Protein AF-A0A0G0BAV3-F1 (afdb_monomer_lite)

Sequence (589 aa):
MPLEIKKERITVDLRLFNELKTHLSYYGPEQLSQNDREYTRKFLHDFINTRNSRAQTVSSEEYDRYIREEVETMFPYPTFGLDCIDGRVLPVLLGGYAAKFGGFLRLPAGDPVKDFISLRGGDLALKSGSNYANRIDEAFLRRNTDHIAQILDSHVGCAAREKAEKKAGHKPNDKGLLVDVLRKKAMGEAIKNYVSINDGSNNKREILPVQVTFDTDNGFMYMGLEADDAIEAAIAAKGFTPDVLKKLSQSWKILSTKEMLSDEVKETLKGYAFKPDWENNYIGTLSQFWENIKRLKNSYIFDIIKTRLKITYSHLDKEINGNGREIEERAMILLANMYSGFLLNYRTREIKVKKGEKILIARPYPYSKHQEECIVASEGGYGPYKVKSFGVHILDEKSLPENIALAYNIIQNNRNGYTDDAGREHAPTINNYFGIYGPENDLFKRKTKKDKVPVPLIMQHTVRTGEFFFYEDKYWERLKDLNFSFILRMKEKEKVDWVYMEDADFIKKTIKYLNIKPDDTIGLAIAKDVNILRRKVAALYKYYIFDEKGEKVYPLANKLINGDITLLPVLADQNREIHKIIPFLANGS

Radius of gyration: 24.81 Å; chains: 1; bounding box: 75×62×71 Å

Structure (mmCIF, N/CA/C/O backbone):
data_AF-A0A0G0BAV3-F1
#
_entry.id   AF-A0A0G0BAV3-F1
#
loop_
_atom_site.group_PDB
_atom_site.id
_atom_site.type_symbol
_atom_site.label_atom_id
_atom_site.label_alt_id
_atom_site.label_comp_id
_atom_site.label_asym_id
_atom_site.label_entity_id
_atom_site.label_seq_id
_atom_site.pdbx_PDB_ins_code
_atom_site.Cartn_x
_atom_site.Cartn_y
_atom_site.Cartn_z
_atom_site.occupancy
_atom_site.B_iso_or_equiv
_atom_site.auth_seq_id
_atom_site.auth_comp_id
_atom_site.auth_asym_id
_atom_site.auth_atom_id
_atom_site.pdbx_PDB_model_num
ATOM 1 N N . MET A 1 1 ? -8.410 27.097 5.546 1.00 48.09 1 MET A N 1
ATOM 2 C CA . MET A 1 1 ? -8.990 27.444 4.230 1.00 48.09 1 MET A CA 1
ATOM 3 C C . MET A 1 1 ? -9.112 26.149 3.445 1.00 48.09 1 MET A C 1
ATOM 5 O O . MET A 1 1 ? -8.192 25.349 3.575 1.00 48.09 1 MET A O 1
ATOM 9 N N . PRO A 1 2 ? -10.203 25.917 2.698 1.00 58.25 2 PRO A N 1
ATOM 10 C CA . PRO A 1 2 ? -10.327 24.727 1.856 1.00 58.25 2 PRO A CA 1
ATOM 11 C C . PRO A 1 2 ? -9.178 24.676 0.840 1.00 58.25 2 PRO A C 1
ATOM 13 O O . PRO A 1 2 ? -8.774 25.728 0.344 1.00 58.25 2 PRO A O 1
ATOM 16 N N . LEU A 1 3 ? -8.660 23.481 0.538 1.00 65.75 3 LEU A N 1
ATOM 17 C CA . LEU A 1 3 ? -7.659 23.298 -0.521 1.00 65.75 3 LEU A CA 1
ATOM 18 C C . LEU A 1 3 ? -8.321 23.587 -1.882 1.00 65.75 3 LEU A C 1
ATOM 20 O O . LEU A 1 3 ? -9.233 22.858 -2.281 1.00 65.75 3 LEU A O 1
ATOM 24 N N . GLU A 1 4 ? -7.878 24.621 -2.598 1.00 60.78 4 GLU A N 1
ATOM 25 C CA . GLU A 1 4 ? -8.388 24.989 -3.926 1.00 60.78 4 GLU A CA 1
ATOM 26 C C . GLU A 1 4 ? -7.294 24.794 -4.976 1.00 60.78 4 GLU A C 1
ATOM 28 O O . GLU A 1 4 ? -6.749 25.737 -5.549 1.00 60.78 4 GLU A O 1
ATOM 33 N N . ILE A 1 5 ? -7.007 23.530 -5.291 1.00 58.12 5 ILE A N 1
ATOM 34 C CA . ILE A 1 5 ? -6.067 23.218 -6.368 1.00 58.12 5 ILE A CA 1
ATOM 35 C C . ILE A 1 5 ? -6.725 23.578 -7.702 1.00 58.12 5 ILE A C 1
ATOM 37 O O . ILE A 1 5 ? -7.746 22.994 -8.092 1.00 58.12 5 ILE A O 1
ATOM 41 N N . LYS A 1 6 ? -6.128 24.537 -8.423 1.00 54.09 6 LYS A N 1
ATOM 42 C CA . LYS A 1 6 ? -6.528 24.894 -9.790 1.00 54.09 6 LYS A CA 1
ATOM 43 C C . LYS A 1 6 ? -6.565 23.623 -10.639 1.00 54.09 6 LYS A C 1
ATOM 45 O O . LYS A 1 6 ? -5.543 22.983 -10.865 1.00 54.09 6 LYS A O 1
ATOM 50 N N . LYS A 1 7 ? -7.758 23.255 -11.116 1.00 51.00 7 LYS A N 1
ATOM 51 C CA . LYS A 1 7 ? -7.936 22.154 -12.069 1.00 51.00 7 LYS A CA 1
ATOM 52 C C . LYS A 1 7 ? -7.362 22.572 -13.418 1.00 51.00 7 LYS A C 1
ATOM 54 O O . LYS A 1 7 ? -8.099 23.037 -14.286 1.00 51.00 7 LYS A O 1
ATOM 59 N N . GLU A 1 8 ? -6.063 22.406 -13.613 1.00 51.47 8 GLU A N 1
ATOM 60 C CA . GLU A 1 8 ? -5.536 22.361 -14.969 1.00 51.47 8 GLU A CA 1
ATOM 61 C C . GLU A 1 8 ? -6.145 21.149 -15.682 1.00 51.47 8 GLU A C 1
ATOM 63 O O . GLU A 1 8 ? -6.313 20.068 -15.106 1.00 51.47 8 GLU A O 1
ATOM 68 N N . ARG A 1 9 ? -6.572 21.343 -16.935 1.00 47.06 9 ARG A N 1
ATOM 69 C CA . ARG A 1 9 ? -7.023 20.230 -17.769 1.00 47.06 9 ARG A CA 1
ATOM 70 C C . ARG A 1 9 ? -5.838 19.288 -17.934 1.00 47.06 9 ARG A C 1
ATOM 72 O O . ARG A 1 9 ? -4.902 19.603 -18.662 1.00 47.06 9 ARG A O 1
ATOM 79 N N . ILE A 1 10 ? -5.918 18.128 -17.290 1.00 53.31 10 ILE A N 1
ATOM 80 C CA . ILE A 1 10 ? -4.994 17.021 -17.520 1.00 53.31 10 ILE A CA 1
ATOM 81 C C . ILE A 1 10 ? -5.140 16.641 -18.989 1.00 53.31 10 ILE A C 1
ATOM 83 O O . ILE A 1 10 ? -6.145 16.060 -19.408 1.00 53.31 10 ILE A O 1
ATOM 87 N N . THR A 1 11 ? -4.169 17.061 -19.790 1.00 54.50 11 THR A N 1
ATOM 88 C CA . THR A 1 11 ? -4.127 16.723 -21.205 1.00 54.50 11 THR A CA 1
ATOM 89 C C . THR A 1 11 ? -3.600 15.300 -21.274 1.00 54.50 11 THR A C 1
ATOM 91 O O . THR A 1 11 ? -2.525 15.017 -20.751 1.00 54.50 11 THR A O 1
ATOM 94 N N . VAL A 1 12 ? -4.381 14.384 -21.852 1.00 57.72 12 VAL A N 1
ATOM 95 C CA . VAL A 1 12 ? -3.912 13.016 -22.099 1.00 57.72 12 VAL A CA 1
ATOM 96 C C . VAL A 1 12 ? -2.653 13.119 -22.947 1.00 57.72 12 VAL A C 1
ATOM 98 O O . VAL A 1 12 ? -2.704 13.680 -24.044 1.00 57.72 12 VAL A O 1
ATOM 101 N N . ASP A 1 13 ? -1.537 12.590 -22.449 1.00 73.62 13 ASP A N 1
ATOM 102 C CA . ASP A 1 13 ? -0.314 12.529 -23.234 1.00 73.62 13 ASP A CA 1
ATOM 103 C C . ASP A 1 13 ? -0.530 11.550 -24.401 1.00 73.62 13 ASP A C 1
ATOM 105 O O . ASP A 1 13 ? -0.441 10.324 -24.263 1.00 73.62 13 ASP A O 1
ATOM 109 N N . LEU A 1 14 ? -0.858 12.106 -25.572 1.00 82.31 14 LEU A N 1
ATOM 110 C CA . LEU A 1 14 ? -1.060 11.363 -26.817 1.00 82.31 14 LEU A CA 1
ATOM 111 C C . LEU A 1 14 ? 0.154 10.486 -27.154 1.00 82.31 14 LEU A C 1
ATOM 113 O O . LEU A 1 14 ? 0.003 9.456 -27.817 1.00 82.31 14 LEU A O 1
ATOM 117 N N . ARG A 1 15 ? 1.349 10.854 -26.677 1.00 84.19 15 ARG A N 1
ATOM 118 C CA . ARG A 1 15 ? 2.569 10.069 -26.846 1.00 84.19 15 ARG A CA 1
ATOM 119 C C . ARG A 1 15 ? 2.486 8.750 -26.094 1.00 84.19 15 ARG A C 1
ATOM 121 O O . ARG A 1 15 ? 2.656 7.708 -26.721 1.00 84.19 15 ARG A O 1
ATOM 128 N N . LEU A 1 16 ? 2.159 8.770 -24.800 1.00 86.19 16 LEU A N 1
ATOM 129 C CA . LEU A 1 16 ? 1.995 7.552 -23.997 1.00 86.19 16 LEU A CA 1
ATOM 130 C C . LEU A 1 16 ? 0.920 6.637 -24.582 1.00 86.19 16 LEU A C 1
ATOM 132 O O . LEU A 1 16 ? 1.070 5.416 -24.584 1.00 86.19 16 LEU A O 1
ATOM 136 N N . PHE A 1 17 ? -0.145 7.214 -25.140 1.00 85.31 17 PHE A N 1
ATOM 137 C CA . PHE A 1 17 ? -1.173 6.433 -25.821 1.00 85.31 17 PHE A CA 1
ATOM 138 C C . PHE A 1 17 ? -0.651 5.744 -27.095 1.00 85.31 17 PHE A C 1
ATOM 140 O O . PHE A 1 17 ? -0.941 4.567 -27.330 1.00 85.31 17 PHE A O 1
ATOM 147 N N . ASN A 1 18 ? 0.156 6.438 -27.901 1.00 87.75 18 ASN A N 1
ATOM 148 C CA . ASN A 1 18 ? 0.805 5.851 -29.075 1.00 87.75 18 ASN A CA 1
ATOM 149 C C . ASN A 1 18 ? 1.854 4.794 -28.694 1.00 87.75 18 ASN A C 1
ATOM 151 O O . ASN A 1 18 ? 1.940 3.752 -29.348 1.00 87.75 18 ASN A O 1
ATOM 155 N N . GLU A 1 19 ? 2.611 5.016 -27.618 1.00 89.62 19 GLU A N 1
ATOM 156 C CA . GLU A 1 19 ? 3.543 4.031 -27.061 1.00 89.62 19 GLU A CA 1
ATOM 157 C C . GLU A 1 19 ? 2.804 2.784 -26.579 1.00 89.62 19 GLU A C 1
ATOM 159 O O . GLU A 1 19 ? 3.210 1.675 -26.911 1.00 89.62 19 GLU A O 1
ATOM 164 N N . LEU A 1 20 ? 1.672 2.944 -25.889 1.00 88.62 20 LEU A N 1
ATOM 165 C CA . LEU A 1 20 ? 0.818 1.837 -25.468 1.00 88.62 20 LEU A CA 1
ATOM 166 C C . LEU A 1 20 ? 0.298 1.038 -26.670 1.00 88.62 20 LEU A C 1
ATOM 168 O O . LEU A 1 20 ? 0.374 -0.190 -26.673 1.00 88.62 20 LEU A O 1
ATOM 172 N N . LYS A 1 21 ? -0.206 1.717 -27.709 1.00 88.19 21 LYS A N 1
ATOM 173 C CA . LYS A 1 21 ? -0.660 1.058 -28.944 1.00 88.19 21 LYS A CA 1
ATOM 174 C C . LYS A 1 21 ? 0.475 0.263 -29.596 1.00 88.19 21 LYS A C 1
ATOM 176 O O . LYS A 1 21 ? 0.270 -0.879 -29.999 1.00 88.19 21 LYS A O 1
ATOM 181 N N . THR A 1 22 ? 1.662 0.859 -29.663 1.00 89.25 22 THR A N 1
ATOM 182 C CA . THR A 1 22 ? 2.865 0.221 -30.209 1.00 89.25 22 THR A CA 1
ATOM 183 C C . THR A 1 22 ? 3.266 -0.988 -29.365 1.00 89.25 22 THR A C 1
ATOM 185 O O . THR A 1 22 ? 3.477 -2.068 -29.906 1.00 89.25 22 THR A O 1
ATOM 188 N N . HIS A 1 23 ? 3.279 -0.851 -28.039 1.00 89.94 23 HIS A N 1
ATOM 189 C CA . HIS A 1 23 ? 3.612 -1.923 -27.102 1.00 89.94 23 HIS A CA 1
ATOM 190 C C . HIS A 1 23 ? 2.689 -3.133 -27.257 1.00 89.94 23 HIS A C 1
ATOM 192 O O . HIS A 1 23 ? 3.152 -4.264 -27.365 1.00 89.94 23 HIS A O 1
ATOM 198 N N . LEU A 1 24 ? 1.377 -2.899 -27.350 1.00 88.62 24 LEU A N 1
ATOM 199 C CA . LEU A 1 24 ? 0.391 -3.966 -27.556 1.00 88.62 24 LEU A CA 1
ATOM 200 C C . LEU A 1 24 ? 0.471 -4.617 -28.946 1.00 88.62 24 LEU A C 1
ATOM 202 O O . LEU A 1 24 ? -0.018 -5.732 -29.128 1.00 88.62 24 LEU A O 1
ATOM 206 N N . SER A 1 25 ? 1.077 -3.950 -29.932 1.00 88.88 25 SER A N 1
ATOM 207 C CA . SER A 1 25 ? 1.296 -4.532 -31.261 1.00 88.88 25 SER A CA 1
ATOM 208 C C . SER A 1 25 ? 2.397 -5.594 -31.274 1.00 88.88 25 SER A C 1
ATOM 210 O O . SER A 1 25 ? 2.369 -6.467 -32.136 1.00 88.88 25 SER A O 1
ATOM 212 N N . TYR A 1 26 ? 3.308 -5.562 -30.294 1.00 87.75 26 TYR A N 1
ATOM 213 C CA . TYR A 1 26 ? 4.396 -6.535 -30.173 1.00 87.75 26 TYR A CA 1
ATOM 214 C C . TYR A 1 26 ? 3.946 -7.906 -29.668 1.00 87.75 26 TYR A C 1
ATOM 216 O O . TYR A 1 26 ? 4.669 -8.878 -29.861 1.00 87.75 26 TYR A O 1
ATOM 224 N N . TYR A 1 27 ? 2.770 -7.999 -29.045 1.00 83.88 27 TYR A N 1
ATOM 225 C CA . TYR A 1 27 ? 2.174 -9.292 -28.728 1.00 83.88 27 TYR A CA 1
ATOM 226 C C . TYR A 1 27 ? 1.687 -9.949 -30.024 1.00 83.88 27 TYR A C 1
ATOM 228 O O . TYR A 1 27 ? 0.983 -9.316 -30.821 1.00 83.88 27 TYR A O 1
ATOM 236 N N . GLY A 1 28 ? 2.041 -11.212 -30.248 1.00 80.19 28 GLY A N 1
ATOM 237 C CA . GLY A 1 28 ? 1.561 -11.990 -31.390 1.00 80.19 28 GLY A CA 1
ATOM 238 C C . GLY A 1 28 ? 0.066 -12.331 -31.284 1.00 80.19 28 GLY A C 1
ATOM 239 O O . GLY A 1 28 ? -0.515 -12.241 -30.195 1.00 80.19 28 GLY A O 1
ATOM 240 N N . PRO A 1 29 ? -0.618 -12.656 -32.396 1.00 75.88 29 PRO A N 1
ATOM 241 C CA . PRO A 1 29 ? -2.021 -13.089 -32.373 1.00 75.88 29 PRO A CA 1
ATOM 242 C C . PRO A 1 29 ? -2.244 -14.356 -31.532 1.00 75.88 29 PRO A C 1
ATOM 244 O O . PRO A 1 29 ? -3.329 -14.542 -30.991 1.00 75.88 29 PRO A O 1
ATOM 247 N N . GLU A 1 30 ? -1.218 -15.193 -31.385 1.00 75.75 30 GLU A N 1
ATOM 248 C CA . GLU A 1 30 ? -1.189 -16.362 -30.506 1.00 75.75 30 GLU A CA 1
ATOM 249 C C . GLU A 1 30 ? -1.087 -16.014 -29.013 1.00 75.75 30 GLU A C 1
ATOM 251 O O . GLU A 1 30 ? -1.420 -16.850 -28.179 1.00 75.75 30 GLU A O 1
ATOM 256 N N . GLN A 1 31 ? -0.647 -14.794 -28.677 1.00 80.81 31 GLN A N 1
ATOM 257 C CA . GLN A 1 31 ? -0.521 -14.318 -27.296 1.00 80.81 31 GLN A CA 1
ATOM 258 C C . GLN A 1 31 ? -1.724 -13.475 -26.872 1.00 80.81 31 GLN A C 1
ATOM 260 O O . GLN A 1 31 ? -2.247 -13.659 -25.782 1.00 80.81 31 GLN A O 1
ATOM 265 N N . LEU A 1 32 ? -2.157 -12.528 -27.713 1.00 83.00 32 LEU A N 1
ATOM 266 C CA . LEU A 1 32 ? -3.318 -11.675 -27.444 1.00 83.00 32 LEU A CA 1
ATOM 267 C C . LEU A 1 32 ? -4.209 -11.576 -28.681 1.00 83.00 32 LEU A C 1
ATOM 269 O O . LEU A 1 32 ? -3.786 -11.058 -29.729 1.00 83.00 32 LEU A O 1
ATOM 273 N N . SER A 1 33 ? -5.474 -11.977 -28.519 1.00 82.88 33 SER A N 1
ATOM 274 C CA . SER A 1 33 ? -6.508 -11.770 -29.532 1.00 82.88 33 SER A CA 1
ATOM 275 C C . SER A 1 33 ? -6.771 -10.274 -29.756 1.00 82.88 33 SER A C 1
ATOM 277 O O . SER A 1 33 ? -6.379 -9.421 -28.954 1.00 82.88 33 SER A O 1
ATOM 279 N N . GLN A 1 34 ? -7.464 -9.919 -30.841 1.00 81.56 34 GLN A N 1
ATOM 280 C CA . GLN A 1 34 ? -7.848 -8.523 -31.082 1.00 81.56 34 GLN A CA 1
ATOM 281 C C . GLN A 1 34 ? -8.684 -7.951 -29.922 1.00 81.56 34 GLN A C 1
ATOM 283 O O . GLN A 1 34 ? -8.427 -6.831 -29.478 1.00 81.56 34 GLN A O 1
ATOM 288 N N . ASN A 1 35 ? -9.613 -8.741 -29.378 1.00 79.81 35 ASN A N 1
ATOM 289 C CA . ASN A 1 35 ? -10.449 -8.338 -28.246 1.00 79.81 35 ASN A CA 1
ATOM 290 C C . ASN A 1 35 ? -9.613 -8.098 -26.984 1.00 79.81 35 ASN A C 1
ATOM 292 O O . ASN A 1 35 ? -9.798 -7.080 -26.314 1.00 79.81 35 ASN A O 1
ATOM 296 N N . ASP A 1 36 ? -8.643 -8.975 -26.703 1.00 82.38 36 ASP A N 1
ATOM 297 C CA . ASP A 1 36 ? -7.744 -8.815 -25.555 1.00 82.38 36 ASP A CA 1
ATOM 298 C C . ASP A 1 36 ? -6.906 -7.538 -25.675 1.00 82.38 36 ASP A C 1
ATOM 300 O O . ASP A 1 36 ? -6.709 -6.819 -24.688 1.00 82.38 36 ASP A O 1
ATOM 304 N N . ARG A 1 37 ? -6.446 -7.207 -26.890 1.00 83.19 37 ARG A N 1
ATOM 305 C CA . ARG A 1 37 ? -5.706 -5.965 -27.158 1.00 83.19 37 ARG A CA 1
ATOM 306 C C . ARG A 1 37 ? -6.580 -4.735 -26.980 1.00 83.19 37 ARG A C 1
ATOM 308 O O . ARG A 1 37 ? -6.134 -3.761 -26.377 1.00 83.19 37 ARG A O 1
ATOM 315 N N . GLU A 1 38 ? -7.807 -4.752 -27.491 1.00 80.69 38 GLU A N 1
ATOM 316 C CA . GLU A 1 38 ? -8.740 -3.632 -27.360 1.00 80.69 38 GLU A CA 1
ATOM 317 C C . GLU A 1 38 ? -9.141 -3.392 -25.903 1.00 80.69 38 GLU A C 1
ATOM 319 O O . GLU A 1 38 ? -9.086 -2.248 -25.435 1.00 80.69 38 GLU A O 1
ATOM 324 N N . TYR A 1 39 ? -9.448 -4.463 -25.167 1.00 82.19 39 TYR A N 1
ATOM 325 C CA . TYR A 1 39 ? -9.686 -4.417 -23.728 1.00 82.19 39 TYR A CA 1
ATOM 326 C C . TYR A 1 39 ? -8.488 -3.834 -22.986 1.00 82.19 39 TYR A C 1
ATOM 328 O O . TYR A 1 39 ? -8.618 -2.827 -22.287 1.00 82.19 39 TYR A O 1
ATOM 336 N N . THR A 1 40 ? -7.306 -4.415 -23.194 1.00 82.38 40 THR A N 1
ATOM 337 C CA . THR A 1 40 ? -6.082 -3.999 -22.506 1.00 82.38 40 THR A CA 1
ATOM 338 C C . THR A 1 40 ? -5.732 -2.547 -22.822 1.00 82.38 40 THR A C 1
ATOM 340 O O . THR A 1 40 ? -5.359 -1.795 -21.924 1.00 82.38 40 THR A O 1
ATOM 343 N N . ARG A 1 41 ? -5.908 -2.107 -24.073 1.00 85.12 41 ARG A N 1
ATOM 344 C CA . ARG A 1 41 ? -5.679 -0.715 -24.477 1.00 85.12 41 ARG A CA 1
ATOM 345 C C . ARG A 1 41 ? -6.581 0.244 -23.709 1.00 85.12 41 ARG A C 1
ATOM 347 O O . ARG A 1 41 ? -6.101 1.256 -23.206 1.00 85.12 41 ARG A O 1
ATOM 354 N N . LYS A 1 42 ? -7.881 -0.047 -23.633 1.00 81.19 42 LYS A N 1
ATOM 355 C CA . LYS A 1 42 ? -8.844 0.841 -22.972 1.00 81.19 42 LYS A CA 1
ATOM 356 C C . LYS A 1 42 ? -8.649 0.855 -21.456 1.00 81.19 42 LYS A C 1
ATOM 358 O O . LYS A 1 42 ? -8.650 1.920 -20.849 1.00 81.19 42 LYS A O 1
ATOM 363 N N . PHE A 1 43 ? -8.382 -0.313 -20.879 1.00 84.88 43 PHE A N 1
ATOM 364 C CA . PHE A 1 43 ? -8.020 -0.465 -19.475 1.00 84.88 43 PHE A CA 1
ATOM 365 C C . PHE A 1 43 ? -6.776 0.357 -19.109 1.00 84.88 43 PHE A C 1
ATOM 367 O O . PHE A 1 43 ? -6.802 1.159 -18.177 1.00 84.88 43 PHE A O 1
ATOM 374 N N . LEU A 1 44 ? -5.681 0.180 -19.857 1.00 85.25 44 LEU A N 1
ATOM 375 C CA . LEU A 1 44 ? -4.410 0.841 -19.562 1.00 85.25 44 LEU A CA 1
ATOM 376 C C . LEU A 1 44 ? -4.469 2.350 -19.810 1.00 85.25 44 LEU A C 1
ATOM 378 O O . LEU A 1 44 ? -3.817 3.098 -19.088 1.00 85.25 44 LEU A O 1
ATOM 382 N N . HIS A 1 45 ? -5.287 2.809 -20.758 1.00 84.94 45 HIS A N 1
ATOM 383 C CA . HIS A 1 45 ? -5.560 4.233 -20.942 1.00 84.94 45 HIS A CA 1
ATOM 384 C C . HIS A 1 45 ? -6.173 4.864 -19.681 1.00 84.94 45 HIS A C 1
ATOM 386 O O . HIS A 1 45 ? -5.648 5.849 -19.160 1.00 84.94 45 HIS A O 1
ATOM 392 N N . ASP A 1 46 ? -7.241 4.275 -19.142 1.00 84.69 46 ASP A N 1
ATOM 393 C CA . ASP A 1 46 ? -7.903 4.806 -17.945 1.00 84.69 46 ASP A CA 1
ATOM 394 C C . ASP A 1 46 ? -7.019 4.686 -16.699 1.00 84.69 46 ASP A C 1
ATOM 396 O O . ASP A 1 46 ? -7.009 5.585 -15.849 1.00 84.69 46 ASP A O 1
ATOM 400 N N . PHE A 1 47 ? -6.226 3.614 -16.619 1.00 88.19 47 PHE A N 1
ATOM 401 C CA . PHE A 1 47 ? -5.216 3.437 -15.583 1.00 88.19 47 PHE A CA 1
ATOM 402 C C . PHE A 1 47 ? -4.173 4.562 -15.606 1.00 88.19 47 PHE A C 1
ATOM 404 O O . PHE A 1 47 ? -3.996 5.231 -14.587 1.00 88.19 47 PHE A O 1
ATOM 411 N N . ILE A 1 48 ? -3.513 4.794 -16.750 1.00 89.25 48 ILE A N 1
ATOM 412 C CA . ILE A 1 48 ? -2.462 5.816 -16.898 1.00 89.25 48 ILE A CA 1
ATOM 413 C C . ILE A 1 48 ? -3.034 7.200 -16.585 1.00 89.25 48 ILE A C 1
ATOM 415 O O . ILE A 1 48 ? -2.468 7.921 -15.767 1.00 89.25 48 ILE A O 1
ATOM 419 N N . ASN A 1 49 ? -4.198 7.543 -17.143 1.00 87.06 49 ASN A N 1
ATOM 420 C CA . ASN A 1 49 ? -4.814 8.852 -16.923 1.00 87.06 49 ASN A CA 1
ATOM 421 C C . ASN A 1 49 ? -5.149 9.099 -15.450 1.00 87.06 49 ASN A C 1
ATOM 423 O O . ASN A 1 49 ? -4.833 10.157 -14.909 1.00 87.06 49 ASN A O 1
ATOM 427 N N . THR A 1 50 ? -5.767 8.123 -14.776 1.00 86.94 50 THR A N 1
ATOM 428 C CA . THR A 1 50 ? -6.146 8.281 -13.362 1.00 86.94 50 THR A CA 1
ATOM 429 C C . THR A 1 50 ? -4.905 8.361 -12.463 1.00 86.94 50 THR A C 1
ATOM 431 O O . THR A 1 50 ? -4.884 9.115 -11.490 1.00 86.94 50 THR A O 1
ATOM 434 N N . ARG A 1 51 ? -3.851 7.606 -12.795 1.00 88.50 51 ARG A N 1
ATOM 435 C CA . ARG A 1 51 ? -2.570 7.610 -12.077 1.00 88.50 51 ARG A CA 1
ATOM 436 C C . ARG A 1 51 ? -1.830 8.934 -12.231 1.00 88.50 51 ARG A C 1
ATOM 438 O O . ARG A 1 51 ? -1.504 9.535 -11.212 1.00 88.50 51 ARG A O 1
ATOM 445 N N . ASN A 1 52 ? -1.625 9.403 -13.460 1.00 90.00 52 ASN A N 1
ATOM 446 C CA . ASN A 1 52 ? -0.904 10.649 -13.731 1.00 90.00 52 ASN A CA 1
ATOM 447 C C . ASN A 1 52 ? -1.671 11.861 -13.191 1.00 90.00 52 ASN A C 1
ATOM 449 O O . ASN A 1 52 ? -1.082 12.707 -12.529 1.00 90.00 52 ASN A O 1
ATOM 453 N N . SER A 1 53 ? -3.002 11.879 -13.330 1.00 87.06 53 SER A N 1
ATOM 454 C CA . SER A 1 53 ? -3.860 12.880 -12.681 1.00 87.06 53 SER A CA 1
ATOM 455 C C . SER A 1 53 ? -3.618 12.965 -11.170 1.00 87.06 53 SER A C 1
ATOM 457 O O . SER A 1 53 ? -3.497 14.056 -10.605 1.00 87.06 53 SER A O 1
ATOM 459 N N . ARG A 1 54 ? -3.532 11.808 -10.498 1.00 89.25 54 ARG A N 1
ATOM 460 C CA . ARG A 1 54 ? -3.243 11.761 -9.064 1.00 89.25 54 ARG A CA 1
ATOM 461 C C . ARG A 1 54 ? -1.811 12.188 -8.760 1.00 89.25 54 ARG A C 1
ATOM 463 O O . ARG A 1 54 ? -1.624 12.893 -7.780 1.00 89.25 54 ARG A O 1
ATOM 470 N N . ALA A 1 55 ? -0.835 11.776 -9.565 1.00 89.62 55 ALA A N 1
ATOM 471 C CA . ALA A 1 55 ? 0.567 12.156 -9.404 1.00 89.62 55 ALA A CA 1
ATOM 472 C C . ALA A 1 55 ? 0.746 13.683 -9.452 1.00 89.62 55 ALA A C 1
ATOM 474 O O . ALA A 1 55 ? 1.314 14.254 -8.527 1.00 89.62 55 ALA A O 1
ATOM 475 N N . GLN A 1 56 ? 0.146 14.340 -10.447 1.00 86.19 56 GLN A N 1
ATOM 476 C CA . GLN A 1 56 ? 0.159 15.801 -10.603 1.00 86.19 56 GLN A CA 1
ATOM 477 C C . GLN A 1 56 ? -0.528 16.523 -9.436 1.00 86.19 56 GLN A C 1
ATOM 479 O O . GLN A 1 56 ? -0.085 17.567 -8.968 1.00 86.19 56 GLN A O 1
ATOM 484 N N . THR A 1 57 ? -1.612 15.943 -8.915 1.00 85.19 57 THR A N 1
ATOM 485 C CA . THR A 1 57 ? -2.279 16.468 -7.718 1.00 85.19 57 THR A CA 1
ATOM 486 C C . THR A 1 57 ? -1.335 16.464 -6.513 1.00 85.19 57 THR A C 1
ATOM 488 O O . THR A 1 57 ? -1.188 17.477 -5.828 1.00 85.19 57 THR A O 1
ATOM 491 N N . VAL A 1 58 ? -0.695 15.322 -6.250 1.00 87.25 58 VAL A N 1
ATOM 492 C CA . VAL A 1 58 ? 0.143 15.145 -5.056 1.00 87.25 58 VAL A CA 1
ATOM 493 C C . VAL A 1 58 ? 1.516 15.792 -5.198 1.00 87.25 58 VAL A C 1
ATOM 495 O O . VAL A 1 58 ? 2.221 15.911 -4.204 1.00 87.25 58 VAL A O 1
ATOM 498 N N . SER A 1 59 ? 1.920 16.188 -6.406 1.00 85.69 59 SER A N 1
ATOM 499 C CA . SER A 1 59 ? 3.162 16.923 -6.644 1.00 85.69 59 SER A CA 1
ATOM 500 C C . SER A 1 59 ? 3.034 18.424 -6.389 1.00 85.69 59 SER A C 1
ATOM 502 O O . SER A 1 59 ? 4.052 19.109 -6.387 1.00 85.69 59 SER A O 1
ATOM 504 N N . SER A 1 60 ? 1.820 18.950 -6.194 1.00 87.12 60 SER A N 1
ATOM 505 C CA . SER A 1 60 ? 1.623 20.383 -5.957 1.00 87.12 60 SER A CA 1
ATOM 506 C C . SER A 1 60 ? 2.134 20.823 -4.579 1.00 87.12 60 SER A C 1
ATOM 508 O O . SER A 1 60 ? 1.922 20.147 -3.570 1.00 87.12 60 SER A O 1
ATOM 510 N N . GLU A 1 61 ? 2.764 22.000 -4.518 1.00 88.06 61 GLU A N 1
ATOM 511 C CA . GLU A 1 61 ? 3.240 22.593 -3.258 1.00 88.06 61 GLU A CA 1
ATOM 512 C C . GLU A 1 61 ? 2.098 22.837 -2.264 1.00 88.06 61 GLU A C 1
ATOM 514 O O . GLU A 1 61 ? 2.280 22.702 -1.055 1.00 88.06 61 GLU A O 1
ATOM 519 N N . GLU A 1 62 ? 0.908 23.171 -2.771 1.00 88.62 62 GLU A N 1
ATOM 520 C CA . GLU A 1 62 ? -0.291 23.373 -1.959 1.00 88.62 62 GLU A CA 1
ATOM 521 C C . GLU A 1 62 ? -0.690 22.086 -1.226 1.00 88.62 62 GLU A C 1
ATOM 523 O O . GLU A 1 62 ? -0.953 22.120 -0.022 1.00 88.62 62 GLU A O 1
ATOM 528 N N . TYR A 1 63 ? -0.676 20.948 -1.929 1.00 90.69 63 TYR A N 1
ATOM 529 C CA . TYR A 1 63 ? -0.938 19.643 -1.332 1.00 90.69 63 TYR A CA 1
ATOM 530 C C . TYR A 1 63 ? 0.120 19.289 -0.280 1.00 90.69 63 TYR A C 1
ATOM 532 O O . TYR A 1 63 ? -0.228 18.918 0.840 1.00 90.69 63 TYR A O 1
ATOM 540 N N . ASP A 1 64 ? 1.404 19.455 -0.604 1.00 89.12 64 ASP A N 1
ATOM 541 C CA . ASP A 1 64 ? 2.505 19.144 0.316 1.00 89.12 64 ASP A CA 1
ATOM 542 C C . ASP A 1 64 ? 2.455 19.985 1.590 1.00 89.12 64 ASP A C 1
ATOM 544 O O . ASP A 1 64 ? 2.668 19.471 2.692 1.00 89.12 64 ASP A O 1
ATOM 548 N N . ARG A 1 65 ? 2.135 21.273 1.449 1.00 89.88 65 ARG A N 1
ATOM 549 C CA . ARG A 1 65 ? 1.925 22.172 2.580 1.00 89.88 65 ARG A CA 1
ATOM 550 C C . ARG A 1 65 ? 0.753 21.707 3.440 1.00 89.88 65 ARG A C 1
ATOM 552 O O . ARG A 1 65 ? 0.919 21.571 4.645 1.00 89.88 65 ARG A O 1
ATOM 559 N N . TYR A 1 66 ? -0.392 21.395 2.832 1.00 91.56 66 TYR A N 1
ATOM 560 C CA . TYR A 1 66 ? -1.574 20.933 3.560 1.00 91.56 66 TYR A CA 1
ATOM 561 C C . TYR A 1 66 ? -1.321 19.652 4.358 1.00 91.56 66 TYR A C 1
ATOM 563 O O . TYR A 1 66 ? -1.687 19.575 5.529 1.00 91.56 66 TYR A O 1
ATOM 571 N N . ILE A 1 67 ? -0.647 18.662 3.764 1.00 92.88 67 ILE A N 1
ATOM 572 C CA . ILE A 1 67 ? -0.295 17.434 4.483 1.00 92.88 67 ILE A CA 1
ATOM 573 C C . ILE A 1 67 ? 0.584 17.743 5.697 1.00 92.88 67 ILE A C 1
ATOM 575 O O . ILE A 1 67 ? 0.255 17.306 6.798 1.00 92.88 67 ILE A O 1
ATOM 579 N N . ARG A 1 68 ? 1.664 18.514 5.521 1.00 90.12 68 ARG A N 1
ATOM 580 C CA . ARG A 1 68 ? 2.612 18.807 6.608 1.00 90.12 68 ARG A CA 1
ATOM 581 C C . ARG A 1 68 ? 2.018 19.678 7.710 1.00 90.12 68 ARG A C 1
ATOM 583 O O . ARG A 1 68 ? 2.271 19.421 8.878 1.00 90.12 68 ARG A O 1
ATOM 590 N N . GLU A 1 69 ? 1.267 20.713 7.349 1.00 90.50 69 GLU A N 1
ATOM 591 C CA . GLU A 1 69 ? 0.830 21.746 8.296 1.00 90.50 69 GLU A CA 1
ATOM 592 C C . GLU A 1 69 ? -0.516 21.422 8.956 1.00 90.50 69 GLU A C 1
ATOM 594 O O . GLU A 1 69 ? -0.723 21.776 10.117 1.00 90.50 69 GLU A O 1
ATOM 599 N N . GLU A 1 70 ? -1.419 20.714 8.268 1.00 90.06 70 GLU A N 1
ATOM 600 C CA . GLU A 1 70 ? -2.777 20.453 8.774 1.00 90.06 70 GLU A CA 1
ATOM 601 C C . GLU A 1 70 ? -3.035 18.989 9.128 1.00 90.06 70 GLU A C 1
ATOM 603 O O . GLU A 1 70 ? -3.796 18.722 10.055 1.00 90.06 70 GLU A O 1
ATOM 608 N N . VAL A 1 71 ? -2.450 18.032 8.400 1.00 92.56 71 VAL A N 1
ATOM 609 C CA . VAL A 1 71 ? -2.741 16.605 8.619 1.00 92.56 71 VAL A CA 1
ATOM 610 C C . VAL A 1 71 ? -1.733 15.971 9.574 1.00 92.56 71 VAL A C 1
ATOM 612 O O . VAL A 1 71 ? -2.125 15.356 10.561 1.00 92.56 71 VAL A O 1
ATOM 615 N N . GLU A 1 72 ? -0.435 16.123 9.315 1.00 91.25 72 GLU A N 1
ATOM 616 C CA . GLU A 1 72 ? 0.620 15.516 10.138 1.00 91.25 72 GLU A CA 1
ATOM 617 C C . GLU A 1 72 ? 0.662 16.095 11.556 1.00 91.25 72 GLU A C 1
ATOM 619 O O . GLU A 1 72 ? 0.888 15.353 12.507 1.00 91.25 72 GLU A O 1
ATOM 624 N N . THR A 1 73 ? 0.332 17.377 11.728 1.00 91.75 73 THR A N 1
ATOM 625 C CA . THR A 1 73 ? 0.261 18.041 13.044 1.00 91.75 73 THR A CA 1
ATOM 626 C C . THR A 1 73 ? -0.866 17.519 13.941 1.00 91.75 73 THR A C 1
ATOM 628 O O . THR A 1 73 ? -0.882 17.794 15.142 1.00 91.75 73 THR A O 1
ATOM 631 N N . MET A 1 74 ? -1.812 16.748 13.393 1.00 93.56 74 MET A N 1
ATOM 632 C CA . MET A 1 74 ? -2.881 16.126 14.176 1.00 93.56 74 MET A CA 1
ATOM 633 C C . MET A 1 74 ? -2.385 14.957 15.029 1.00 93.56 74 MET A C 1
ATOM 635 O O . MET A 1 74 ? -3.031 14.646 16.038 1.00 93.56 74 MET A O 1
ATOM 639 N N . PHE A 1 75 ? -1.266 14.342 14.636 1.00 94.88 75 PHE A N 1
ATOM 640 C CA . PHE A 1 75 ? -0.660 13.183 15.281 1.00 94.88 75 PHE A CA 1
ATOM 641 C C . PHE A 1 75 ? 0.545 13.602 16.135 1.00 94.88 75 PHE A C 1
ATOM 643 O O . PHE A 1 75 ? 1.379 14.388 15.683 1.00 94.88 75 PHE A O 1
ATOM 650 N N . PRO A 1 76 ? 0.673 13.087 17.369 1.00 93.25 76 PRO A N 1
ATOM 651 C CA . PRO A 1 76 ? 1.865 13.309 18.183 1.00 93.25 76 PRO A CA 1
ATOM 652 C C . PRO A 1 76 ? 3.158 12.743 17.583 1.00 93.25 76 PRO A C 1
ATOM 654 O O . PRO A 1 76 ? 4.238 13.205 17.966 1.00 93.25 76 PRO A O 1
ATOM 657 N N . TYR A 1 77 ? 3.066 11.748 16.697 1.00 93.50 77 TYR A N 1
ATOM 658 C CA . TYR A 1 77 ? 4.201 11.141 16.007 1.00 93.50 77 TYR A CA 1
ATOM 659 C C . TYR A 1 77 ? 3.971 11.161 14.489 1.00 93.50 77 TYR A C 1
ATOM 661 O O . TYR A 1 77 ? 2.854 10.933 14.032 1.00 93.50 77 TYR A O 1
ATOM 669 N N . PRO A 1 78 ? 5.016 11.342 13.666 1.00 93.88 78 PRO A N 1
ATOM 670 C CA . PRO A 1 78 ? 4.956 10.957 12.264 1.00 93.88 78 PRO A CA 1
ATOM 671 C C . PRO A 1 78 ? 4.606 9.467 12.138 1.00 93.88 78 PRO A C 1
ATOM 673 O O . PRO A 1 78 ? 5.370 8.597 12.564 1.00 93.88 78 PRO A O 1
ATOM 676 N N . THR A 1 79 ? 3.436 9.182 11.569 1.00 94.50 79 THR A N 1
ATOM 677 C CA . THR A 1 79 ? 2.870 7.831 11.495 1.00 94.50 79 THR A CA 1
ATOM 678 C C . THR A 1 79 ? 3.253 7.131 10.190 1.00 94.50 79 THR A C 1
ATOM 680 O O . THR A 1 79 ? 3.005 7.633 9.097 1.00 94.50 79 THR A O 1
ATOM 683 N N . PHE A 1 80 ? 3.812 5.930 10.286 1.00 95.19 80 PHE A N 1
ATOM 684 C CA . PHE A 1 80 ? 4.135 5.034 9.173 1.00 95.19 80 PHE A CA 1
ATOM 685 C C . PHE A 1 80 ? 3.328 3.738 9.300 1.00 95.19 80 PHE A C 1
ATOM 687 O O . PHE A 1 80 ? 2.787 3.453 10.365 1.00 95.19 80 PHE A O 1
ATOM 694 N N . GLY A 1 81 ? 3.233 2.937 8.236 1.00 93.88 81 GLY A N 1
ATOM 695 C CA . GLY A 1 81 ? 2.404 1.725 8.242 1.00 93.88 81 GLY A CA 1
ATOM 696 C C . GLY A 1 81 ? 3.001 0.537 7.495 1.00 93.88 81 GLY A C 1
ATOM 697 O O . GLY A 1 81 ? 3.708 0.698 6.497 1.00 93.88 81 GLY A O 1
ATOM 698 N N . LEU A 1 82 ? 2.717 -0.658 8.006 1.00 94.50 82 LEU A N 1
ATOM 699 C CA . LEU A 1 82 ? 2.946 -1.944 7.362 1.00 94.50 82 LEU A CA 1
ATOM 700 C C . LEU A 1 82 ? 1.592 -2.616 7.138 1.00 94.50 82 LEU A C 1
ATOM 702 O O . LEU A 1 82 ? 1.025 -3.198 8.064 1.00 94.50 82 LEU A O 1
ATOM 706 N N . ASP A 1 83 ? 1.121 -2.570 5.895 1.00 93.19 83 ASP A N 1
ATOM 707 C CA . ASP A 1 83 ? -0.203 -3.065 5.522 1.00 93.19 83 ASP A CA 1
ATOM 708 C C . ASP A 1 83 ? -0.104 -4.261 4.572 1.00 93.19 83 ASP A C 1
ATOM 710 O O . ASP A 1 83 ? 0.906 -4.495 3.894 1.00 93.19 83 ASP A O 1
ATOM 714 N N . CYS A 1 84 ? -1.202 -5.002 4.450 1.00 93.81 84 CYS A N 1
ATOM 715 C CA . CYS A 1 84 ? -1.307 -6.047 3.445 1.00 93.81 84 CYS A CA 1
ATOM 716 C C . CYS A 1 84 ? -1.391 -5.475 2.012 1.00 93.81 84 CYS A C 1
ATOM 718 O O . CYS A 1 84 ? -1.940 -4.396 1.770 1.00 93.81 84 CYS A O 1
ATOM 720 N N . ILE A 1 85 ? -0.906 -6.233 1.019 1.00 90.69 85 ILE A N 1
ATOM 721 C CA . ILE A 1 85 ? -1.180 -5.953 -0.406 1.00 90.69 85 ILE A CA 1
ATOM 722 C C . ILE A 1 85 ? -2.663 -6.099 -0.772 1.00 90.69 85 ILE A C 1
ATOM 724 O O . ILE A 1 85 ? -3.053 -5.655 -1.851 1.00 90.69 85 ILE A O 1
ATOM 728 N N . ASP A 1 86 ? -3.474 -6.715 0.096 1.00 90.38 86 ASP A N 1
ATOM 729 C CA . ASP A 1 86 ? -4.924 -6.858 -0.055 1.00 90.38 86 ASP A CA 1
ATOM 730 C C . ASP A 1 86 ? -5.556 -5.510 -0.436 1.00 90.38 86 ASP A C 1
ATOM 732 O O . ASP A 1 86 ? -5.418 -4.537 0.300 1.00 90.38 86 ASP A O 1
ATOM 736 N N . GLY A 1 87 ? -6.199 -5.397 -1.603 1.00 87.62 87 GLY A N 1
ATOM 737 C CA . GLY A 1 87 ? -6.721 -4.115 -2.088 1.00 87.62 87 GLY A CA 1
ATOM 738 C C . GLY A 1 87 ? -7.951 -3.610 -1.332 1.00 87.62 87 GLY A C 1
ATOM 739 O O . GLY A 1 87 ? -8.365 -2.475 -1.567 1.00 87.62 87 GLY A O 1
ATOM 740 N N . ARG A 1 88 ? -8.481 -4.391 -0.382 1.00 91.06 88 ARG A N 1
ATOM 741 C CA . ARG A 1 88 ? -9.454 -3.939 0.624 1.00 91.06 88 ARG A CA 1
ATOM 742 C C . ARG A 1 88 ? -8.778 -3.183 1.776 1.00 91.06 88 ARG A C 1
ATOM 744 O O . ARG A 1 88 ? -9.437 -2.422 2.476 1.00 91.06 88 ARG A O 1
ATOM 751 N N . VAL A 1 89 ? -7.464 -3.358 1.942 1.00 92.69 89 VAL A N 1
ATOM 752 C CA . VAL A 1 89 ? -6.614 -2.719 2.957 1.00 92.69 89 VAL A CA 1
ATOM 753 C C . VAL A 1 89 ? -5.815 -1.597 2.288 1.00 92.69 89 VAL A C 1
ATOM 755 O O . VAL A 1 89 ? -4.753 -1.815 1.701 1.00 92.69 89 VAL A O 1
ATOM 758 N N . LEU A 1 90 ? -6.358 -0.379 2.323 1.00 92.38 90 LEU A N 1
ATOM 759 C CA . LEU A 1 90 ? -5.709 0.822 1.787 1.00 92.38 90 LEU A CA 1
ATOM 760 C C . LEU A 1 90 ? -5.578 1.874 2.893 1.00 92.38 90 LEU A C 1
ATOM 762 O O . LEU A 1 90 ? -6.593 2.155 3.528 1.00 92.38 90 LEU A O 1
ATOM 766 N N . PRO A 1 91 ? -4.420 2.541 3.065 1.00 93.44 91 PRO A N 1
ATOM 767 C CA . PRO A 1 91 ? -4.218 3.528 4.135 1.00 93.44 91 PRO A CA 1
ATOM 768 C C . PRO A 1 91 ? -5.331 4.586 4.224 1.00 93.44 91 PRO A C 1
ATOM 770 O O . PRO A 1 91 ? -5.843 4.904 5.298 1.00 93.44 91 PRO A O 1
ATOM 773 N N . V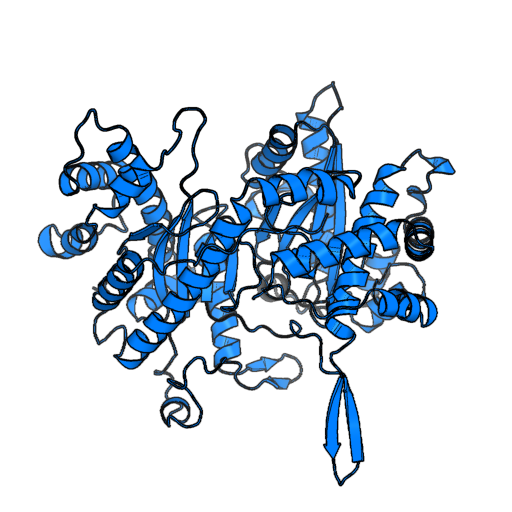AL A 1 92 ? -5.793 5.081 3.075 1.00 93.69 92 VAL A N 1
ATOM 774 C CA . VAL A 1 92 ? -6.877 6.069 3.026 1.00 93.69 92 VAL A CA 1
ATOM 775 C C . VAL A 1 92 ? -8.238 5.506 3.460 1.00 93.69 92 VAL A C 1
ATOM 777 O O . VAL A 1 92 ? -9.063 6.245 3.988 1.00 93.69 92 VAL A O 1
ATOM 780 N N . LEU A 1 93 ? -8.481 4.203 3.286 1.00 92.94 93 LEU A N 1
ATOM 781 C CA . LEU A 1 93 ? -9.674 3.532 3.813 1.00 92.94 93 LEU A CA 1
ATOM 782 C C . LEU A 1 93 ? -9.531 3.243 5.311 1.00 92.94 93 LEU A C 1
ATOM 784 O O . LEU A 1 93 ? -10.521 3.362 6.032 1.00 92.94 93 LEU A O 1
ATOM 788 N N . LEU A 1 94 ? -8.316 2.924 5.776 1.00 93.75 94 LEU A N 1
ATOM 789 C CA . LEU A 1 94 ? -8.026 2.688 7.192 1.00 93.75 94 LEU A CA 1
ATOM 790 C C . LEU A 1 94 ? -8.305 3.932 8.034 1.00 93.75 94 LEU A C 1
ATOM 792 O O . LEU A 1 94 ? -8.928 3.803 9.078 1.00 93.75 94 LEU A O 1
ATOM 796 N N . GLY A 1 95 ? -7.889 5.120 7.593 1.00 94.12 95 GLY A N 1
ATOM 797 C CA . GLY A 1 95 ? -8.032 6.333 8.407 1.00 94.12 95 GLY A CA 1
ATOM 798 C C . GLY A 1 95 ? -7.850 7.643 7.648 1.00 94.12 95 GLY A C 1
ATOM 799 O O . GLY A 1 95 ? -7.421 8.628 8.234 1.00 94.12 95 GLY A O 1
ATOM 800 N N . GLY A 1 96 ? -8.105 7.675 6.337 1.00 93.44 96 GLY A N 1
ATOM 801 C CA . GLY A 1 96 ? -7.871 8.880 5.534 1.00 93.44 96 GLY A CA 1
ATOM 802 C C . GLY A 1 96 ? -6.389 9.235 5.363 1.00 93.44 96 GLY A C 1
ATOM 803 O O . GLY A 1 96 ? -6.077 10.369 4.994 1.00 93.44 96 GLY A O 1
ATOM 804 N N . TYR A 1 97 ? -5.476 8.284 5.610 1.00 93.06 97 TYR A N 1
ATOM 805 C CA . TYR A 1 97 ? -4.036 8.459 5.423 1.00 93.06 97 TYR A CA 1
ATOM 806 C C . TYR A 1 97 ? -3.716 8.691 3.946 1.00 93.06 97 TYR A C 1
ATOM 808 O O . TYR A 1 97 ? -3.824 7.795 3.102 1.00 93.06 97 TYR A O 1
ATOM 816 N N . ALA A 1 98 ? -3.390 9.939 3.631 1.00 87.81 98 ALA A N 1
ATOM 817 C CA . ALA A 1 98 ? -3.255 10.421 2.270 1.00 87.81 98 ALA A CA 1
ATOM 818 C C . ALA A 1 98 ? -1.886 10.103 1.656 1.00 87.81 98 ALA A C 1
ATOM 820 O O . ALA A 1 98 ? -0.951 9.672 2.326 1.00 87.81 98 ALA A O 1
ATOM 821 N N . ALA A 1 99 ? -1.730 10.388 0.364 1.00 86.50 99 ALA A N 1
ATOM 822 C CA . ALA A 1 99 ? -0.419 10.424 -0.266 1.00 86.50 99 ALA A CA 1
ATOM 823 C C . ALA A 1 99 ? 0.502 11.391 0.490 1.00 86.50 99 ALA A C 1
ATOM 825 O O . ALA A 1 99 ? 0.054 12.465 0.887 1.00 86.50 99 ALA A O 1
ATOM 826 N N . LYS A 1 100 ? 1.774 11.015 0.663 1.00 85.38 100 LYS A N 1
ATOM 827 C CA . LYS A 1 100 ? 2.804 11.772 1.401 1.00 85.38 100 LYS A CA 1
ATOM 828 C C . LYS A 1 100 ? 2.548 11.965 2.908 1.00 85.38 100 LYS A C 1
ATOM 830 O O . LYS A 1 100 ? 3.471 12.397 3.591 1.00 85.38 100 LYS A O 1
ATOM 835 N N . PHE A 1 101 ? 1.382 11.583 3.438 1.00 86.19 101 PHE A N 1
ATOM 836 C CA . PHE A 1 101 ? 1.190 11.433 4.880 1.00 86.19 101 PHE A CA 1
ATOM 837 C C . PHE A 1 101 ? 1.947 10.182 5.334 1.00 86.19 101 PHE A C 1
ATOM 839 O O . PHE A 1 101 ? 1.569 9.059 4.988 1.00 86.19 101 PHE A O 1
ATOM 846 N N . GLY A 1 102 ? 3.051 10.380 6.054 1.00 82.38 102 GLY A N 1
ATOM 847 C CA . GLY A 1 102 ? 3.888 9.264 6.486 1.00 82.38 102 GLY A CA 1
ATOM 848 C C . GLY A 1 102 ? 4.427 8.403 5.337 1.00 82.38 102 GLY A C 1
ATOM 849 O O . GLY A 1 102 ? 4.709 8.886 4.237 1.00 82.38 102 GLY A O 1
ATOM 850 N N . GLY A 1 103 ? 4.588 7.105 5.598 1.00 86.00 103 GLY A N 1
ATOM 851 C CA . GLY A 1 103 ? 5.005 6.114 4.607 1.00 86.00 103 GLY A CA 1
ATOM 852 C C . GLY A 1 103 ? 4.399 4.744 4.895 1.00 86.00 103 GLY A C 1
ATOM 853 O O . GLY A 1 103 ? 4.633 4.170 5.955 1.00 86.00 103 GLY A O 1
ATOM 854 N N . PHE A 1 104 ? 3.630 4.224 3.936 1.00 89.56 104 PHE A N 1
ATOM 855 C CA . PHE A 1 104 ? 2.941 2.939 4.050 1.00 89.56 104 PHE A CA 1
ATOM 856 C C . PHE A 1 104 ? 3.546 1.923 3.089 1.00 89.56 104 PHE A C 1
ATOM 858 O O . PHE A 1 104 ? 3.510 2.076 1.863 1.00 89.56 104 PHE A O 1
ATOM 865 N N . LEU A 1 105 ? 4.111 0.873 3.665 1.00 89.88 105 LEU A N 1
ATOM 866 C CA . LEU A 1 105 ? 4.703 -0.241 2.954 1.00 89.88 105 LEU A CA 1
ATOM 867 C C . LEU A 1 105 ? 3.687 -1.386 2.900 1.00 89.88 105 LEU A C 1
ATOM 869 O O . LEU A 1 105 ? 3.185 -1.835 3.924 1.00 89.88 105 LEU A O 1
ATOM 873 N N . ARG A 1 106 ? 3.380 -1.849 1.683 1.00 90.06 106 ARG A N 1
ATOM 874 C CA . ARG A 1 106 ? 2.356 -2.872 1.435 1.00 90.06 106 ARG A CA 1
ATOM 875 C C . ARG A 1 106 ? 2.982 -4.181 0.975 1.00 90.06 106 ARG A C 1
ATOM 877 O O . ARG A 1 106 ? 3.561 -4.245 -0.110 1.00 90.06 106 ARG A O 1
ATOM 884 N N . LEU A 1 107 ? 2.865 -5.221 1.791 1.00 90.44 107 LEU A N 1
ATOM 885 C CA . LEU A 1 107 ? 3.473 -6.541 1.577 1.00 90.44 107 LEU A CA 1
ATOM 886 C C . LEU A 1 107 ? 2.440 -7.647 1.815 1.00 90.44 107 LEU A C 1
ATOM 888 O O . LEU A 1 107 ? 1.412 -7.381 2.429 1.00 90.44 107 LEU A O 1
ATOM 892 N N . PRO A 1 108 ? 2.624 -8.883 1.322 1.00 90.31 108 PRO A N 1
ATOM 893 C CA . PRO A 1 108 ? 1.756 -9.985 1.736 1.00 90.31 108 PRO A CA 1
ATOM 894 C C . PRO A 1 108 ? 1.700 -10.072 3.269 1.00 90.31 108 PRO A C 1
ATOM 896 O O . PRO A 1 108 ? 2.746 -10.110 3.914 1.00 90.31 108 PRO A O 1
ATOM 899 N N . ALA A 1 109 ? 0.490 -10.031 3.842 1.00 93.25 109 ALA A N 1
ATOM 900 C CA . ALA A 1 109 ? 0.256 -9.947 5.292 1.00 93.25 109 ALA A CA 1
ATOM 901 C C . ALA A 1 109 ? 1.000 -8.789 6.006 1.00 93.25 109 ALA A C 1
ATOM 903 O O . ALA A 1 109 ? 1.271 -8.859 7.201 1.00 93.25 109 ALA A O 1
ATOM 904 N N . GLY A 1 110 ? 1.419 -7.745 5.279 1.00 93.81 110 GLY A N 1
ATOM 905 C CA . GLY A 1 110 ? 2.238 -6.655 5.820 1.00 93.81 110 GLY A CA 1
ATOM 906 C C . GLY A 1 110 ? 3.563 -7.117 6.438 1.00 93.81 110 GLY A C 1
ATOM 907 O O . GLY A 1 110 ? 4.057 -6.474 7.360 1.00 93.81 110 GLY A O 1
ATOM 908 N N . ASP A 1 111 ? 4.097 -8.275 6.036 1.00 93.50 111 ASP A N 1
ATOM 909 C CA . ASP A 1 111 ? 5.215 -8.950 6.712 1.00 93.50 111 ASP A CA 1
ATOM 910 C C . ASP A 1 111 ? 6.473 -8.970 5.820 1.00 93.50 111 ASP A C 1
ATOM 912 O O . ASP A 1 111 ? 6.530 -9.725 4.842 1.00 93.50 111 ASP A O 1
ATOM 916 N N . PRO A 1 112 ? 7.507 -8.160 6.114 1.00 92.56 112 PRO A N 1
ATOM 917 C CA . PRO A 1 112 ? 8.797 -8.219 5.429 1.00 92.56 112 PRO A CA 1
ATOM 918 C C . PRO A 1 112 ? 9.638 -9.382 5.983 1.00 92.56 112 PRO A C 1
ATOM 920 O O . PRO A 1 112 ? 10.700 -9.179 6.563 1.00 92.56 112 PRO A O 1
ATOM 923 N N . VAL A 1 113 ? 9.172 -10.621 5.797 1.00 90.75 113 VAL A N 1
ATOM 924 C CA . VAL A 1 113 ? 9.737 -11.837 6.423 1.00 90.75 113 VAL A CA 1
ATOM 925 C C . VAL A 1 113 ? 11.268 -11.920 6.332 1.00 90.75 113 VAL A C 1
ATOM 927 O O . VAL A 1 113 ? 11.912 -12.276 7.311 1.00 90.75 113 VAL A O 1
ATOM 930 N N . LYS A 1 114 ? 11.859 -11.558 5.183 1.00 90.44 114 LYS A N 1
ATOM 931 C CA . LYS A 1 114 ? 13.314 -11.637 4.932 1.00 90.44 114 LYS A CA 1
ATOM 932 C C . LYS A 1 114 ? 14.155 -10.628 5.720 1.00 90.44 114 LYS A C 1
ATOM 934 O O . LYS A 1 114 ? 15.369 -10.803 5.815 1.00 90.44 114 LYS A O 1
ATOM 939 N N . ASP A 1 115 ? 13.525 -9.582 6.240 1.00 94.38 115 ASP A N 1
ATOM 940 C CA . ASP A 1 115 ? 14.197 -8.529 6.995 1.00 94.38 115 ASP A CA 1
ATOM 941 C C . ASP A 1 115 ? 14.272 -8.878 8.489 1.00 94.38 115 ASP A C 1
ATOM 943 O O . ASP A 1 115 ? 15.032 -8.260 9.226 1.00 94.38 115 ASP A O 1
ATOM 947 N N . PHE A 1 116 ? 13.563 -9.920 8.933 1.00 95.56 116 PHE A N 1
ATOM 948 C CA . PHE A 1 116 ? 13.601 -10.418 10.304 1.00 95.56 116 PHE A CA 1
ATOM 949 C C . PHE A 1 116 ? 14.309 -11.774 10.383 1.00 95.56 116 PHE A C 1
ATOM 951 O O . PHE A 1 116 ? 14.150 -12.629 9.513 1.00 95.56 116 PHE A O 1
ATOM 958 N N . ILE A 1 117 ? 15.063 -11.990 11.459 1.00 94.75 117 ILE A N 1
ATOM 959 C CA . ILE A 1 117 ? 15.686 -13.274 11.793 1.00 94.75 117 ILE A CA 1
ATOM 960 C C . ILE A 1 117 ? 15.106 -13.809 13.100 1.00 94.75 117 ILE A C 1
ATOM 962 O O . ILE A 1 117 ? 14.792 -13.037 14.005 1.00 94.75 117 ILE A O 1
ATOM 966 N N . SER A 1 118 ? 14.976 -15.130 13.200 1.00 93.69 118 SER A N 1
ATOM 967 C CA . SER A 1 118 ? 14.637 -15.799 14.456 1.00 93.69 118 SER A CA 1
ATOM 968 C C . SER A 1 118 ? 15.897 -16.000 15.293 1.00 93.69 118 SER A C 1
ATOM 970 O O . SER A 1 118 ? 16.887 -16.556 14.815 1.00 93.69 118 SER A O 1
ATOM 972 N N . LEU A 1 119 ? 15.854 -15.552 16.542 1.00 92.06 119 LEU A N 1
ATOM 973 C CA . LEU A 1 119 ? 16.895 -15.756 17.535 1.00 92.06 119 LEU A CA 1
ATOM 974 C C . LEU A 1 119 ? 16.722 -17.105 18.245 1.00 92.06 119 LEU A C 1
ATOM 976 O O . LEU A 1 119 ? 15.676 -17.760 18.184 1.00 92.06 119 LEU A O 1
ATOM 980 N N . ARG A 1 120 ? 17.768 -17.517 18.966 1.00 85.50 120 ARG A N 1
ATOM 981 C CA . ARG A 1 120 ? 17.697 -18.663 19.876 1.00 85.50 120 ARG A CA 1
ATOM 982 C C . ARG A 1 120 ? 16.676 -18.347 20.974 1.00 85.50 120 ARG A C 1
ATOM 984 O O . ARG A 1 120 ? 16.885 -17.411 21.731 1.00 85.50 120 ARG A O 1
ATOM 991 N N . GLY A 1 121 ? 15.604 -19.132 21.049 1.00 81.88 121 GLY A N 1
ATOM 992 C CA . GLY A 1 121 ? 14.475 -18.888 21.958 1.00 81.88 121 GLY A CA 1
ATOM 993 C C . GLY A 1 121 ? 13.161 -18.548 21.249 1.00 81.88 121 GLY A C 1
ATOM 994 O O . GLY A 1 121 ? 12.117 -18.604 21.881 1.00 81.88 121 GLY A O 1
ATOM 995 N N . GLY A 1 122 ? 13.190 -18.287 19.936 1.00 85.38 122 GLY A N 1
ATOM 996 C CA . GLY A 1 122 ? 11.988 -18.016 19.136 1.00 85.38 122 GLY A CA 1
ATOM 997 C C . GLY A 1 122 ? 11.690 -16.530 18.924 1.00 85.38 122 GLY A C 1
ATOM 998 O O . GLY A 1 122 ? 10.876 -16.202 18.062 1.00 85.38 122 GLY A O 1
ATOM 999 N N . ASP A 1 123 ? 12.394 -15.645 19.633 1.00 91.62 123 ASP A N 1
ATOM 1000 C CA . ASP A 1 123 ? 12.282 -14.196 19.465 1.00 91.62 123 ASP A CA 1
ATOM 1001 C C . ASP A 1 123 ? 12.715 -13.734 18.072 1.00 91.62 123 ASP A C 1
ATOM 1003 O O . ASP A 1 123 ? 13.455 -14.415 17.356 1.00 91.62 123 ASP A O 1
ATOM 1007 N N . LEU A 1 124 ? 12.267 -12.541 17.687 1.00 95.75 124 LEU A N 1
ATOM 1008 C CA . LEU A 1 124 ? 12.636 -11.915 16.424 1.00 95.75 124 LEU A CA 1
ATOM 1009 C C . LEU A 1 124 ? 13.655 -10.802 16.634 1.00 95.75 124 LEU A C 1
ATOM 1011 O O . LEU A 1 124 ? 13.576 -10.039 17.591 1.00 95.75 124 LEU A O 1
ATOM 1015 N N . ALA A 1 125 ? 14.560 -10.659 15.672 1.00 97.00 125 ALA A N 1
ATOM 1016 C CA . ALA A 1 125 ? 15.383 -9.469 15.515 1.00 97.00 125 ALA A CA 1
ATOM 1017 C C . ALA A 1 125 ? 15.232 -8.912 14.100 1.00 97.00 125 ALA A C 1
ATOM 1019 O O . ALA A 1 125 ? 15.207 -9.665 13.123 1.00 97.00 125 ALA A O 1
ATOM 1020 N N . LEU A 1 126 ? 15.154 -7.588 13.987 1.00 97.19 126 LEU A N 1
ATOM 1021 C CA . LEU A 1 126 ? 15.249 -6.900 12.705 1.00 97.19 126 LEU A CA 1
ATOM 1022 C C . LEU A 1 126 ? 16.718 -6.886 12.263 1.00 97.19 126 LEU A C 1
ATOM 1024 O O . LEU A 1 126 ? 17.604 -6.441 12.992 1.00 97.19 126 LEU A O 1
ATOM 1028 N N . LYS A 1 127 ? 16.990 -7.397 11.062 1.00 95.56 127 LYS A N 1
ATOM 1029 C CA . LYS A 1 127 ? 18.340 -7.466 10.506 1.00 95.56 127 LYS A CA 1
ATOM 1030 C C . LYS A 1 127 ? 18.827 -6.060 10.149 1.00 95.56 127 LYS A C 1
ATOM 1032 O O . LYS A 1 127 ? 18.238 -5.402 9.290 1.00 95.56 127 LYS A O 1
ATOM 1037 N N . SER A 1 128 ? 19.937 -5.633 10.748 1.00 94.00 128 SER A N 1
ATOM 1038 C CA . SER A 1 128 ? 20.589 -4.365 10.399 1.00 94.00 128 SER A CA 1
ATOM 1039 C C . SER A 1 128 ? 20.990 -4.317 8.919 1.00 94.00 128 SER A C 1
ATOM 1041 O O . SER A 1 128 ? 21.406 -5.328 8.343 1.00 94.00 128 SER A O 1
ATOM 1043 N N . GLY A 1 129 ? 20.788 -3.160 8.285 1.00 92.44 129 GLY A N 1
ATOM 1044 C CA . GLY A 1 129 ? 21.005 -2.949 6.849 1.00 92.44 129 GLY A CA 1
ATOM 1045 C C . GLY A 1 129 ? 20.003 -3.654 5.924 1.00 92.44 129 GLY A C 1
ATOM 1046 O O . GLY A 1 129 ? 20.169 -3.616 4.703 1.00 92.44 129 GLY A O 1
ATOM 1047 N N . SER A 1 130 ? 18.975 -4.319 6.466 1.00 93.81 130 SER A N 1
ATOM 1048 C CA . SER A 1 130 ? 17.868 -4.854 5.665 1.00 93.81 130 SER A CA 1
ATOM 1049 C C . SER A 1 130 ? 17.036 -3.737 5.027 1.00 93.81 130 SER A C 1
ATOM 1051 O O . SER A 1 130 ? 17.127 -2.571 5.414 1.00 93.81 130 SER A O 1
ATOM 1053 N N . ASN A 1 131 ? 16.196 -4.084 4.047 1.00 90.69 131 ASN A N 1
ATOM 1054 C CA . ASN A 1 131 ? 15.380 -3.088 3.352 1.00 90.69 131 ASN A CA 1
ATOM 1055 C C . ASN A 1 131 ? 14.445 -2.355 4.315 1.00 90.69 131 ASN A C 1
ATOM 1057 O O . ASN A 1 131 ? 14.348 -1.132 4.259 1.00 90.69 131 ASN A O 1
ATOM 1061 N N . TYR A 1 132 ? 13.773 -3.087 5.204 1.00 93.31 132 TYR A N 1
ATOM 1062 C CA . TYR A 1 132 ? 12.884 -2.489 6.190 1.00 93.31 132 TYR A CA 1
ATOM 1063 C C . TYR A 1 132 ? 13.632 -1.693 7.270 1.00 93.31 132 TYR A C 1
ATOM 1065 O O . TYR A 1 132 ? 13.194 -0.595 7.607 1.00 93.31 132 TYR A O 1
ATOM 1073 N N . ALA A 1 133 ? 14.796 -2.164 7.732 1.00 94.50 133 ALA A N 1
ATOM 1074 C CA . ALA A 1 133 ? 15.656 -1.408 8.648 1.00 94.50 133 ALA A CA 1
ATOM 1075 C C . ALA A 1 133 ? 16.059 -0.042 8.064 1.00 94.50 133 ALA A C 1
ATOM 1077 O O . ALA A 1 133 ? 15.811 0.993 8.679 1.00 94.50 133 ALA A O 1
ATOM 1078 N N . ASN A 1 134 ? 16.533 -0.022 6.813 1.00 92.50 134 ASN A N 1
ATOM 1079 C CA . ASN A 1 134 ? 16.882 1.219 6.120 1.00 92.50 134 ASN A CA 1
ATOM 1080 C C . ASN A 1 134 ? 15.675 2.163 5.970 1.00 92.50 134 ASN A C 1
ATOM 1082 O O . ASN A 1 134 ? 15.840 3.378 5.973 1.00 92.50 134 ASN A O 1
ATOM 1086 N N . ARG A 1 135 ? 14.447 1.636 5.841 1.00 91.12 135 ARG A N 1
ATOM 1087 C CA . ARG A 1 135 ? 13.227 2.462 5.784 1.00 91.12 135 ARG A CA 1
ATOM 1088 C C . ARG A 1 135 ? 12.896 3.113 7.124 1.00 91.12 135 ARG A C 1
ATOM 1090 O O . ARG A 1 135 ? 12.430 4.249 7.113 1.00 91.12 135 ARG A O 1
ATOM 1097 N N . ILE A 1 136 ? 13.136 2.424 8.237 1.00 93.94 136 ILE A N 1
ATOM 1098 C CA . ILE A 1 136 ? 13.001 3.001 9.581 1.00 93.94 136 ILE A CA 1
ATOM 1099 C C . ILE A 1 136 ? 14.030 4.122 9.762 1.00 93.94 136 ILE A C 1
ATOM 1101 O O . ILE A 1 136 ? 13.666 5.229 10.152 1.00 93.94 136 ILE A O 1
ATOM 1105 N N . ASP A 1 137 ? 15.287 3.888 9.382 1.00 92.50 137 ASP A N 1
ATOM 1106 C CA . ASP A 1 137 ? 16.335 4.912 9.480 1.00 92.50 137 ASP A CA 1
ATOM 1107 C C . ASP A 1 137 ? 16.037 6.125 8.577 1.00 92.50 137 ASP A C 1
ATOM 1109 O O . ASP A 1 137 ? 16.134 7.275 9.011 1.00 92.50 137 ASP A O 1
ATOM 1113 N N . GLU A 1 138 ? 15.585 5.888 7.339 1.00 89.69 138 GLU A N 1
ATOM 1114 C CA . GLU A 1 138 ? 15.111 6.938 6.427 1.00 89.69 138 GLU A CA 1
ATOM 1115 C C . GLU A 1 138 ? 13.940 7.740 7.019 1.00 89.69 138 GLU A C 1
ATOM 1117 O O . GLU A 1 138 ? 13.841 8.939 6.755 1.00 89.69 138 GLU A O 1
ATOM 1122 N N . ALA A 1 139 ? 13.040 7.109 7.779 1.00 91.25 139 ALA A N 1
ATOM 1123 C CA . ALA A 1 139 ? 11.881 7.774 8.368 1.00 91.25 139 ALA A CA 1
ATOM 1124 C C . ALA A 1 139 ? 12.297 8.826 9.408 1.00 91.25 139 ALA A C 1
ATOM 1126 O O . ALA A 1 139 ? 11.831 9.965 9.323 1.00 91.25 139 ALA A O 1
ATOM 1127 N N . PHE A 1 140 ? 13.219 8.481 10.314 1.00 91.56 140 PHE A N 1
ATOM 1128 C CA . PHE A 1 140 ? 13.790 9.432 11.276 1.00 91.56 140 PHE A CA 1
ATOM 1129 C C . PHE A 1 140 ? 14.535 10.572 10.570 1.00 91.56 140 PHE A C 1
ATOM 1131 O O . PHE A 1 140 ? 14.290 11.745 10.853 1.00 91.56 140 PHE A O 1
ATOM 1138 N N . LEU A 1 141 ? 15.389 10.238 9.593 1.00 88.56 141 LEU A N 1
ATOM 1139 C CA . LEU A 1 141 ? 16.197 11.221 8.863 1.00 88.56 141 LEU A CA 1
ATOM 1140 C C . LEU A 1 141 ? 15.338 12.204 8.061 1.00 88.56 141 LEU A C 1
ATOM 1142 O O . LEU A 1 141 ? 15.509 13.415 8.175 1.00 88.56 141 LEU A O 1
ATOM 1146 N N . ARG A 1 142 ? 14.386 11.708 7.262 1.00 83.00 142 ARG A N 1
ATOM 1147 C CA . ARG A 1 142 ? 13.562 12.564 6.389 1.00 83.00 142 ARG A CA 1
ATOM 1148 C C . ARG A 1 142 ? 12.616 13.472 7.156 1.00 83.00 142 ARG A C 1
ATOM 1150 O O . ARG A 1 142 ? 12.268 14.536 6.655 1.00 83.00 142 ARG A O 1
ATOM 1157 N N . ARG A 1 143 ? 12.151 13.032 8.325 1.00 83.62 143 ARG A N 1
ATOM 1158 C CA . ARG A 1 143 ? 11.252 13.822 9.173 1.00 83.62 143 ARG A CA 1
ATOM 1159 C C . ARG A 1 143 ? 11.996 14.701 10.165 1.00 83.62 143 ARG A C 1
ATOM 1161 O O . ARG A 1 143 ? 11.339 15.502 10.819 1.00 83.62 143 ARG A O 1
ATOM 1168 N N . ASN A 1 144 ? 13.324 14.576 10.238 1.00 87.50 144 ASN A N 1
ATOM 1169 C CA . ASN A 1 144 ? 14.161 15.278 11.202 1.00 87.50 144 ASN A CA 1
ATOM 1170 C C . ASN A 1 144 ? 13.548 15.207 12.612 1.00 87.50 144 ASN A C 1
ATOM 1172 O O . ASN A 1 144 ? 13.264 16.224 13.242 1.00 87.50 144 ASN A O 1
ATOM 1176 N N . THR A 1 145 ? 13.235 13.984 13.042 1.00 88.62 145 THR A N 1
ATOM 1177 C CA . THR A 1 145 ? 12.523 13.712 14.291 1.00 88.62 145 THR A CA 1
ATOM 1178 C C . THR A 1 145 ? 13.221 12.614 15.071 1.00 88.62 145 THR A C 1
ATOM 1180 O O . THR A 1 145 ? 13.867 11.748 14.482 1.00 88.62 145 THR A O 1
ATOM 1183 N N . ASP A 1 146 ? 13.024 12.632 16.384 1.00 91.12 146 ASP A N 1
ATOM 1184 C CA . ASP A 1 146 ? 13.480 11.592 17.300 1.00 91.12 146 ASP A CA 1
ATOM 1185 C C . ASP A 1 146 ? 12.378 10.569 17.603 1.00 91.12 146 ASP A C 1
ATOM 1187 O O . ASP A 1 146 ? 12.652 9.537 18.197 1.00 91.12 146 ASP A O 1
ATOM 1191 N N . HIS A 1 147 ? 11.131 10.797 17.177 1.00 92.75 147 HIS A N 1
ATOM 1192 C CA . HIS A 1 147 ? 10.032 9.887 17.494 1.00 92.75 147 HIS A CA 1
ATOM 1193 C C . HIS A 1 147 ? 9.174 9.594 16.269 1.00 92.75 147 HIS A C 1
ATOM 1195 O O . HIS A 1 147 ? 8.764 10.522 15.579 1.00 92.75 147 HIS A O 1
ATOM 1201 N N . ILE A 1 148 ? 8.836 8.326 16.031 1.00 95.44 148 ILE A N 1
ATOM 1202 C CA . ILE A 1 148 ? 7.894 7.914 14.976 1.00 95.44 148 ILE A CA 1
ATOM 1203 C C . ILE A 1 148 ? 6.918 6.853 15.490 1.00 95.44 148 ILE A C 1
ATOM 1205 O O . ILE A 1 148 ? 7.233 6.105 16.413 1.00 95.44 148 ILE A O 1
ATOM 1209 N N . ALA A 1 149 ? 5.746 6.751 14.868 1.00 97.00 149 ALA A N 1
ATOM 1210 C CA . ALA A 1 149 ? 4.804 5.661 15.107 1.00 97.00 149 ALA A CA 1
ATOM 1211 C C . ALA A 1 149 ? 4.783 4.707 13.909 1.00 97.00 149 ALA A C 1
ATOM 1213 O O . ALA A 1 149 ? 4.850 5.135 12.757 1.00 97.00 149 ALA A O 1
ATOM 1214 N N . GLN A 1 150 ? 4.673 3.407 14.172 1.00 97.69 150 GLN A N 1
ATOM 1215 C CA . GLN A 1 150 ? 4.618 2.362 13.157 1.00 97.69 150 GLN A CA 1
ATOM 1216 C C . GLN A 1 150 ? 3.358 1.524 13.354 1.00 97.69 150 GLN A C 1
ATOM 1218 O O . GLN A 1 150 ? 3.292 0.670 14.236 1.00 97.69 150 GLN A O 1
ATOM 1223 N N . ILE A 1 151 ? 2.366 1.740 12.496 1.00 98.00 151 ILE A N 1
ATOM 1224 C CA . ILE A 1 151 ? 1.166 0.912 12.424 1.00 98.00 151 ILE A CA 1
ATOM 1225 C C . ILE A 1 151 ? 1.557 -0.468 11.889 1.00 98.00 151 ILE A C 1
ATOM 1227 O O . ILE A 1 151 ? 2.221 -0.578 10.852 1.00 98.00 151 ILE A O 1
ATOM 1231 N N . LEU A 1 152 ? 1.144 -1.510 12.606 1.00 98.19 152 LEU A N 1
ATOM 1232 C CA . LEU A 1 152 ? 1.293 -2.914 12.235 1.00 98.19 152 LEU A CA 1
ATOM 1233 C C . LEU A 1 152 ? -0.105 -3.525 12.102 1.00 98.19 152 LEU A C 1
ATOM 1235 O O . LEU A 1 152 ? -0.736 -3.849 13.108 1.00 98.19 152 LEU A O 1
ATOM 1239 N N . ASP A 1 153 ? -0.601 -3.661 10.874 1.00 97.94 153 ASP A N 1
ATOM 1240 C CA . ASP A 1 153 ? -1.943 -4.193 10.629 1.00 97.94 153 ASP A CA 1
ATOM 1241 C C . ASP A 1 153 ? -1.937 -5.723 10.497 1.00 97.94 153 ASP A C 1
ATOM 1243 O O . ASP A 1 153 ? -1.124 -6.301 9.772 1.00 97.94 153 ASP A O 1
ATOM 1247 N N . SER A 1 154 ? -2.862 -6.370 11.209 1.00 97.75 154 SER A N 1
ATOM 1248 C CA . SER A 1 154 ? -3.194 -7.797 11.098 1.00 97.75 154 SER A CA 1
ATOM 1249 C C . SER A 1 154 ? -4.634 -7.957 10.611 1.00 97.75 154 SER A C 1
ATOM 1251 O O . SER A 1 154 ? -5.494 -8.380 11.373 1.00 97.75 154 SER A O 1
ATOM 1253 N N . HIS A 1 155 ? -4.958 -7.529 9.388 1.00 97.56 155 HIS A N 1
ATOM 1254 C CA . HIS A 1 155 ? -6.361 -7.456 8.967 1.00 97.56 155 HIS A CA 1
ATOM 1255 C C . HIS A 1 155 ? -7.100 -8.807 8.972 1.00 97.56 155 HIS A C 1
ATOM 1257 O O . HIS A 1 155 ? -6.552 -9.873 8.671 1.00 97.56 155 HIS A O 1
ATOM 1263 N N . VAL A 1 156 ? -8.409 -8.741 9.221 1.00 96.44 156 VAL A N 1
ATOM 1264 C CA . VAL A 1 156 ? -9.301 -9.904 9.185 1.00 96.44 156 VAL A CA 1
ATOM 1265 C C . VAL A 1 156 ? -9.372 -10.468 7.763 1.00 96.44 156 VAL A C 1
ATOM 1267 O O . VAL A 1 156 ? -9.573 -9.736 6.786 1.00 96.44 156 VAL A O 1
ATOM 1270 N N . GLY A 1 157 ? -9.233 -11.793 7.648 1.00 92.38 157 GLY A N 1
ATOM 1271 C CA . GLY A 1 157 ? -9.382 -12.517 6.385 1.00 92.38 157 GLY A CA 1
ATOM 1272 C C . GLY A 1 157 ? -8.209 -12.356 5.416 1.00 92.38 157 GLY A C 1
ATOM 1273 O O . GLY A 1 157 ? -8.428 -12.285 4.204 1.00 92.38 157 GLY A O 1
ATOM 1274 N N . CYS A 1 158 ? -6.979 -12.285 5.932 1.00 94.50 158 CYS A N 1
ATOM 1275 C CA . CYS A 1 158 ? -5.764 -12.188 5.130 1.00 94.50 158 CYS A CA 1
ATOM 1276 C C . CYS A 1 158 ? -5.469 -13.463 4.324 1.00 94.50 158 CYS A C 1
ATOM 1278 O O . CYS A 1 158 ? -4.955 -14.451 4.848 1.00 94.50 158 CYS A O 1
ATOM 1280 N N . ALA A 1 159 ? -5.693 -13.408 3.007 1.00 90.81 159 ALA A N 1
ATOM 1281 C CA . ALA A 1 159 ? -5.428 -14.532 2.104 1.00 90.81 159 ALA A CA 1
ATOM 1282 C C . ALA A 1 159 ? -3.949 -14.968 2.092 1.00 90.81 159 ALA A C 1
ATOM 1284 O O . ALA A 1 159 ? -3.644 -16.151 1.932 1.00 90.81 159 ALA A O 1
ATOM 1285 N N . ALA A 1 160 ? -3.015 -14.023 2.261 1.00 91.62 160 ALA A N 1
ATOM 1286 C CA . ALA A 1 160 ? -1.586 -14.327 2.310 1.00 91.62 160 ALA A CA 1
ATOM 1287 C C . ALA A 1 160 ? -1.230 -15.167 3.544 1.00 91.62 160 ALA A C 1
ATOM 1289 O O . ALA A 1 160 ? -0.523 -16.170 3.421 1.00 91.62 160 ALA A O 1
ATOM 1290 N N . ARG A 1 161 ? -1.755 -14.784 4.715 1.00 94.06 161 ARG A N 1
ATOM 1291 C CA . ARG A 1 161 ? -1.523 -15.495 5.974 1.00 94.06 161 ARG A CA 1
ATOM 1292 C C . ARG A 1 161 ? -2.208 -16.856 5.978 1.00 94.06 161 ARG A C 1
ATOM 1294 O O . ARG A 1 161 ? -1.565 -17.851 6.291 1.00 94.06 161 ARG A O 1
ATOM 1301 N N . GLU A 1 162 ? -3.458 -16.921 5.530 1.00 92.81 162 GLU A N 1
ATOM 1302 C CA . GLU A 1 162 ? -4.197 -18.178 5.403 1.00 92.81 162 GLU A CA 1
ATOM 1303 C C . GLU A 1 162 ? -3.454 -19.187 4.515 1.00 92.81 162 GLU A C 1
ATOM 1305 O O . GLU A 1 162 ? -3.306 -20.358 4.867 1.00 92.81 162 GLU A O 1
ATOM 1310 N N . LYS A 1 163 ? -2.926 -18.728 3.373 1.00 89.94 163 LYS A N 1
ATOM 1311 C CA . LYS A 1 163 ? -2.129 -19.565 2.470 1.00 89.94 163 LYS A CA 1
ATOM 1312 C C . LYS A 1 163 ? -0.830 -20.044 3.124 1.00 89.94 163 LYS A C 1
ATOM 1314 O O . LYS A 1 163 ? -0.441 -21.189 2.898 1.00 89.94 163 LYS A O 1
ATOM 1319 N N . ALA A 1 164 ? -0.156 -19.190 3.895 1.00 90.75 164 ALA A N 1
ATOM 1320 C CA . ALA A 1 164 ? 1.060 -19.563 4.615 1.00 90.75 164 ALA A CA 1
ATOM 1321 C C . ALA A 1 164 ? 0.778 -20.661 5.656 1.00 90.75 164 ALA A C 1
ATOM 1323 O O . ALA A 1 164 ? 1.477 -21.672 5.669 1.00 90.75 164 ALA A O 1
ATOM 1324 N N . GLU A 1 165 ? -0.299 -20.519 6.430 1.00 93.12 165 GLU A N 1
ATOM 1325 C CA . GLU A 1 165 ? -0.737 -21.515 7.415 1.00 93.12 165 GLU A CA 1
ATOM 1326 C C . GLU A 1 165 ? -1.140 -22.842 6.758 1.00 93.12 165 GLU A C 1
ATOM 1328 O O . GLU A 1 165 ? -0.676 -23.907 7.166 1.00 93.12 165 GLU A O 1
ATOM 1333 N N . LYS A 1 166 ? -1.927 -22.793 5.673 1.00 90.50 166 LYS A N 1
ATOM 1334 C CA . LYS A 1 166 ? -2.296 -23.989 4.897 1.00 90.50 166 LYS A CA 1
ATOM 1335 C C . LYS A 1 166 ? -1.059 -24.708 4.343 1.00 90.50 166 LYS A C 1
ATOM 1337 O O . LYS A 1 166 ? -1.002 -25.935 4.378 1.00 90.50 166 LYS A O 1
ATOM 1342 N N . LYS A 1 167 ? -0.042 -23.968 3.879 1.00 88.00 167 LYS A N 1
ATOM 1343 C CA . LYS A 1 167 ? 1.240 -24.534 3.414 1.00 88.00 167 LYS A CA 1
ATOM 1344 C C . LYS A 1 167 ? 2.042 -25.183 4.551 1.00 88.00 167 LYS A C 1
ATOM 1346 O O . LYS A 1 167 ? 2.747 -26.153 4.297 1.00 88.00 167 LYS A O 1
ATOM 1351 N N . ALA A 1 168 ? 1.917 -24.679 5.778 1.00 89.50 168 ALA A N 1
ATOM 1352 C CA . ALA A 1 168 ? 2.502 -25.284 6.974 1.00 89.50 168 ALA A CA 1
ATOM 1353 C C . ALA A 1 168 ? 1.714 -26.509 7.491 1.00 89.50 168 ALA A C 1
ATOM 1355 O O . ALA A 1 168 ? 2.118 -27.128 8.469 1.00 89.50 168 ALA A O 1
ATOM 1356 N N . GLY A 1 169 ? 0.605 -26.883 6.838 1.00 92.31 169 GLY A N 1
ATOM 1357 C CA . GLY A 1 169 ? -0.248 -28.004 7.242 1.00 92.31 169 GLY A CA 1
ATOM 1358 C C . GLY A 1 169 ? -1.324 -27.635 8.268 1.00 92.31 169 GLY A C 1
ATOM 1359 O O . GLY A 1 169 ? -2.050 -28.513 8.736 1.00 92.31 169 GLY A O 1
ATOM 1360 N N . HIS A 1 170 ? -1.469 -26.353 8.606 1.00 92.50 170 HIS A N 1
ATOM 1361 C CA . HIS A 1 170 ? -2.479 -25.875 9.545 1.00 92.50 170 HIS A CA 1
ATOM 1362 C C . HIS A 1 170 ? -3.814 -25.572 8.844 1.00 92.50 170 HIS A C 1
ATOM 1364 O O . HIS A 1 170 ? -3.875 -25.261 7.653 1.00 92.50 170 HIS A O 1
ATOM 1370 N N . LYS A 1 171 ? -4.913 -25.634 9.604 1.00 90.06 171 LYS A N 1
ATOM 1371 C CA . LYS A 1 171 ? -6.263 -25.241 9.163 1.00 90.06 171 LYS A CA 1
ATOM 1372 C C . LYS A 1 171 ? -6.854 -24.242 10.165 1.00 90.06 171 LYS A C 1
ATOM 1374 O O . LYS A 1 171 ? -7.631 -24.649 11.026 1.00 90.06 171 LYS A O 1
ATOM 1379 N N . PRO A 1 172 ? -6.430 -22.967 10.124 1.00 89.88 172 PRO A N 1
ATOM 1380 C CA . PRO A 1 172 ? -6.843 -21.989 11.124 1.00 89.88 172 PRO A CA 1
ATOM 1381 C C . PRO A 1 172 ? -8.328 -21.625 10.973 1.00 89.88 172 PRO A C 1
ATOM 1383 O O . PRO A 1 172 ? -8.788 -21.325 9.871 1.00 89.88 172 PRO A O 1
ATOM 1386 N N . ASN A 1 173 ? -9.071 -21.592 12.085 1.00 92.19 173 ASN A N 1
ATOM 1387 C CA . ASN A 1 173 ? -10.499 -21.234 12.094 1.00 92.19 173 ASN A CA 1
ATOM 1388 C C . ASN A 1 173 ? -10.749 -19.732 11.867 1.00 92.19 173 ASN A C 1
ATOM 1390 O O . ASN A 1 173 ? -11.860 -19.323 11.539 1.00 92.19 173 ASN A O 1
ATOM 1394 N N . ASP A 1 174 ? -9.722 -18.908 12.048 1.00 93.94 174 ASP A N 1
ATOM 1395 C CA . ASP A 1 174 ? -9.742 -17.451 11.905 1.00 93.94 174 ASP A CA 1
ATOM 1396 C C . ASP A 1 174 ? -8.958 -16.974 10.670 1.00 93.94 174 ASP A C 1
ATOM 1398 O O . ASP A 1 174 ? -8.563 -15.811 10.584 1.00 93.94 174 ASP A O 1
ATOM 1402 N N . LYS A 1 175 ? -8.690 -17.887 9.723 1.00 93.06 175 LYS A N 1
ATOM 1403 C CA . LYS A 1 175 ? -7.880 -17.636 8.519 1.00 93.06 175 LYS A CA 1
ATOM 1404 C C . LYS A 1 175 ? -6.451 -17.151 8.821 1.00 93.06 175 LYS A C 1
ATOM 1406 O O . LYS A 1 175 ? -5.818 -16.516 7.982 1.00 93.06 175 LYS A O 1
ATOM 1411 N N . GLY A 1 176 ? -5.926 -17.485 10.000 1.00 95.75 176 GLY A N 1
ATOM 1412 C CA . GLY A 1 176 ? -4.551 -17.208 10.408 1.00 95.75 176 GLY A CA 1
ATOM 1413 C C . GLY A 1 176 ? -4.370 -15.880 11.144 1.00 95.75 176 GLY A C 1
ATOM 1414 O O . GLY A 1 176 ? -3.229 -15.474 11.355 1.00 95.75 176 GLY A O 1
ATOM 1415 N N . LEU A 1 177 ? -5.459 -15.212 11.546 1.00 97.88 177 LEU A N 1
ATOM 1416 C CA . LEU A 1 177 ? -5.409 -13.932 12.258 1.00 97.88 177 LEU A CA 1
ATOM 1417 C C . LEU A 1 177 ? -4.601 -14.021 13.563 1.00 97.88 177 LEU A C 1
ATOM 1419 O O . LEU A 1 177 ? -3.747 -13.174 13.796 1.00 97.88 177 LEU A O 1
ATOM 1423 N N . LEU A 1 178 ? -4.795 -15.063 14.380 1.00 98.00 178 LEU A N 1
ATOM 1424 C CA . LEU A 1 178 ? -4.025 -15.265 15.615 1.00 98.00 178 LEU A CA 1
ATOM 1425 C C . LEU A 1 178 ? -2.516 -15.332 15.357 1.00 98.00 178 LEU A C 1
ATOM 1427 O O . LEU A 1 178 ? -1.736 -14.687 16.056 1.00 98.00 178 LEU A O 1
ATOM 1431 N N . VAL A 1 179 ? -2.100 -16.072 14.330 1.00 97.00 179 VAL A N 1
ATOM 1432 C CA . VAL A 1 179 ? -0.681 -16.190 13.971 1.00 97.00 179 VAL A CA 1
ATOM 1433 C C . VAL A 1 179 ? -0.126 -14.850 13.495 1.00 97.00 179 VAL A C 1
ATOM 1435 O O . VAL A 1 179 ? 0.996 -14.495 13.851 1.00 97.00 179 VAL A O 1
ATOM 1438 N N . ASP A 1 180 ? -0.905 -14.084 12.730 1.00 97.81 180 ASP A N 1
ATOM 1439 C CA . ASP A 1 180 ? -0.499 -12.747 12.291 1.00 97.81 180 ASP A CA 1
ATOM 1440 C C . ASP A 1 180 ? -0.356 -11.780 13.471 1.00 97.81 180 ASP A C 1
ATOM 1442 O O . ASP A 1 180 ? 0.663 -11.103 13.583 1.00 97.81 180 ASP A O 1
ATOM 1446 N N . VAL A 1 181 ? -1.313 -11.793 14.406 1.00 98.31 181 VAL A N 1
ATOM 1447 C CA . VAL A 1 181 ? -1.292 -10.963 15.618 1.00 98.31 181 VAL A CA 1
ATOM 1448 C C . VAL A 1 181 ? -0.045 -11.242 16.456 1.00 98.31 181 VAL A C 1
ATOM 1450 O O . VAL A 1 181 ? 0.657 -10.304 16.838 1.00 98.31 181 VAL A O 1
ATOM 1453 N N . LEU A 1 182 ? 0.271 -12.518 16.703 1.00 97.31 182 LEU A N 1
ATOM 1454 C CA . LEU A 1 182 ? 1.476 -12.925 17.436 1.00 97.31 182 LEU A CA 1
ATOM 1455 C C . LEU A 1 182 ? 2.754 -12.504 16.703 1.00 97.31 182 LEU A C 1
ATOM 1457 O O . LEU A 1 182 ? 3.700 -12.000 17.311 1.00 97.31 182 LEU A O 1
ATOM 1461 N N . ARG A 1 183 ? 2.770 -12.668 15.378 1.00 96.44 183 ARG A N 1
ATOM 1462 C CA . ARG A 1 183 ? 3.890 -12.268 14.526 1.00 96.44 183 ARG A CA 1
ATOM 1463 C C . ARG A 1 183 ? 4.119 -10.755 14.570 1.00 96.44 183 ARG A C 1
ATOM 1465 O O . ARG A 1 183 ? 5.270 -10.344 14.696 1.00 96.44 183 ARG A O 1
ATOM 1472 N N . LYS A 1 184 ? 3.068 -9.928 14.506 1.00 97.62 184 LYS A N 1
ATOM 1473 C CA . LYS A 1 184 ? 3.181 -8.460 14.608 1.00 97.62 184 LYS A CA 1
ATOM 1474 C C . LYS A 1 184 ? 3.611 -7.999 15.994 1.00 97.62 184 LYS A C 1
ATOM 1476 O O . LYS A 1 184 ? 4.449 -7.103 16.063 1.00 97.62 184 LYS A O 1
ATOM 1481 N N . LYS A 1 185 ? 3.142 -8.651 17.063 1.00 97.38 185 LYS A N 1
ATOM 1482 C CA . LYS A 1 185 ? 3.617 -8.393 18.431 1.00 97.38 185 LYS A CA 1
ATOM 1483 C C . LYS A 1 185 ? 5.132 -8.591 18.520 1.00 97.38 185 LYS A C 1
ATOM 1485 O O . LYS A 1 185 ? 5.853 -7.682 18.918 1.00 97.38 185 LYS A O 1
ATOM 1490 N N . ALA A 1 186 ? 5.629 -9.733 18.040 1.00 97.44 186 ALA A N 1
ATOM 1491 C CA . ALA A 1 186 ? 7.063 -10.025 18.024 1.00 97.44 186 ALA A CA 1
ATOM 1492 C C . ALA A 1 186 ? 7.862 -9.077 17.104 1.00 97.44 186 ALA A C 1
ATOM 1494 O O . ALA A 1 186 ? 8.978 -8.685 17.438 1.00 97.44 186 ALA A O 1
ATOM 1495 N N . MET A 1 187 ? 7.302 -8.675 15.955 1.00 97.88 187 MET A N 1
ATOM 1496 C CA . MET A 1 187 ? 7.920 -7.663 15.088 1.00 97.88 187 MET A CA 1
ATOM 1497 C C . MET A 1 187 ? 8.021 -6.302 15.785 1.00 97.88 187 MET A C 1
ATOM 1499 O O . MET A 1 187 ? 9.057 -5.656 15.672 1.00 97.88 187 MET A O 1
ATOM 1503 N N . GLY A 1 188 ? 6.976 -5.872 16.497 1.00 97.56 188 GLY A N 1
ATOM 1504 C CA . GLY A 1 188 ? 6.964 -4.612 17.239 1.00 97.56 188 GLY A CA 1
ATOM 1505 C C . GLY A 1 188 ? 8.107 -4.531 18.250 1.00 97.56 188 GLY A C 1
ATOM 1506 O O . GLY A 1 188 ? 8.856 -3.556 18.248 1.00 97.56 188 GLY A O 1
ATOM 1507 N N . GLU A 1 189 ? 8.308 -5.589 19.035 1.00 97.19 189 GLU A N 1
ATOM 1508 C CA . GLU A 1 189 ? 9.419 -5.667 19.992 1.00 97.19 189 GLU A CA 1
ATOM 1509 C C . GLU A 1 189 ? 10.788 -5.702 19.296 1.00 97.19 189 GLU A C 1
ATOM 1511 O O . GLU A 1 189 ? 11.703 -4.968 19.667 1.00 97.19 189 GLU A O 1
ATOM 1516 N N . ALA A 1 190 ? 10.922 -6.468 18.212 1.00 97.62 190 ALA A N 1
ATOM 1517 C CA . ALA A 1 190 ? 12.151 -6.511 17.422 1.00 97.62 190 ALA A CA 1
ATOM 1518 C C . ALA A 1 190 ? 12.530 -5.143 16.816 1.00 97.62 190 ALA A C 1
ATOM 1520 O O . ALA A 1 190 ? 13.712 -4.807 16.736 1.00 97.62 190 ALA A O 1
ATOM 1521 N N . ILE A 1 191 ? 11.536 -4.353 16.399 1.00 97.31 191 ILE A N 1
ATOM 1522 C CA . ILE A 1 191 ? 11.719 -3.001 15.857 1.00 97.31 191 ILE A CA 1
ATOM 1523 C C . ILE A 1 191 ? 12.159 -2.025 16.957 1.00 97.31 191 ILE A C 1
ATOM 1525 O O . ILE A 1 191 ? 13.111 -1.272 16.745 1.00 97.31 191 ILE A O 1
ATOM 1529 N N . LYS A 1 192 ? 11.522 -2.059 18.136 1.00 96.06 192 LYS A N 1
ATOM 1530 C CA . LYS A 1 192 ? 11.943 -1.252 19.297 1.00 96.06 192 LYS A CA 1
ATOM 1531 C C . LYS A 1 192 ? 13.390 -1.551 19.682 1.00 96.06 192 LYS A C 1
ATOM 1533 O O . LYS A 1 192 ? 14.195 -0.632 19.816 1.00 96.06 192 LYS A O 1
ATOM 1538 N N . ASN A 1 193 ? 13.731 -2.837 19.783 1.00 95.12 193 ASN A N 1
ATOM 1539 C CA . ASN A 1 193 ? 15.081 -3.284 20.118 1.00 95.12 193 ASN A CA 1
ATOM 1540 C C . ASN A 1 193 ? 16.108 -2.810 19.083 1.00 95.12 193 ASN A C 1
ATOM 1542 O O . ASN A 1 193 ? 17.175 -2.334 19.458 1.00 95.12 193 ASN A O 1
ATOM 1546 N N . TYR A 1 194 ? 15.780 -2.889 17.789 1.00 95.81 194 TYR A N 1
ATOM 1547 C CA . TYR A 1 194 ? 16.638 -2.370 16.721 1.00 95.81 194 TYR A CA 1
ATOM 1548 C C . TYR A 1 194 ? 16.939 -0.878 16.889 1.00 95.81 194 TYR A C 1
ATOM 1550 O O . TYR A 1 194 ? 18.106 -0.490 16.850 1.00 95.81 194 TYR A O 1
ATOM 1558 N N . VAL A 1 195 ? 15.907 -0.052 17.105 1.00 94.50 195 VAL A N 1
ATOM 1559 C CA . VAL A 1 195 ? 16.076 1.400 17.265 1.00 94.50 195 VAL A CA 1
ATOM 1560 C C . VAL A 1 195 ? 16.903 1.720 18.509 1.00 94.50 195 VAL A C 1
ATOM 1562 O O . VAL A 1 195 ? 17.848 2.495 18.409 1.00 94.50 195 VAL A O 1
ATOM 1565 N N . SER A 1 196 ? 16.620 1.072 19.643 1.00 91.50 196 SER A N 1
ATOM 1566 C CA . SER A 1 196 ? 17.375 1.293 20.883 1.00 91.50 196 SER A CA 1
ATOM 1567 C C . SER A 1 196 ? 18.856 0.914 20.749 1.00 91.50 196 SER A C 1
ATOM 1569 O O . SER A 1 196 ? 19.723 1.668 21.181 1.00 91.50 196 SER A O 1
ATOM 1571 N N . ILE A 1 197 ? 19.172 -0.214 20.101 1.00 89.44 197 ILE A N 1
ATOM 1572 C CA . ILE A 1 197 ? 20.564 -0.646 19.895 1.00 89.44 197 ILE A CA 1
ATOM 1573 C C . ILE A 1 197 ? 21.306 0.310 18.951 1.00 89.44 197 ILE A C 1
ATOM 1575 O O . ILE A 1 197 ? 22.449 0.681 19.224 1.00 89.44 197 ILE A O 1
ATOM 1579 N N . ASN A 1 198 ? 20.677 0.708 17.842 1.00 85.50 198 ASN A N 1
ATOM 1580 C CA . ASN A 1 198 ? 21.330 1.531 16.822 1.00 85.50 198 ASN A CA 1
ATOM 1581 C C . ASN A 1 198 ? 21.475 3.005 17.208 1.00 85.50 198 ASN A C 1
ATOM 1583 O O . ASN A 1 198 ? 22.358 3.677 16.677 1.00 85.50 198 ASN A O 1
ATOM 1587 N N . ASP A 1 199 ? 20.643 3.515 18.115 1.00 81.12 199 ASP A N 1
ATOM 1588 C CA . ASP A 1 199 ? 20.779 4.881 18.626 1.00 81.12 199 ASP A CA 1
ATOM 1589 C C . ASP A 1 199 ? 21.913 5.024 19.667 1.00 81.12 199 ASP A C 1
ATOM 1591 O O . ASP A 1 199 ? 22.323 6.131 20.034 1.00 81.12 199 ASP A O 1
ATOM 1595 N N . GLY A 1 200 ? 22.482 3.896 20.107 1.00 69.06 200 GLY A N 1
ATOM 1596 C CA . GLY A 1 200 ? 23.618 3.845 21.019 1.00 69.06 200 GLY A CA 1
ATOM 1597 C C . GLY A 1 200 ? 23.304 4.447 22.391 1.00 69.06 200 GLY A C 1
ATOM 1598 O O . GLY A 1 200 ? 22.190 4.363 22.898 1.00 69.06 200 GLY A O 1
ATOM 1599 N N . SER A 1 201 ? 24.297 5.078 23.022 1.00 57.97 201 SER A N 1
ATOM 1600 C CA . SER A 1 201 ? 24.162 5.648 24.373 1.00 57.97 201 SER A CA 1
ATOM 1601 C C . SER A 1 201 ? 23.328 6.934 24.446 1.00 57.97 201 SER A C 1
ATOM 1603 O O . SER A 1 201 ? 23.106 7.438 25.544 1.00 57.97 201 SER A O 1
ATOM 1605 N N . ASN A 1 202 ? 22.912 7.500 23.307 1.00 63.97 202 ASN A N 1
ATOM 1606 C CA . ASN A 1 202 ? 22.156 8.753 23.281 1.00 63.97 202 ASN A CA 1
ATOM 1607 C C . ASN A 1 202 ? 20.667 8.540 23.585 1.00 63.97 202 ASN A C 1
ATOM 1609 O O . ASN A 1 202 ? 20.058 9.443 24.154 1.00 63.97 202 ASN A O 1
ATOM 1613 N N . ASN A 1 203 ? 20.120 7.363 23.244 1.00 66.94 203 ASN A N 1
ATOM 1614 C CA . ASN A 1 203 ? 18.754 6.907 23.542 1.00 66.94 203 ASN A CA 1
ATOM 1615 C C . ASN A 1 203 ? 17.663 7.976 23.291 1.00 66.94 203 ASN A C 1
ATOM 1617 O O . ASN A 1 203 ? 16.705 8.106 24.052 1.00 66.94 203 ASN A O 1
ATOM 1621 N N . LYS A 1 204 ? 17.848 8.782 22.242 1.00 82.88 204 LYS A N 1
ATOM 1622 C CA . LYS A 1 204 ? 16.932 9.832 21.796 1.00 82.88 204 LYS A CA 1
ATOM 1623 C C . LYS A 1 204 ? 15.853 9.279 20.880 1.00 82.88 204 LYS A C 1
ATOM 1625 O O . LYS A 1 204 ? 14.723 9.749 20.952 1.00 82.88 204 LYS A O 1
ATOM 1630 N N . ARG A 1 205 ? 16.188 8.306 20.026 1.00 91.31 205 ARG A N 1
ATOM 1631 C CA . ARG A 1 205 ? 15.247 7.771 19.040 1.00 91.31 205 ARG A CA 1
ATOM 1632 C C . ARG A 1 205 ? 14.260 6.802 19.668 1.00 91.31 205 ARG A C 1
ATOM 1634 O O . ARG A 1 205 ? 14.638 5.817 20.296 1.00 91.31 205 ARG A O 1
ATOM 1641 N N . GLU A 1 206 ? 12.986 7.036 19.399 1.00 92.19 206 GLU A N 1
ATOM 1642 C CA . GLU A 1 206 ? 11.874 6.214 19.849 1.00 92.19 206 GLU A CA 1
ATOM 1643 C C . GLU A 1 206 ? 10.992 5.822 18.662 1.00 92.19 206 GLU A C 1
ATOM 1645 O O . GLU A 1 206 ? 10.610 6.644 17.825 1.00 92.19 206 GLU A O 1
ATOM 1650 N N . ILE A 1 207 ? 10.626 4.547 18.604 1.00 95.12 207 ILE A N 1
ATOM 1651 C CA . ILE A 1 207 ? 9.589 4.055 17.704 1.00 95.12 207 ILE A CA 1
ATOM 1652 C C . ILE A 1 207 ? 8.459 3.468 18.536 1.00 95.12 207 ILE A C 1
ATOM 1654 O O . ILE A 1 207 ? 8.699 2.644 19.417 1.00 95.12 207 ILE A O 1
ATOM 1658 N N . LEU A 1 208 ? 7.230 3.876 18.227 1.00 95.88 208 LEU A N 1
ATOM 1659 C CA . LEU A 1 208 ? 6.008 3.371 18.837 1.00 95.88 208 LEU A CA 1
ATOM 1660 C C . LEU A 1 208 ? 5.308 2.394 17.876 1.00 95.88 208 LEU A C 1
ATOM 1662 O O . LEU A 1 208 ? 4.626 2.834 16.946 1.00 95.88 208 LEU A O 1
ATOM 1666 N N . PRO A 1 209 ? 5.433 1.067 18.063 1.00 97.12 209 PRO A N 1
ATOM 1667 C CA . PRO A 1 209 ? 4.618 0.103 17.341 1.00 97.12 209 PRO A CA 1
ATOM 1668 C C . PRO A 1 209 ? 3.167 0.182 17.818 1.00 97.12 209 PRO A C 1
ATOM 1670 O O . PRO A 1 209 ? 2.871 -0.034 18.995 1.00 97.12 209 PRO A O 1
ATOM 1673 N N . VAL A 1 210 ? 2.253 0.449 16.890 1.00 97.50 210 VAL A N 1
ATOM 1674 C CA . VAL A 1 210 ? 0.810 0.441 17.140 1.00 97.50 210 VAL A CA 1
ATOM 1675 C C . VAL A 1 210 ? 0.200 -0.709 16.359 1.00 97.50 210 VAL A C 1
ATOM 1677 O O . VAL A 1 210 ? 0.052 -0.642 15.139 1.00 97.50 210 VAL A O 1
ATOM 1680 N N . GLN A 1 211 ? -0.151 -1.782 17.059 1.00 97.75 211 GLN A N 1
ATOM 1681 C CA . GLN A 1 211 ? -0.811 -2.911 16.428 1.00 97.75 211 GLN A CA 1
ATOM 1682 C C . GLN A 1 211 ? -2.305 -2.640 16.267 1.00 97.75 211 GLN A C 1
ATOM 1684 O O . GLN A 1 211 ? -2.996 -2.227 17.200 1.00 97.75 211 GLN A O 1
ATOM 1689 N N . VAL A 1 212 ? -2.797 -2.879 15.056 1.00 98.25 212 VAL A N 1
ATOM 1690 C CA . VAL A 1 212 ? -4.211 -2.756 14.706 1.00 98.25 212 VAL A CA 1
ATOM 1691 C C . VAL A 1 212 ? -4.668 -3.985 13.935 1.00 98.25 212 VAL A C 1
ATOM 1693 O O . VAL A 1 212 ? -3.875 -4.794 13.454 1.00 98.25 212 VAL A O 1
ATOM 1696 N N . THR A 1 213 ? -5.977 -4.151 13.824 1.00 98.50 213 THR A N 1
ATOM 1697 C CA . THR A 1 213 ? -6.582 -5.195 12.999 1.00 98.50 213 THR A CA 1
ATOM 1698 C C . THR A 1 213 ? -7.748 -4.596 12.242 1.00 98.50 213 THR A C 1
ATOM 1700 O O . THR A 1 213 ? -8.822 -4.380 12.804 1.00 98.50 213 THR A O 1
ATOM 1703 N N . PHE A 1 214 ? -7.526 -4.283 10.970 1.00 98.25 214 PHE A N 1
ATOM 1704 C CA . PHE A 1 214 ? -8.574 -3.773 10.098 1.00 98.25 214 PHE A CA 1
ATOM 1705 C C . PHE A 1 214 ? -9.556 -4.889 9.706 1.00 98.25 214 PHE A C 1
ATOM 1707 O O . PHE A 1 214 ? -9.165 -5.966 9.258 1.00 98.25 214 PHE A O 1
ATOM 1714 N N . ASP A 1 215 ? -10.852 -4.645 9.860 1.00 97.12 215 ASP A N 1
ATOM 1715 C CA . ASP A 1 215 ? -11.906 -5.560 9.441 1.00 97.12 215 ASP A CA 1
ATOM 1716 C C . ASP A 1 215 ? -12.358 -5.208 8.023 1.00 97.12 215 ASP A C 1
ATOM 1718 O O . ASP A 1 215 ? -13.151 -4.289 7.789 1.00 97.12 215 ASP A O 1
ATOM 1722 N N . THR A 1 216 ? -11.849 -5.973 7.058 1.00 93.62 216 THR A N 1
ATOM 1723 C CA . THR A 1 216 ? -12.156 -5.756 5.642 1.00 93.62 216 THR A CA 1
ATOM 1724 C C . THR A 1 216 ? -13.638 -5.934 5.311 1.00 93.62 216 THR A C 1
ATOM 1726 O O . THR A 1 216 ? -14.084 -5.358 4.325 1.00 93.62 216 THR A O 1
ATOM 1729 N N . ASP A 1 217 ? -14.433 -6.638 6.126 1.00 91.62 217 ASP A N 1
ATOM 1730 C CA . ASP A 1 217 ? -15.852 -6.875 5.837 1.00 91.62 217 ASP A CA 1
ATOM 1731 C C . ASP A 1 217 ? -16.727 -5.646 6.122 1.00 91.62 217 ASP A C 1
ATOM 1733 O O . ASP A 1 217 ? -17.814 -5.510 5.551 1.00 91.62 217 ASP A O 1
ATOM 1737 N N . ASN A 1 218 ? -16.279 -4.738 6.995 1.00 93.00 218 ASN A N 1
ATOM 1738 C CA . ASN A 1 218 ? -17.079 -3.583 7.412 1.00 93.00 218 ASN A CA 1
ATOM 1739 C C . ASN A 1 218 ? -16.329 -2.243 7.478 1.00 93.00 218 ASN A C 1
ATOM 1741 O O . ASN A 1 218 ? -16.985 -1.211 7.620 1.00 93.00 218 ASN A O 1
ATOM 1745 N N . GLY A 1 219 ? -15.006 -2.227 7.316 1.00 95.25 219 GLY A N 1
ATOM 1746 C CA . GLY A 1 219 ? -14.193 -1.010 7.273 1.00 95.25 219 GLY A CA 1
ATOM 1747 C C . GLY A 1 219 ? -13.860 -0.403 8.639 1.00 95.25 219 GLY A C 1
ATOM 1748 O O . GLY A 1 219 ? -13.318 0.700 8.691 1.00 95.25 219 GLY A O 1
ATOM 1749 N N . PHE A 1 220 ? -14.189 -1.091 9.731 1.00 97.38 220 PHE A N 1
ATOM 1750 C CA . PHE A 1 220 ? -13.802 -0.709 11.088 1.00 97.38 220 PHE A CA 1
ATOM 1751 C C . PHE A 1 220 ? -12.522 -1.433 11.506 1.00 97.38 220 PHE A C 1
ATOM 1753 O O . PHE A 1 220 ? -12.080 -2.367 10.848 1.00 97.38 220 PHE A O 1
ATOM 1760 N N . MET A 1 221 ? -11.912 -1.004 12.603 1.00 97.75 221 MET A N 1
ATOM 1761 C CA . MET A 1 221 ? -10.711 -1.625 13.156 1.00 97.75 221 MET A CA 1
ATOM 1762 C C . MET A 1 221 ? -10.889 -2.074 14.602 1.00 97.75 221 MET A C 1
ATOM 1764 O O . MET A 1 221 ? -11.665 -1.482 15.367 1.00 97.75 221 MET A O 1
ATOM 1768 N N . TYR A 1 222 ? -10.085 -3.069 14.963 1.00 98.44 222 TYR A N 1
ATOM 1769 C CA . TYR A 1 222 ? -9.799 -3.470 16.329 1.00 98.44 222 TYR A CA 1
ATOM 1770 C C . TYR A 1 222 ? -8.406 -2.999 16.762 1.00 98.44 222 TYR A C 1
ATOM 1772 O O . TYR A 1 222 ? -7.501 -2.854 15.937 1.00 98.44 222 TYR A O 1
ATOM 1780 N N . MET A 1 223 ? -8.232 -2.799 18.066 1.00 98.44 223 MET A N 1
ATOM 1781 C CA . MET A 1 223 ? -6.942 -2.538 18.714 1.00 98.44 223 MET A CA 1
ATOM 1782 C C . MET A 1 223 ? -6.895 -3.295 20.050 1.00 98.44 223 MET A C 1
ATOM 1784 O O . MET A 1 223 ? -7.918 -3.378 20.732 1.00 98.44 223 MET A O 1
ATOM 1788 N N . GLY A 1 224 ? -5.740 -3.860 20.413 1.00 97.25 224 GLY A N 1
ATOM 1789 C CA . GLY A 1 224 ? -5.563 -4.636 21.647 1.00 97.25 224 GLY A CA 1
ATOM 1790 C C . GLY A 1 224 ? -5.609 -6.153 21.473 1.00 97.25 224 GLY A C 1
ATOM 1791 O O . GLY A 1 224 ? -5.610 -6.866 22.471 1.00 97.25 224 GLY A O 1
ATOM 1792 N N . LEU A 1 225 ? -5.629 -6.678 20.239 1.00 97.94 225 LEU A N 1
ATOM 1793 C CA . LEU A 1 225 ? -5.567 -8.134 20.019 1.00 97.94 225 LEU A CA 1
ATOM 1794 C C . LEU A 1 225 ? -4.242 -8.744 20.500 1.00 97.94 225 LEU A C 1
ATOM 1796 O O . LEU A 1 225 ? -4.178 -9.937 20.771 1.00 97.94 225 LEU A O 1
ATOM 1800 N N . GLU A 1 226 ? -3.191 -7.935 20.601 1.00 96.19 226 GLU A N 1
ATOM 1801 C CA . GLU A 1 226 ? -1.867 -8.315 21.087 1.00 96.19 226 GLU A CA 1
ATOM 1802 C C . GLU A 1 226 ? -1.762 -8.422 22.616 1.00 96.19 226 GLU A C 1
ATOM 1804 O O . GLU A 1 226 ? -0.739 -8.892 23.126 1.00 96.19 226 GLU A O 1
ATOM 1809 N N . ALA A 1 227 ? -2.790 -7.985 23.350 1.00 94.62 227 ALA A N 1
ATOM 1810 C CA . ALA A 1 227 ? -2.843 -8.112 24.801 1.00 94.62 227 ALA A CA 1
ATOM 1811 C C . ALA A 1 227 ? -2.932 -9.589 25.217 1.00 94.62 227 ALA A C 1
ATOM 1813 O O . ALA A 1 227 ? -3.589 -10.391 24.550 1.00 94.62 227 ALA A O 1
ATOM 1814 N N . ASP A 1 228 ? -2.295 -9.944 26.333 1.00 94.31 228 ASP A N 1
ATOM 1815 C CA . ASP A 1 228 ? -2.173 -11.343 26.769 1.00 94.31 228 ASP A CA 1
ATOM 1816 C C . ASP A 1 228 ? -3.548 -11.992 26.988 1.00 94.31 228 ASP A C 1
ATOM 1818 O O . ASP A 1 228 ? -3.834 -13.033 26.405 1.00 94.31 228 ASP A O 1
ATOM 1822 N N . ASP A 1 229 ? -4.462 -11.299 27.671 1.00 94.19 229 ASP A N 1
ATOM 1823 C CA . ASP A 1 229 ? -5.862 -11.705 27.844 1.00 94.19 229 ASP A CA 1
ATOM 1824 C C . ASP A 1 229 ? -6.601 -12.012 26.526 1.00 94.19 229 ASP A C 1
ATOM 1826 O O . ASP A 1 229 ? -7.456 -12.904 26.468 1.00 94.19 229 ASP A O 1
ATOM 1830 N N . ALA A 1 230 ? -6.330 -11.237 25.470 1.00 97.06 230 ALA A N 1
ATOM 1831 C CA . ALA A 1 230 ? -6.957 -11.419 24.163 1.00 97.06 230 ALA A CA 1
ATOM 1832 C C . ALA A 1 230 ? -6.357 -12.630 23.435 1.00 97.06 230 ALA A C 1
ATOM 1834 O O . ALA A 1 230 ? -7.097 -13.434 22.860 1.00 97.06 230 ALA A O 1
ATOM 1835 N N . ILE A 1 231 ? -5.032 -12.786 23.510 1.00 97.94 231 ILE A N 1
ATOM 1836 C CA . ILE A 1 231 ? -4.297 -13.933 22.969 1.00 97.94 231 ILE A CA 1
ATOM 1837 C C . ILE A 1 231 ? -4.740 -15.229 23.653 1.00 97.94 231 ILE A C 1
ATOM 1839 O O . ILE A 1 231 ? -5.047 -16.198 22.963 1.00 97.94 231 ILE A O 1
ATOM 1843 N N . GLU A 1 232 ? -4.828 -15.259 24.983 1.00 97.69 232 GLU A N 1
ATOM 1844 C CA . GLU A 1 232 ? -5.266 -16.433 25.745 1.00 97.69 232 GLU A CA 1
ATOM 1845 C C . GLU A 1 232 ? -6.676 -16.874 25.341 1.00 97.69 232 GLU A C 1
ATOM 1847 O O . GLU A 1 232 ? -6.911 -18.054 25.057 1.00 97.69 232 GLU A O 1
ATOM 1852 N N . ALA A 1 233 ? -7.607 -15.920 25.232 1.00 97.50 233 ALA A N 1
ATOM 1853 C CA . ALA A 1 233 ? -8.967 -16.193 24.780 1.00 97.50 233 ALA A CA 1
ATOM 1854 C C . ALA A 1 233 ? -8.998 -16.767 23.353 1.00 97.50 233 ALA A C 1
ATOM 1856 O O . ALA A 1 233 ? -9.748 -17.708 23.077 1.00 97.50 233 ALA A O 1
ATOM 1857 N N . ALA A 1 234 ? -8.172 -16.233 22.450 1.00 97.44 234 ALA A N 1
ATOM 1858 C CA . ALA A 1 234 ? -8.061 -16.731 21.085 1.00 97.44 234 ALA A CA 1
ATOM 1859 C C . ALA A 1 234 ? -7.423 -18.123 21.023 1.00 97.44 234 ALA A C 1
ATOM 1861 O O . ALA A 1 234 ? -7.935 -18.979 20.309 1.00 97.44 234 ALA A O 1
ATOM 1862 N N . ILE A 1 235 ? -6.362 -18.399 21.787 1.00 97.38 235 ILE A N 1
ATOM 1863 C CA . ILE A 1 235 ? -5.738 -19.730 21.859 1.00 97.38 235 ILE A CA 1
ATOM 1864 C C . ILE A 1 235 ? -6.760 -20.766 22.337 1.00 97.38 235 ILE A C 1
ATOM 1866 O O . ILE A 1 235 ? -6.939 -21.796 21.682 1.00 97.38 235 ILE A O 1
ATOM 1870 N N . ALA A 1 236 ? -7.490 -20.470 23.418 1.00 96.81 236 ALA A N 1
ATOM 1871 C CA . ALA A 1 236 ? -8.525 -21.355 23.952 1.00 96.81 236 ALA A CA 1
ATOM 1872 C C . ALA A 1 236 ? -9.634 -21.648 22.923 1.00 96.81 236 ALA A C 1
ATOM 1874 O O . ALA A 1 236 ? -10.135 -22.770 22.833 1.00 96.81 236 ALA A O 1
ATOM 1875 N N . ALA A 1 237 ? -9.983 -20.654 22.103 1.00 95.62 237 ALA A N 1
ATOM 1876 C CA . ALA A 1 237 ? -10.987 -20.766 21.049 1.00 95.62 237 ALA A CA 1
ATOM 1877 C C . ALA A 1 237 ? -10.432 -21.215 19.680 1.00 95.62 237 ALA A C 1
ATOM 1879 O O . ALA A 1 237 ? -11.199 -21.330 18.720 1.00 95.62 237 ALA A O 1
ATOM 1880 N N . LYS A 1 238 ? -9.124 -21.494 19.577 1.00 95.56 238 LYS A N 1
ATOM 1881 C CA . LYS A 1 238 ? -8.415 -21.839 18.329 1.00 95.56 238 LYS A CA 1
ATOM 1882 C C . LYS A 1 238 ? -8.515 -20.760 17.236 1.00 95.56 238 LYS A C 1
ATOM 1884 O O . LYS A 1 238 ? -8.669 -21.081 16.056 1.00 95.56 238 LYS A O 1
ATOM 1889 N N . GLY A 1 239 ? -8.429 -19.495 17.633 1.00 96.94 239 GLY A N 1
ATOM 1890 C CA . GLY A 1 239 ? -8.322 -18.330 16.758 1.00 96.94 239 GLY A CA 1
ATOM 1891 C C . GLY A 1 239 ? -9.195 -17.147 17.183 1.00 96.94 239 GLY A C 1
ATOM 1892 O O . GLY A 1 239 ? -10.133 -17.281 17.974 1.00 96.94 239 GLY A O 1
ATOM 1893 N N . PHE A 1 240 ? -8.929 -15.984 16.591 1.00 97.94 240 PHE A N 1
ATOM 1894 C CA . PHE A 1 240 ? -9.769 -14.786 16.693 1.00 97.94 240 PHE A CA 1
ATOM 1895 C C . PHE A 1 240 ? -11.002 -14.899 15.783 1.00 97.94 240 PHE A C 1
ATOM 1897 O O . PHE A 1 240 ? -11.168 -14.171 14.806 1.00 97.94 240 PHE A O 1
ATOM 1904 N N . THR A 1 241 ? -11.881 -15.853 16.088 1.00 95.94 241 THR A N 1
ATOM 1905 C CA . THR A 1 241 ? -13.152 -16.015 15.366 1.00 95.94 241 THR A CA 1
ATOM 1906 C C . THR A 1 241 ? -14.082 -14.811 15.596 1.00 95.94 241 THR A C 1
ATOM 1908 O O . THR A 1 241 ? -13.918 -14.093 16.590 1.00 95.94 241 THR A O 1
ATOM 1911 N N . PRO A 1 242 ? -15.104 -14.586 14.744 1.00 94.62 242 PRO A N 1
ATOM 1912 C CA . PRO A 1 242 ? -16.061 -13.492 14.940 1.00 94.62 242 PRO A CA 1
ATOM 1913 C C . PRO A 1 242 ? -16.706 -13.467 16.335 1.00 94.62 242 PRO A C 1
ATOM 1915 O O . PRO A 1 242 ? -16.872 -12.396 16.919 1.00 94.62 242 PRO A O 1
ATOM 1918 N N . ASP A 1 243 ? -17.011 -14.637 16.905 1.00 95.94 243 ASP A N 1
ATOM 1919 C CA . ASP A 1 243 ? -17.590 -14.747 18.248 1.00 95.94 243 ASP A CA 1
ATOM 1920 C C . ASP A 1 243 ? -16.596 -14.355 19.347 1.00 95.94 243 ASP A C 1
ATOM 1922 O O . ASP A 1 243 ? -16.979 -13.714 20.327 1.00 95.94 243 ASP A O 1
ATOM 1926 N N . VAL A 1 244 ? -15.318 -14.709 19.185 1.00 97.75 244 VAL A N 1
ATOM 1927 C CA . VAL A 1 244 ? -14.247 -14.320 20.114 1.00 97.75 244 VAL A CA 1
ATOM 1928 C C . VAL A 1 244 ? -14.033 -12.811 20.065 1.00 97.75 244 VAL A C 1
ATOM 1930 O O . VAL A 1 244 ? -14.072 -12.163 21.108 1.00 97.75 244 VAL A O 1
ATOM 1933 N N . LEU A 1 245 ? -13.898 -12.234 18.865 1.00 97.56 245 LEU A N 1
ATOM 1934 C CA . LEU A 1 245 ? -13.740 -10.788 18.672 1.00 97.56 245 LEU A CA 1
ATOM 1935 C C . LEU A 1 245 ? -14.910 -10.007 19.281 1.00 97.56 245 LEU A C 1
ATOM 1937 O O . LEU A 1 245 ? -14.700 -9.010 19.976 1.00 97.56 245 LEU A O 1
ATOM 1941 N N . LYS A 1 246 ? -16.144 -10.481 19.075 1.00 96.31 246 LYS A N 1
ATOM 1942 C CA . LYS A 1 246 ? -17.343 -9.880 19.667 1.00 96.31 246 LYS A CA 1
ATOM 1943 C C . LYS A 1 246 ? -17.304 -9.927 21.194 1.00 96.31 246 LYS A C 1
ATOM 1945 O O . LYS A 1 246 ? -17.501 -8.892 21.823 1.00 96.31 246 LYS A O 1
ATOM 1950 N N . LYS A 1 247 ? -17.019 -11.091 21.791 1.00 96.88 247 LYS A N 1
ATOM 1951 C CA . LYS A 1 247 ? -16.929 -11.243 23.255 1.00 96.88 247 LYS A CA 1
ATOM 1952 C C . LYS A 1 247 ? -15.860 -10.329 23.852 1.00 96.88 247 LYS A C 1
ATOM 1954 O O . LYS A 1 247 ? -16.158 -9.602 24.793 1.00 96.88 247 LYS A O 1
ATOM 1959 N N . LEU A 1 248 ? -14.656 -10.324 23.275 1.00 97.00 248 LEU A N 1
ATOM 1960 C CA . LEU A 1 248 ? -13.544 -9.483 23.728 1.00 97.00 248 LEU A CA 1
ATOM 1961 C C . LEU A 1 248 ? -13.874 -7.987 23.637 1.00 97.00 248 LEU A C 1
ATOM 1963 O O . LEU A 1 248 ? -13.535 -7.229 24.547 1.00 97.00 248 LEU A O 1
ATOM 1967 N N . SER A 1 249 ? -14.553 -7.568 22.563 1.00 95.56 249 SER A N 1
ATOM 1968 C CA . SER A 1 249 ? -14.972 -6.172 22.375 1.00 95.56 249 SER A CA 1
ATOM 1969 C C . SER A 1 249 ? -16.036 -5.768 23.399 1.00 95.56 249 SER A C 1
ATOM 1971 O O . SER A 1 249 ? -15.938 -4.710 24.011 1.00 95.56 249 SER A O 1
ATOM 1973 N N . GLN A 1 250 ? -17.033 -6.629 23.634 1.00 93.50 250 GLN A N 1
ATOM 1974 C CA . GLN A 1 250 ? -18.104 -6.386 24.607 1.00 93.50 250 GLN A CA 1
ATOM 1975 C C . GLN A 1 250 ? -17.591 -6.329 26.050 1.00 93.50 250 GLN A C 1
ATOM 1977 O O . GLN A 1 250 ? -18.130 -5.582 26.865 1.00 93.50 250 GLN A O 1
ATOM 1982 N N . SER A 1 251 ? -16.542 -7.093 26.364 1.00 92.44 251 SER A N 1
ATOM 1983 C CA . SER A 1 251 ? -15.882 -7.065 27.669 1.00 92.44 251 SER A CA 1
ATOM 1984 C C . SER A 1 251 ? -14.753 -6.033 27.768 1.00 92.44 251 SER A C 1
ATOM 1986 O O . SER A 1 251 ? -14.015 -6.066 28.747 1.00 92.44 251 SER A O 1
ATOM 1988 N N . TRP A 1 252 ? -14.572 -5.160 26.767 1.00 91.25 252 TRP A N 1
ATOM 1989 C CA . TRP A 1 252 ? -13.523 -4.125 26.714 1.00 91.25 252 TRP A CA 1
ATOM 1990 C C . TRP A 1 252 ? -12.080 -4.631 26.871 1.00 91.25 252 TRP A C 1
ATOM 1992 O O . TRP A 1 252 ? -11.172 -3.853 27.167 1.00 91.25 252 TRP A O 1
ATOM 2002 N N . LYS A 1 253 ? -11.851 -5.925 26.621 1.00 94.50 253 LYS A N 1
ATOM 2003 C CA . LYS A 1 253 ? -10.500 -6.506 26.558 1.00 94.50 253 LYS A CA 1
ATOM 2004 C C . LYS A 1 253 ? -9.771 -6.085 25.287 1.00 94.50 253 LYS A C 1
ATOM 2006 O O . LYS A 1 253 ? -8.551 -6.109 25.240 1.00 94.50 253 LYS A O 1
ATOM 2011 N N . ILE A 1 254 ? -10.537 -5.700 24.269 1.00 97.38 254 ILE A N 1
ATOM 2012 C CA . ILE A 1 254 ? -10.057 -5.085 23.037 1.00 97.38 254 ILE A CA 1
ATOM 2013 C C . ILE A 1 254 ? -10.973 -3.910 22.702 1.00 97.38 254 ILE A C 1
ATOM 2015 O O . ILE A 1 254 ? -12.124 -3.843 23.143 1.00 97.38 254 ILE A O 1
ATOM 2019 N N . LEU A 1 255 ? -10.479 -3.000 21.877 1.00 97.81 255 LEU A N 1
ATOM 2020 C CA . LEU A 1 255 ? -11.242 -1.883 21.347 1.00 97.81 255 LEU A CA 1
ATOM 2021 C C . LEU A 1 255 ? -11.779 -2.257 19.970 1.00 97.81 255 LEU A C 1
ATOM 2023 O O . LEU A 1 255 ? -11.040 -2.785 19.146 1.00 97.81 255 LEU A O 1
ATOM 2027 N N . SER A 1 256 ? -13.044 -1.936 19.705 1.00 97.75 256 SER A N 1
ATOM 2028 C CA . SER A 1 256 ? -13.636 -1.996 18.369 1.00 97.75 256 SER A CA 1
ATOM 2029 C C . SER A 1 256 ? -14.263 -0.651 18.042 1.00 97.75 256 SER A C 1
ATOM 2031 O O . SER A 1 256 ? -15.214 -0.222 18.695 1.00 97.75 256 SER A O 1
ATOM 2033 N N . THR A 1 257 ? -13.762 0.004 17.000 1.00 97.75 257 THR A N 1
ATOM 2034 C CA . THR A 1 257 ? -14.321 1.282 16.521 1.00 97.75 257 THR A CA 1
ATOM 2035 C C . THR A 1 257 ? -15.775 1.151 16.065 1.00 97.75 257 THR A C 1
ATOM 2037 O O . THR A 1 257 ? -16.525 2.119 16.130 1.00 97.75 257 THR A O 1
ATOM 2040 N N . LYS A 1 258 ? -16.207 -0.053 15.667 1.00 95.69 258 LYS A N 1
ATOM 2041 C CA . LYS A 1 258 ? -17.605 -0.360 15.348 1.00 95.69 258 LYS A CA 1
ATOM 2042 C C . LYS A 1 258 ? -18.492 -0.370 16.591 1.00 95.69 258 LYS A C 1
ATOM 2044 O O . LYS A 1 258 ? -19.553 0.245 16.582 1.00 95.69 258 LYS A O 1
ATOM 2049 N N . GLU A 1 259 ? -18.064 -1.056 17.650 1.00 93.69 259 GLU A N 1
ATOM 2050 C CA . GLU A 1 259 ? -18.821 -1.148 18.910 1.00 93.69 259 GLU A CA 1
ATOM 2051 C C . GLU A 1 259 ? -18.837 0.190 19.669 1.00 93.69 259 GLU A C 1
ATOM 2053 O O . GLU A 1 259 ? -19.764 0.465 20.426 1.00 93.69 259 GLU A O 1
ATOM 2058 N N . MET A 1 260 ? -17.861 1.071 19.419 1.00 94.56 260 MET A N 1
ATOM 2059 C CA . MET A 1 260 ? -17.855 2.444 19.943 1.00 94.56 260 MET A CA 1
ATOM 2060 C C . MET A 1 260 ? -18.923 3.356 19.317 1.00 94.56 260 MET A C 1
ATOM 2062 O O . MET A 1 260 ? -19.198 4.427 19.860 1.00 94.56 260 MET A O 1
ATOM 2066 N N . LEU A 1 261 ? -19.557 2.956 18.209 1.00 93.62 261 LEU A N 1
ATOM 2067 C CA . LEU A 1 261 ? -20.638 3.714 17.575 1.00 93.62 261 LEU A CA 1
ATOM 2068 C C . LEU A 1 261 ? -21.974 3.543 18.321 1.00 93.62 261 LEU A C 1
ATOM 2070 O O . LEU A 1 261 ? -22.934 2.966 17.791 1.00 93.62 261 LEU A O 1
ATOM 2074 N N . SER A 1 262 ? -22.061 4.086 19.537 1.00 92.31 262 SER A N 1
ATOM 2075 C CA . SER A 1 262 ? -23.341 4.262 20.233 1.00 92.31 262 SER A CA 1
ATOM 2076 C C . SER A 1 262 ? -24.290 5.146 19.413 1.00 92.31 262 SER A C 1
ATOM 2078 O O . SER A 1 262 ? -23.865 5.844 18.490 1.00 92.31 262 SER A O 1
ATOM 2080 N N . ASP A 1 263 ? -25.587 5.128 19.717 1.00 92.88 263 ASP A N 1
ATOM 2081 C CA . ASP A 1 263 ? -26.552 5.962 18.986 1.00 92.88 263 ASP A CA 1
ATOM 2082 C C . ASP A 1 263 ? -26.245 7.459 19.124 1.00 92.88 263 ASP A C 1
ATOM 2084 O O . ASP A 1 263 ? -26.348 8.196 18.146 1.00 92.88 263 ASP A O 1
ATOM 2088 N N . GLU A 1 264 ? -25.752 7.879 20.288 1.00 94.50 264 GLU A N 1
ATOM 2089 C CA . GLU A 1 264 ? -25.280 9.242 20.535 1.00 94.50 264 GLU A CA 1
ATOM 2090 C C . GLU A 1 264 ? -24.051 9.591 19.678 1.00 94.50 264 GLU A C 1
ATOM 2092 O O . GLU A 1 264 ? -24.036 10.615 18.995 1.00 94.50 264 GLU A O 1
ATOM 2097 N N . VAL A 1 265 ? -23.033 8.718 19.649 1.00 95.50 265 VAL A N 1
ATOM 2098 C CA . VAL A 1 265 ? -21.832 8.920 18.819 1.00 95.50 265 VAL A CA 1
ATOM 2099 C C . VAL A 1 265 ? -22.216 8.970 17.344 1.00 95.50 265 VAL A C 1
ATOM 2101 O O . VAL A 1 265 ? -21.783 9.871 16.628 1.00 95.50 265 VAL A O 1
ATOM 2104 N N . LYS A 1 266 ? -23.067 8.045 16.882 1.00 95.00 266 LYS A N 1
ATOM 2105 C CA . LYS A 1 266 ? -23.581 8.050 15.508 1.00 95.00 266 LYS A CA 1
ATOM 2106 C C . LYS A 1 266 ? -24.248 9.378 15.192 1.00 95.00 266 LYS A C 1
ATOM 2108 O O . LYS A 1 266 ? -23.947 9.928 14.140 1.00 95.00 266 LYS A O 1
ATOM 2113 N N . GLU A 1 267 ? -25.122 9.883 16.060 1.00 93.88 267 GLU A N 1
ATOM 2114 C CA . GLU A 1 267 ? -25.845 11.132 15.812 1.00 93.88 267 GLU A CA 1
ATOM 2115 C C . GLU A 1 267 ? -24.910 12.329 15.682 1.00 93.88 267 GLU A C 1
ATOM 2117 O O . GLU A 1 267 ? -25.020 13.093 14.721 1.00 93.88 267 GLU A O 1
ATOM 2122 N N . THR A 1 268 ? -23.903 12.419 16.549 1.00 95.12 268 THR A N 1
ATOM 2123 C CA . THR A 1 268 ? -22.844 13.421 16.418 1.00 95.12 268 THR A CA 1
ATOM 2124 C C . THR A 1 268 ? -22.099 13.277 15.087 1.00 95.12 268 THR A C 1
ATOM 2126 O O . THR A 1 268 ? -21.926 14.262 14.367 1.00 95.12 268 THR A O 1
ATOM 2129 N N . LEU A 1 269 ? -21.715 12.057 14.688 1.00 96.19 269 LEU A N 1
ATOM 2130 C CA . LEU A 1 269 ? -21.042 11.821 13.404 1.00 96.19 269 LEU A CA 1
ATOM 2131 C C . LEU A 1 269 ? -21.927 12.153 12.188 1.00 96.19 269 LEU A C 1
ATOM 2133 O O . LEU A 1 269 ? -21.395 12.583 11.160 1.00 96.19 269 LEU A O 1
ATOM 2137 N N . LYS A 1 270 ? -23.262 12.017 12.279 1.00 94.81 270 LYS A N 1
ATOM 2138 C CA . LYS A 1 270 ? -24.191 12.414 11.199 1.00 94.81 270 LYS A CA 1
ATOM 2139 C C . LYS A 1 270 ? -24.076 13.895 10.859 1.00 94.81 270 LYS A C 1
ATOM 2141 O O . LYS A 1 270 ? -24.147 14.231 9.676 1.00 94.81 270 LYS A O 1
ATOM 2146 N N . GLY A 1 271 ? -23.849 14.750 11.858 1.00 94.50 271 GLY A N 1
ATOM 2147 C CA . GLY A 1 271 ? -23.643 16.191 11.671 1.00 94.50 271 GLY A CA 1
ATOM 2148 C C . GLY A 1 271 ? -22.430 16.529 10.796 1.00 94.50 271 GLY A C 1
ATOM 2149 O O . GLY A 1 271 ? -22.405 17.573 10.150 1.00 94.50 271 GLY A O 1
ATOM 2150 N N . TYR A 1 272 ? -21.464 15.612 10.703 1.00 95.94 272 TYR A N 1
ATOM 2151 C CA . TYR A 1 272 ? -20.256 15.745 9.886 1.00 95.94 272 TYR A CA 1
ATOM 2152 C C . TYR A 1 272 ? -20.272 14.838 8.648 1.00 95.94 272 TYR A C 1
ATOM 2154 O O . TYR A 1 272 ? -19.263 14.702 7.960 1.00 95.94 272 TYR A O 1
ATOM 2162 N N . ALA A 1 273 ? -21.377 14.150 8.357 1.00 94.81 273 ALA A N 1
ATOM 2163 C CA . ALA A 1 273 ? -21.385 13.111 7.339 1.00 94.81 273 ALA A CA 1
ATOM 2164 C C . ALA A 1 273 ? -21.401 13.668 5.909 1.00 94.81 273 ALA A C 1
ATOM 2166 O O . ALA A 1 273 ? -22.302 14.411 5.514 1.00 94.81 273 ALA A O 1
ATOM 2167 N N . PHE A 1 274 ? -20.487 13.178 5.076 1.00 95.00 274 PHE A N 1
ATOM 2168 C CA . PHE A 1 274 ? -20.468 13.424 3.635 1.00 95.00 274 PHE A CA 1
ATOM 2169 C C . PHE A 1 274 ? -20.269 12.112 2.863 1.00 95.00 274 PHE A C 1
ATOM 2171 O O . PHE A 1 274 ? -20.059 11.057 3.458 1.00 95.00 274 PHE A O 1
ATOM 2178 N N . LYS A 1 275 ? -20.412 12.136 1.532 1.00 92.50 275 LYS A N 1
ATOM 2179 C CA . LYS A 1 275 ? -20.153 10.958 0.692 1.00 92.50 275 LYS A CA 1
ATOM 2180 C C . LYS A 1 275 ? -18.696 11.019 0.217 1.00 92.50 275 LYS A C 1
ATOM 2182 O O . LYS A 1 275 ? -18.431 11.823 -0.676 1.00 92.50 275 LYS A O 1
ATOM 2187 N N . PRO A 1 276 ? -17.775 10.213 0.772 1.00 92.88 276 PRO A N 1
ATOM 2188 C CA . PRO A 1 276 ? -16.391 10.233 0.324 1.00 92.88 276 PRO A CA 1
ATOM 2189 C C . PRO A 1 276 ? -16.285 9.732 -1.121 1.00 92.88 276 PRO A C 1
ATOM 2191 O O . PRO A 1 276 ? -16.912 8.737 -1.490 1.00 92.88 276 PRO A O 1
ATOM 2194 N N . ASP A 1 277 ? -15.475 10.416 -1.927 1.00 91.94 277 ASP A N 1
ATOM 2195 C CA . ASP A 1 277 ? -15.159 10.041 -3.306 1.00 91.94 277 ASP A CA 1
ATOM 2196 C C . ASP A 1 277 ? -13.646 10.127 -3.518 1.00 91.94 277 ASP A C 1
ATOM 2198 O O . ASP A 1 277 ? -13.111 11.010 -4.190 1.00 91.94 277 ASP A O 1
ATOM 2202 N N . TRP A 1 278 ? -12.945 9.182 -2.894 1.00 90.56 278 TRP A N 1
ATOM 2203 C CA . TRP A 1 278 ? -11.492 9.069 -2.967 1.00 90.56 278 TRP A CA 1
ATOM 2204 C C . TRP A 1 278 ? -10.972 8.790 -4.386 1.00 90.56 278 TRP A C 1
ATOM 2206 O O . TRP A 1 278 ? -9.794 9.023 -4.653 1.00 90.56 278 TRP A O 1
ATOM 2216 N N . GLU A 1 279 ? -11.822 8.297 -5.293 1.00 89.44 279 GLU A N 1
ATOM 2217 C CA . GLU A 1 279 ? -11.451 7.974 -6.672 1.00 89.44 279 GLU A CA 1
ATOM 2218 C C . GLU A 1 279 ? -11.444 9.231 -7.555 1.00 89.44 279 GLU A C 1
ATOM 2220 O O . GLU A 1 279 ? -10.447 9.490 -8.233 1.00 89.44 279 GLU A O 1
ATOM 2225 N N . ASN A 1 280 ? -12.521 10.029 -7.527 1.00 86.94 280 ASN A N 1
ATOM 2226 C CA . ASN A 1 280 ? -12.719 11.151 -8.457 1.00 86.94 280 ASN A CA 1
ATOM 2227 C C . ASN A 1 280 ? -12.532 12.534 -7.828 1.00 86.94 280 ASN A C 1
ATOM 2229 O O . ASN A 1 280 ? -12.225 13.487 -8.541 1.00 86.94 280 ASN A O 1
ATOM 2233 N N . ASN A 1 281 ? -12.716 12.663 -6.513 1.00 90.06 281 ASN A N 1
ATOM 2234 C CA . ASN A 1 281 ? -12.584 13.921 -5.783 1.00 90.06 281 ASN A CA 1
ATOM 2235 C C . ASN A 1 281 ? -11.651 13.748 -4.581 1.00 90.06 281 ASN A C 1
ATOM 2237 O O . ASN A 1 281 ? -12.037 13.969 -3.433 1.00 90.06 281 ASN A O 1
ATOM 2241 N N . TYR A 1 282 ? -10.420 13.315 -4.846 1.00 90.00 282 TYR A N 1
ATOM 2242 C CA . TYR A 1 282 ? -9.466 12.972 -3.794 1.00 90.00 282 TYR A CA 1
ATOM 2243 C C . TYR A 1 282 ? -9.168 14.124 -2.845 1.00 90.00 282 TYR A C 1
ATOM 2245 O O . TYR A 1 282 ? -9.307 13.964 -1.640 1.00 90.00 282 TYR A O 1
ATOM 2253 N N . ILE A 1 283 ? -8.807 15.285 -3.395 1.00 89.38 283 ILE A N 1
ATOM 2254 C CA . ILE A 1 283 ? -8.459 16.479 -2.622 1.00 89.38 283 ILE A CA 1
ATOM 2255 C C . ILE A 1 283 ? -9.649 16.956 -1.798 1.00 89.38 283 ILE A C 1
ATOM 2257 O O . ILE A 1 283 ? -9.519 17.154 -0.596 1.00 89.38 283 ILE A O 1
ATOM 2261 N N . GLY A 1 284 ? -10.815 17.114 -2.435 1.00 91.50 284 GLY A N 1
ATOM 2262 C CA . GLY A 1 284 ? -12.009 17.590 -1.742 1.00 91.50 284 GLY A CA 1
ATOM 2263 C C . GLY A 1 284 ? -12.441 16.622 -0.642 1.00 91.50 284 GLY A C 1
ATOM 2264 O O . GLY A 1 284 ? -12.766 17.050 0.460 1.00 91.50 284 GLY A O 1
ATOM 2265 N N . THR A 1 285 ? -12.367 15.314 -0.909 1.00 93.81 285 THR A N 1
ATOM 2266 C CA . THR A 1 285 ? -12.637 14.274 0.094 1.00 93.81 285 THR A CA 1
ATOM 2267 C C . THR A 1 285 ? -11.632 14.342 1.242 1.00 93.81 285 THR A C 1
ATOM 2269 O O . THR A 1 285 ? -12.039 14.289 2.397 1.00 93.81 285 THR A O 1
ATOM 2272 N N . LEU A 1 286 ? -10.341 14.492 0.938 1.00 94.00 286 LEU A N 1
ATOM 2273 C CA . LEU A 1 286 ? -9.274 14.574 1.929 1.00 94.00 286 LEU A CA 1
ATOM 2274 C C . LEU A 1 286 ? -9.431 15.796 2.838 1.00 94.00 286 LEU A C 1
ATOM 2276 O O . LEU A 1 286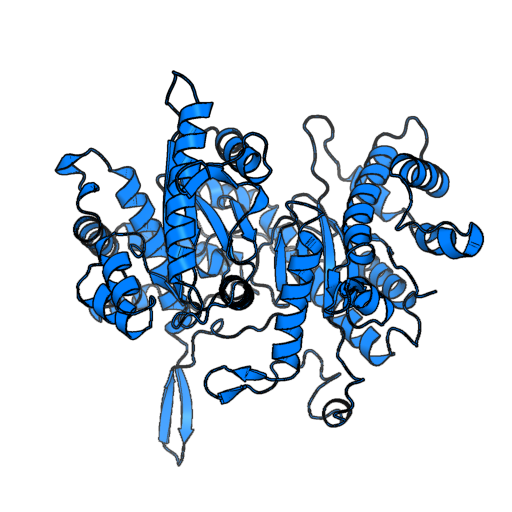 ? -9.404 15.656 4.059 1.00 94.00 286 LEU A O 1
ATOM 2280 N N . SER A 1 287 ? -9.625 16.969 2.236 1.00 93.19 287 SER A N 1
ATOM 2281 C CA . SER A 1 287 ? -9.792 18.236 2.946 1.00 93.19 287 SER A CA 1
ATOM 2282 C C . SER A 1 287 ? -10.999 18.179 3.878 1.00 93.19 287 SER A C 1
ATOM 2284 O O . SER A 1 287 ? -10.863 18.424 5.076 1.00 93.19 287 SER A O 1
ATOM 2286 N N . GLN A 1 288 ? -12.154 17.744 3.367 1.00 95.94 288 GLN A N 1
ATOM 2287 C CA . GLN A 1 288 ? -13.367 17.618 4.170 1.00 95.94 288 GLN A CA 1
ATOM 2288 C C . GLN A 1 288 ? -13.229 16.566 5.282 1.00 95.94 288 GLN A C 1
ATOM 2290 O O . GLN A 1 288 ? -13.726 16.769 6.390 1.00 95.94 288 GLN A O 1
ATOM 2295 N N . PHE A 1 289 ? -12.544 15.449 5.012 1.00 97.31 289 PHE A N 1
ATOM 2296 C CA . PHE A 1 289 ? -12.294 14.409 6.008 1.00 97.31 289 PHE A CA 1
ATOM 2297 C C . PHE A 1 289 ? -11.497 14.955 7.198 1.00 97.31 289 PHE A C 1
ATOM 2299 O O . PHE A 1 289 ? -11.955 14.851 8.337 1.00 97.31 289 PHE A O 1
ATOM 2306 N N . TRP A 1 290 ? -10.340 15.573 6.949 1.00 96.69 290 TRP A N 1
ATOM 2307 C CA . TRP A 1 290 ? -9.454 16.039 8.019 1.00 96.69 290 TRP A CA 1
ATOM 2308 C C . TRP A 1 290 ? -9.968 17.286 8.736 1.00 96.69 290 TRP A C 1
ATOM 2310 O O . TRP A 1 290 ? -9.786 17.398 9.948 1.00 96.69 290 TRP A O 1
ATOM 2320 N N . GLU A 1 291 ? -10.697 18.174 8.055 1.00 96.44 291 GLU A N 1
ATOM 2321 C CA . GLU A 1 291 ? -11.412 19.270 8.723 1.00 96.44 291 GLU A CA 1
ATOM 2322 C C . GLU A 1 291 ? -12.429 18.748 9.746 1.00 96.44 291 GLU A C 1
ATOM 2324 O O . GLU A 1 291 ? -12.531 19.276 10.856 1.00 96.44 291 GLU A O 1
ATOM 2329 N N . ASN A 1 292 ? -13.153 17.680 9.407 1.00 97.75 292 ASN A N 1
ATOM 2330 C CA . ASN A 1 292 ? -14.095 17.056 10.329 1.00 97.75 292 ASN A CA 1
ATOM 2331 C C . ASN A 1 292 ? -13.377 16.308 11.458 1.00 97.75 292 ASN A C 1
ATOM 2333 O O . ASN A 1 292 ? -13.779 16.451 12.612 1.00 97.75 292 ASN A O 1
ATOM 2337 N N . ILE A 1 293 ? -12.278 15.596 11.180 1.00 98.06 293 ILE A N 1
ATOM 2338 C CA . ILE A 1 293 ? -11.442 14.982 12.227 1.00 98.06 293 ILE A CA 1
ATOM 2339 C C . ILE A 1 293 ? -10.916 16.037 13.206 1.00 98.06 293 ILE A C 1
ATOM 2341 O O . ILE A 1 293 ? -10.971 15.817 14.413 1.00 98.06 293 ILE A O 1
ATOM 2345 N N . LYS A 1 294 ? -10.485 17.209 12.726 1.00 97.31 294 LYS A N 1
ATOM 2346 C CA . LYS A 1 294 ? -10.040 18.328 13.573 1.00 97.31 294 LYS A CA 1
ATOM 2347 C C . LYS A 1 294 ? -11.120 18.790 14.548 1.00 97.31 294 LYS A C 1
ATOM 2349 O O . LYS A 1 294 ? -10.827 19.049 15.712 1.00 97.31 294 LYS A O 1
ATOM 2354 N N . ARG A 1 295 ? -12.380 18.838 14.108 1.00 97.44 295 ARG A N 1
ATOM 2355 C CA . ARG A 1 295 ? -13.526 19.152 14.979 1.00 97.44 295 ARG A CA 1
ATOM 2356 C C . ARG A 1 295 ? -13.817 18.018 15.959 1.00 97.44 295 ARG A C 1
ATOM 2358 O O . ARG A 1 295 ? -14.008 18.272 17.143 1.00 97.44 295 ARG A O 1
ATOM 2365 N N . LEU A 1 296 ? -13.803 16.774 15.482 1.00 97.69 296 LEU A N 1
ATOM 2366 C CA . LEU A 1 296 ? -14.070 15.589 16.299 1.00 97.69 296 LEU A CA 1
ATOM 2367 C C . LEU A 1 296 ? -13.000 15.358 17.377 1.00 97.69 296 LEU A C 1
ATOM 2369 O O . LEU A 1 296 ? -13.356 14.952 18.483 1.00 97.69 296 LEU A O 1
ATOM 2373 N N . LYS A 1 297 ? -11.727 15.677 17.101 1.00 96.81 297 LYS A N 1
ATOM 2374 C CA . LYS A 1 297 ? -10.621 15.644 18.075 1.00 96.81 297 LYS A CA 1
ATOM 2375 C C . LYS A 1 297 ? -10.908 16.528 19.296 1.00 96.81 297 LYS A C 1
ATOM 2377 O O . LYS A 1 297 ? -10.538 16.171 20.407 1.00 96.81 297 LYS A O 1
ATOM 2382 N N . ASN A 1 298 ? -11.614 17.642 19.097 1.00 95.62 298 ASN A N 1
ATOM 2383 C CA . ASN A 1 298 ? -11.999 18.589 20.148 1.00 95.62 298 ASN A CA 1
ATOM 2384 C C . ASN A 1 298 ? -13.402 18.318 20.728 1.00 95.62 298 ASN A C 1
ATOM 2386 O O . ASN A 1 298 ? -13.983 19.191 21.368 1.00 95.62 298 ASN A O 1
ATOM 2390 N N . SER A 1 299 ? -13.977 17.141 20.469 1.00 95.94 299 SER A N 1
ATOM 2391 C CA . SER A 1 299 ? -15.304 16.748 20.953 1.00 95.94 299 SER A CA 1
ATOM 2392 C C . SER A 1 299 ? -15.221 15.628 21.992 1.00 95.94 299 SER A C 1
ATOM 2394 O O . SER A 1 299 ? -14.220 14.914 22.073 1.00 95.94 299 SER A O 1
ATOM 2396 N N . TYR A 1 300 ? -16.325 15.399 22.710 1.00 96.62 300 TYR A N 1
ATOM 2397 C CA . TYR A 1 300 ? -16.442 14.323 23.702 1.00 96.62 300 TYR A CA 1
ATOM 2398 C C . TYR A 1 300 ? -16.158 12.919 23.129 1.00 96.62 300 TYR A C 1
ATOM 2400 O O . TYR A 1 300 ? -15.763 12.020 23.868 1.00 96.62 300 TYR A O 1
ATOM 2408 N N . ILE A 1 301 ? -16.303 12.716 21.810 1.00 97.31 301 ILE A N 1
ATOM 2409 C CA . ILE A 1 301 ? -15.978 11.445 21.145 1.00 97.31 301 ILE A CA 1
ATOM 2410 C C . ILE A 1 301 ? -14.501 11.088 21.349 1.00 97.31 301 ILE A C 1
ATOM 2412 O O . ILE A 1 301 ? -14.177 9.933 21.624 1.00 97.31 301 ILE A O 1
ATOM 2416 N N . PHE A 1 302 ? -13.597 12.063 21.247 1.00 97.44 302 PHE A N 1
ATOM 2417 C CA . PHE A 1 302 ? -12.170 11.814 21.435 1.00 97.44 302 PHE A CA 1
ATOM 2418 C C . PHE A 1 302 ? -11.847 11.452 22.890 1.00 97.44 302 PHE A C 1
ATOM 2420 O O . PHE A 1 302 ? -11.013 10.582 23.148 1.00 97.44 302 PHE A O 1
ATOM 2427 N N . ASP A 1 303 ? -12.558 12.050 23.848 1.00 95.00 303 ASP A N 1
ATOM 2428 C CA . ASP A 1 303 ? -12.435 11.705 25.265 1.00 95.00 303 ASP A CA 1
ATOM 2429 C C . ASP A 1 303 ? -12.956 10.296 25.565 1.00 95.00 303 ASP A C 1
ATOM 2431 O O . ASP A 1 303 ? -12.304 9.556 26.308 1.00 95.00 303 ASP A O 1
ATOM 2435 N N . ILE A 1 304 ? -14.059 9.875 24.931 1.00 95.31 304 ILE A N 1
ATOM 2436 C CA . ILE A 1 304 ? -14.539 8.486 24.995 1.00 95.31 304 ILE A CA 1
ATOM 2437 C C . ILE A 1 304 ? -13.436 7.531 24.530 1.00 95.31 304 ILE A C 1
ATOM 2439 O O . ILE A 1 304 ? -13.118 6.581 25.245 1.00 95.31 304 ILE A O 1
ATOM 2443 N N . ILE A 1 305 ? -12.814 7.789 23.376 1.00 96.56 305 ILE A N 1
ATOM 2444 C CA . ILE A 1 305 ? -11.745 6.931 22.841 1.00 96.56 305 ILE A CA 1
ATOM 2445 C C . ILE A 1 305 ? -10.564 6.853 23.817 1.00 96.56 305 ILE A C 1
ATOM 2447 O O . ILE A 1 305 ? -10.140 5.752 24.167 1.00 96.56 305 ILE A O 1
ATOM 2451 N N . LYS A 1 306 ? -10.058 7.995 24.306 1.00 94.81 306 LYS A N 1
ATOM 2452 C CA . LYS A 1 306 ? -8.945 8.031 25.275 1.00 94.81 306 LYS A CA 1
ATOM 2453 C C . LYS A 1 306 ? -9.279 7.275 26.561 1.00 94.81 306 LYS A C 1
ATOM 2455 O O . LYS A 1 306 ? -8.439 6.548 27.081 1.00 94.81 306 LYS A O 1
ATOM 2460 N N . THR A 1 307 ? -10.505 7.418 27.061 1.00 92.81 307 THR A N 1
ATOM 2461 C CA . THR A 1 307 ? -10.967 6.728 28.274 1.00 92.81 307 THR A CA 1
ATOM 2462 C C . THR A 1 307 ? -10.972 5.219 28.067 1.00 92.81 307 THR A C 1
ATOM 2464 O O . THR A 1 307 ? -10.485 4.470 28.909 1.00 92.81 307 THR A O 1
ATOM 2467 N N . ARG A 1 308 ? -11.462 4.755 26.913 1.00 92.69 308 ARG A N 1
ATOM 2468 C CA . ARG A 1 308 ? -11.459 3.328 26.574 1.00 92.69 308 ARG A CA 1
ATOM 2469 C C . ARG A 1 308 ? -10.045 2.784 26.388 1.00 92.69 308 ARG A C 1
ATOM 2471 O O . ARG A 1 308 ? -9.761 1.702 26.887 1.00 92.69 308 ARG A O 1
ATOM 2478 N N . LEU A 1 309 ? -9.148 3.550 25.767 1.00 93.62 309 LEU A N 1
ATOM 2479 C CA . LEU A 1 309 ? -7.729 3.196 25.665 1.00 93.62 309 LEU A CA 1
ATOM 2480 C C . LEU A 1 309 ? -7.085 2.980 27.033 1.00 93.62 309 LEU A C 1
ATOM 2482 O O . LEU A 1 309 ? -6.405 1.979 27.205 1.00 93.62 309 LEU A O 1
ATOM 2486 N N . LYS A 1 310 ? -7.335 3.859 28.011 1.00 90.56 310 LYS A N 1
ATOM 2487 C CA . LYS A 1 310 ? -6.809 3.697 29.377 1.00 90.56 310 LYS A CA 1
ATOM 2488 C C . LYS A 1 310 ? -7.332 2.442 30.078 1.00 90.56 310 LYS A C 1
ATOM 2490 O O . LYS A 1 310 ? -6.612 1.845 30.864 1.00 90.56 310 LYS A O 1
ATOM 2495 N N . ILE A 1 311 ? -8.567 2.030 29.792 1.00 88.12 311 ILE A N 1
ATOM 2496 C CA . ILE A 1 311 ? -9.141 0.798 30.353 1.00 88.12 311 ILE A CA 1
ATOM 2497 C C . ILE A 1 311 ? -8.472 -0.434 29.734 1.00 88.12 311 ILE A C 1
ATOM 2499 O O . ILE A 1 311 ? -8.056 -1.332 30.459 1.00 88.12 311 ILE A O 1
ATOM 2503 N N . THR A 1 312 ? -8.357 -0.480 28.404 1.00 88.62 312 THR A N 1
ATOM 2504 C CA . THR A 1 312 ? -7.773 -1.629 27.691 1.00 88.62 312 THR A CA 1
ATOM 2505 C C . THR A 1 312 ? -6.253 -1.714 27.870 1.00 88.62 312 THR A C 1
ATOM 2507 O O . THR A 1 312 ? -5.704 -2.805 27.974 1.00 88.62 312 THR A O 1
ATOM 2510 N N . TYR A 1 313 ? -5.573 -0.572 27.959 1.00 87.50 313 TYR A N 1
ATOM 2511 C CA . TYR A 1 313 ? -4.134 -0.458 28.176 1.00 87.50 313 TYR A CA 1
ATOM 2512 C C . TYR A 1 313 ? -3.858 0.317 29.468 1.00 87.50 313 TYR A C 1
ATOM 2514 O O . TYR A 1 313 ? -3.402 1.461 29.442 1.00 87.50 313 TYR A O 1
ATOM 2522 N N . SER A 1 314 ? -4.119 -0.310 30.614 1.00 83.50 314 SER A N 1
ATOM 2523 C CA . SER A 1 314 ? -3.955 0.319 31.935 1.00 83.50 314 SER A CA 1
ATOM 2524 C C . SER A 1 314 ? -2.543 0.857 32.195 1.00 83.50 314 SER A C 1
ATOM 2526 O O . SER A 1 314 ? -2.383 1.881 32.855 1.00 83.50 314 SER A O 1
ATOM 2528 N N . HIS A 1 315 ? -1.514 0.238 31.607 1.00 82.75 315 HIS A N 1
ATOM 2529 C CA . HIS A 1 315 ? -0.129 0.712 31.687 1.00 82.75 315 HIS A CA 1
ATOM 2530 C C . HIS A 1 315 ? 0.116 2.056 30.973 1.00 82.75 315 HIS A C 1
ATOM 2532 O O . HIS A 1 315 ? 1.142 2.697 31.201 1.00 82.75 315 HIS A O 1
ATOM 2538 N N . LEU A 1 316 ? -0.800 2.507 30.110 1.00 78.94 316 LEU A N 1
ATOM 2539 C CA . LEU A 1 316 ? -0.683 3.786 29.413 1.00 78.94 316 LEU A CA 1
ATOM 2540 C C . LEU A 1 316 ? -1.246 4.966 30.210 1.00 78.94 316 LEU A C 1
ATOM 2542 O O . LEU A 1 316 ? -1.061 6.103 29.778 1.00 78.94 316 LEU A O 1
ATOM 2546 N N . ASP A 1 317 ? -1.910 4.754 31.352 1.00 74.00 317 ASP A N 1
ATOM 2547 C CA . ASP A 1 317 ? -2.521 5.866 32.080 1.00 74.00 317 ASP A CA 1
ATOM 2548 C C . ASP A 1 317 ? -1.478 6.919 32.513 1.00 74.00 317 ASP A C 1
ATOM 2550 O O . ASP A 1 317 ? -0.510 6.638 33.226 1.00 74.00 317 ASP A O 1
ATOM 2554 N N . LYS A 1 318 ? -1.662 8.157 32.028 1.00 59.66 318 LYS A N 1
ATOM 2555 C CA . LYS A 1 318 ? -0.685 9.255 32.134 1.00 59.66 318 LYS A CA 1
ATOM 2556 C C . LYS A 1 318 ? -0.389 9.648 33.574 1.00 59.66 318 LYS A C 1
ATOM 2558 O O . LYS A 1 318 ? 0.728 10.074 33.845 1.00 59.66 318 LYS A O 1
ATOM 2563 N N . GLU A 1 319 ? -1.374 9.518 34.459 1.00 55.53 319 GLU A N 1
ATOM 2564 C CA . GLU A 1 319 ? -1.225 9.829 35.886 1.00 55.53 319 GLU A CA 1
ATOM 2565 C C . GLU A 1 319 ? -0.252 8.868 36.589 1.00 55.53 319 GLU A C 1
ATOM 2567 O O . GLU A 1 319 ? 0.209 9.161 37.687 1.00 55.53 319 GLU A O 1
ATOM 2572 N N . ILE A 1 320 ? 0.116 7.765 35.926 1.00 50.25 320 ILE A N 1
ATOM 2573 C CA . ILE A 1 320 ? 1.026 6.741 36.435 1.00 50.25 320 ILE A CA 1
ATOM 2574 C C . ILE A 1 320 ? 2.401 6.825 35.740 1.00 50.25 320 ILE A C 1
ATOM 2576 O O . ILE A 1 320 ? 3.415 6.713 36.420 1.00 50.25 320 ILE A O 1
ATOM 2580 N N . ASN A 1 321 ? 2.461 7.067 34.416 1.00 53.09 321 ASN A N 1
ATOM 2581 C CA . ASN A 1 321 ? 3.687 6.815 33.625 1.00 53.09 321 ASN A CA 1
ATOM 2582 C C . ASN A 1 321 ? 4.142 7.922 32.647 1.00 53.09 321 ASN A C 1
ATOM 2584 O O . ASN A 1 321 ? 5.125 7.729 31.939 1.00 53.09 321 ASN A O 1
ATOM 2588 N N . GLY A 1 322 ? 3.451 9.065 32.529 1.00 58.94 322 GLY A N 1
ATOM 2589 C CA . GLY A 1 322 ? 3.857 10.117 31.574 1.00 58.94 322 GLY A CA 1
ATOM 2590 C C . GLY A 1 322 ? 3.659 9.774 30.082 1.00 58.94 322 GLY A C 1
ATOM 2591 O O . GLY A 1 322 ? 4.117 10.522 29.218 1.00 58.94 322 GLY A O 1
ATOM 2592 N N . ASN A 1 323 ? 2.910 8.705 29.762 1.00 74.19 323 ASN A N 1
ATOM 2593 C CA . ASN A 1 323 ? 2.662 8.160 28.408 1.00 74.19 323 ASN A CA 1
ATOM 2594 C C . ASN A 1 323 ? 1.667 8.987 27.580 1.00 74.19 323 ASN A C 1
ATOM 2596 O O . ASN A 1 323 ? 0.699 8.509 26.981 1.00 74.19 323 ASN A O 1
ATOM 2600 N N . GLY A 1 324 ? 1.889 10.299 27.583 1.00 84.00 324 GLY A N 1
ATOM 2601 C CA . GLY A 1 324 ? 0.913 11.261 27.142 1.00 84.00 324 GLY A CA 1
ATOM 2602 C C . GLY A 1 324 ? 0.582 11.185 25.661 1.00 84.00 324 GLY A C 1
ATOM 2603 O O . GLY A 1 324 ? -0.582 11.243 25.252 1.00 84.00 324 GLY A O 1
ATOM 2604 N N . ARG A 1 325 ? 1.651 11.088 24.889 1.00 90.75 325 ARG A N 1
ATOM 2605 C CA . ARG A 1 325 ? 1.634 11.148 23.439 1.00 90.75 325 ARG A CA 1
ATOM 2606 C C . ARG A 1 325 ? 1.159 9.829 22.845 1.00 90.75 325 ARG A C 1
ATOM 2608 O O . ARG A 1 325 ? 0.388 9.867 21.898 1.00 90.75 325 ARG A O 1
ATOM 2615 N N . GLU A 1 326 ? 1.521 8.688 23.433 1.00 93.50 326 GLU A N 1
ATOM 2616 C CA . GLU A 1 326 ? 1.077 7.374 22.950 1.00 93.50 326 GLU A CA 1
ATOM 2617 C C . GLU A 1 326 ? -0.450 7.215 23.008 1.00 93.50 326 GLU A C 1
ATOM 2619 O O . GLU A 1 326 ? -1.057 6.803 22.018 1.00 93.50 326 GLU A O 1
ATOM 2624 N N . ILE A 1 327 ? -1.098 7.590 24.123 1.00 94.69 327 ILE A N 1
ATOM 2625 C CA . ILE A 1 327 ? -2.571 7.563 24.202 1.00 94.69 327 ILE A CA 1
ATOM 2626 C C . ILE A 1 327 ? -3.185 8.427 23.100 1.00 94.69 327 ILE A C 1
ATOM 2628 O O . ILE A 1 327 ? -4.171 8.028 22.485 1.00 94.69 327 ILE A O 1
ATOM 2632 N N . GLU A 1 328 ? -2.635 9.619 22.869 1.00 95.56 328 GLU A N 1
ATOM 2633 C CA . GLU A 1 328 ? -3.166 10.539 21.866 1.00 95.56 328 GLU A CA 1
ATOM 2634 C C . GLU A 1 328 ? -2.947 10.018 20.436 1.00 95.56 328 GLU A C 1
ATOM 2636 O O . GLU A 1 328 ? -3.876 10.082 19.635 1.00 95.56 328 GLU A O 1
ATOM 2641 N N . GLU A 1 329 ? -1.792 9.417 20.137 1.00 96.31 329 GLU A N 1
ATOM 2642 C CA . GLU A 1 329 ? -1.498 8.763 18.854 1.00 96.31 329 GLU A CA 1
ATOM 2643 C C . GLU A 1 329 ? -2.493 7.632 18.570 1.00 96.31 329 GLU A C 1
ATOM 2645 O O . GLU A 1 329 ? -3.179 7.631 17.545 1.00 96.31 329 GLU A O 1
ATOM 2650 N N . ARG A 1 330 ? -2.656 6.702 19.522 1.00 97.69 330 ARG A N 1
ATOM 2651 C CA . ARG A 1 330 ? -3.619 5.595 19.410 1.00 97.69 330 ARG A CA 1
ATOM 2652 C C . ARG A 1 330 ? -5.051 6.109 19.273 1.00 97.69 330 ARG A C 1
ATOM 2654 O O . ARG A 1 330 ? -5.820 5.579 18.471 1.00 97.69 330 ARG A O 1
ATOM 2661 N N . ALA A 1 331 ? -5.413 7.156 20.017 1.00 97.81 331 ALA A N 1
ATOM 2662 C CA . ALA A 1 331 ? -6.740 7.753 19.941 1.00 97.81 331 ALA A CA 1
ATOM 2663 C C . ALA A 1 331 ? -7.001 8.396 18.574 1.00 97.81 331 ALA A C 1
ATOM 2665 O O . ALA A 1 331 ? -8.104 8.263 18.046 1.00 97.81 331 ALA A O 1
ATOM 2666 N N . MET A 1 332 ? -6.001 9.053 17.979 1.00 98.12 332 MET A N 1
ATOM 2667 C CA . MET A 1 332 ? -6.108 9.639 16.642 1.00 98.12 332 MET A CA 1
ATOM 2668 C C . MET A 1 332 ? -6.278 8.573 15.561 1.00 98.12 332 MET A C 1
ATOM 2670 O O . MET A 1 332 ? -7.143 8.727 14.697 1.00 98.12 332 MET A O 1
ATOM 2674 N N . ILE A 1 333 ? -5.527 7.469 15.641 1.00 98.06 333 ILE A N 1
ATOM 2675 C CA . ILE A 1 333 ? -5.674 6.315 14.739 1.00 98.06 333 ILE A CA 1
ATOM 2676 C C . ILE A 1 333 ? -7.101 5.745 14.821 1.00 98.06 333 ILE A C 1
ATOM 2678 O O . ILE A 1 333 ? -7.772 5.591 13.798 1.00 98.06 333 ILE A O 1
ATOM 2682 N N . LEU A 1 334 ? -7.604 5.502 16.037 1.00 98.38 334 LEU A N 1
ATOM 2683 C CA . LEU A 1 334 ? -8.958 4.982 16.260 1.00 98.38 334 LEU A CA 1
ATOM 2684 C C . LEU A 1 334 ? -10.052 5.962 15.811 1.00 98.38 334 LEU A C 1
ATOM 2686 O O . LEU A 1 334 ? -11.032 5.534 15.202 1.00 98.38 334 LEU A O 1
ATOM 2690 N N . LEU A 1 335 ? -9.899 7.265 16.078 1.00 98.50 335 LEU A N 1
ATOM 2691 C CA . LEU A 1 335 ? -10.858 8.291 15.659 1.00 98.50 335 LEU A CA 1
ATOM 2692 C C . LEU A 1 335 ? -10.948 8.367 14.132 1.00 98.50 335 LEU A C 1
ATOM 2694 O O . LEU A 1 335 ? -12.049 8.369 13.575 1.00 98.50 335 LEU A O 1
ATOM 2698 N N . ALA A 1 336 ? -9.793 8.404 13.465 1.00 98.12 336 ALA A N 1
ATOM 2699 C CA . ALA A 1 336 ? -9.705 8.451 12.015 1.00 98.12 336 ALA A CA 1
ATOM 2700 C C . ALA A 1 336 ? -10.371 7.222 11.378 1.00 98.12 336 ALA A C 1
ATOM 2702 O O . ALA A 1 336 ? -11.188 7.364 10.462 1.00 98.12 336 ALA A O 1
ATOM 2703 N N . ASN A 1 337 ? -10.106 6.023 11.906 1.00 98.44 337 ASN A N 1
ATOM 2704 C CA . ASN A 1 337 ? -10.757 4.811 11.422 1.00 98.44 337 ASN A CA 1
ATOM 2705 C C . ASN A 1 337 ? -12.261 4.782 11.700 1.00 98.44 337 ASN A C 1
ATOM 2707 O O . ASN A 1 337 ? -13.035 4.505 10.788 1.00 98.44 337 ASN A O 1
ATOM 2711 N N . MET A 1 338 ? -12.693 5.102 12.921 1.00 98.25 338 MET A N 1
ATOM 2712 C CA . MET A 1 338 ? -14.111 5.106 13.283 1.00 98.25 338 MET A CA 1
ATOM 2713 C C . MET A 1 338 ? -14.916 6.033 12.370 1.00 98.25 338 MET A C 1
ATOM 2715 O O . MET A 1 338 ? -15.996 5.663 11.905 1.00 98.25 338 MET A O 1
ATOM 2719 N N . TYR A 1 339 ? -14.382 7.221 12.076 1.00 98.12 339 TYR A N 1
ATOM 2720 C CA . TYR A 1 339 ? -15.032 8.165 11.176 1.00 98.12 339 TYR A CA 1
ATOM 2721 C C . TYR A 1 339 ? -15.015 7.680 9.719 1.00 98.12 339 TYR A C 1
ATOM 2723 O O . TYR A 1 339 ? -16.052 7.733 9.057 1.00 98.12 339 TYR A O 1
ATOM 2731 N N . SER A 1 340 ? -13.895 7.132 9.230 1.00 96.94 340 SER A N 1
ATOM 2732 C CA . SER A 1 340 ? -13.812 6.511 7.896 1.00 96.94 340 SER A CA 1
ATOM 2733 C C . SER A 1 340 ? -14.832 5.376 7.732 1.00 96.94 340 SER A C 1
ATOM 2735 O O . SER A 1 340 ? -15.656 5.396 6.810 1.00 96.94 340 SER A O 1
ATOM 2737 N N . GLY A 1 341 ? -14.852 4.431 8.677 1.00 95.88 341 GLY A N 1
ATOM 2738 C CA . GLY A 1 341 ? -15.801 3.324 8.729 1.00 95.88 341 GLY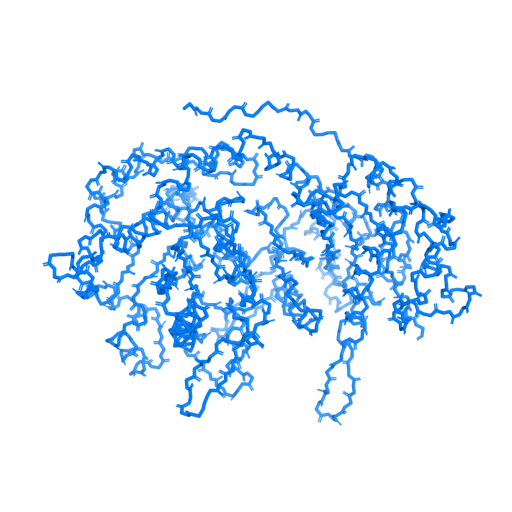 A CA 1
ATOM 2739 C C . GLY A 1 341 ? -17.246 3.817 8.785 1.00 95.88 341 GLY A C 1
ATOM 2740 O O . GLY A 1 341 ? -18.090 3.340 8.024 1.00 95.88 341 GLY A O 1
ATOM 2741 N N . PHE A 1 342 ? -17.542 4.836 9.597 1.00 96.06 342 PHE A N 1
ATOM 2742 C CA . PHE A 1 342 ? -18.864 5.458 9.632 1.00 96.06 342 PHE A CA 1
ATOM 2743 C C . PHE A 1 342 ? -19.264 6.043 8.270 1.00 96.06 342 PHE A C 1
ATOM 2745 O O . PHE A 1 342 ? -20.321 5.684 7.754 1.00 96.06 342 PHE A O 1
ATOM 2752 N N . LEU A 1 343 ? -18.436 6.889 7.648 1.00 95.19 343 LEU A N 1
ATOM 2753 C CA . LEU A 1 343 ? -18.752 7.522 6.359 1.00 95.19 343 LEU A CA 1
ATOM 2754 C C . LEU A 1 343 ? -19.020 6.490 5.256 1.00 95.19 343 LEU A C 1
ATOM 2756 O O . LEU A 1 343 ? -19.961 6.642 4.471 1.00 95.19 343 LEU A O 1
ATOM 2760 N N . LEU A 1 344 ? -18.224 5.418 5.223 1.00 92.44 344 LEU A N 1
ATOM 2761 C CA . LEU A 1 344 ? -18.329 4.353 4.225 1.00 92.44 344 LEU A CA 1
ATOM 2762 C C . LEU A 1 344 ? -19.548 3.439 4.433 1.00 92.44 344 LEU A C 1
ATOM 2764 O O . LEU A 1 344 ? -19.945 2.756 3.490 1.00 92.44 344 LEU A O 1
ATOM 2768 N N . ASN A 1 345 ? -20.176 3.467 5.615 1.00 91.00 345 ASN A N 1
ATOM 2769 C CA . ASN A 1 345 ? -21.380 2.694 5.945 1.00 91.00 345 ASN A CA 1
ATOM 2770 C C . ASN A 1 345 ? -22.653 3.556 6.127 1.00 91.00 345 ASN A C 1
ATOM 2772 O O . ASN A 1 345 ? -23.763 3.033 6.085 1.00 91.00 345 ASN A O 1
ATOM 2776 N N . TYR A 1 346 ? -22.543 4.875 6.320 1.00 83.25 346 TYR A N 1
ATOM 2777 C CA . TYR A 1 346 ? -23.667 5.729 6.735 1.00 83.25 346 TYR A CA 1
ATOM 2778 C C . TYR A 1 346 ? -24.766 5.871 5.668 1.00 83.25 346 TYR A C 1
ATOM 2780 O O . TYR A 1 346 ? -25.957 5.811 5.976 1.00 83.25 346 TYR A O 1
ATOM 2788 N N . ARG A 1 347 ? -24.384 6.039 4.395 1.00 67.31 347 ARG A N 1
ATOM 2789 C CA . ARG A 1 347 ? -25.324 6.280 3.277 1.00 67.31 347 ARG A CA 1
ATOM 2790 C C . ARG A 1 347 ? -25.524 5.079 2.364 1.00 67.31 347 ARG A C 1
ATOM 2792 O O . ARG A 1 347 ? -26.038 5.221 1.259 1.00 67.31 347 ARG A O 1
ATOM 2799 N N . THR A 1 348 ? -25.142 3.888 2.800 1.00 57.41 348 THR A N 1
ATOM 2800 C CA . THR A 1 348 ? -25.254 2.685 1.977 1.00 57.41 348 THR A CA 1
ATOM 2801 C C . THR A 1 348 ? -26.688 2.142 1.916 1.00 57.41 348 THR A C 1
ATOM 2803 O O . THR A 1 348 ? -26.911 1.072 1.383 1.00 57.41 348 THR A O 1
ATOM 2806 N N . ARG A 1 349 ? -27.725 2.837 2.389 1.00 57.94 349 ARG A N 1
ATOM 2807 C CA . ARG A 1 349 ? -29.089 2.284 2.337 1.00 57.94 349 ARG A CA 1
ATOM 2808 C C . ARG A 1 349 ? -29.685 2.376 0.925 1.00 57.94 349 ARG A C 1
ATOM 2810 O O . ARG A 1 349 ? -29.901 3.467 0.408 1.00 57.94 349 ARG A O 1
ATOM 2817 N N . GLU A 1 350 ? -29.960 1.231 0.311 1.00 56.56 350 GLU A N 1
ATOM 2818 C CA . GLU A 1 350 ? -30.701 1.116 -0.947 1.00 56.56 350 GLU A CA 1
ATOM 2819 C C . GLU A 1 350 ? -32.191 0.953 -0.630 1.00 56.56 350 GLU A C 1
ATOM 2821 O O . GLU A 1 350 ? -32.560 0.137 0.215 1.00 56.56 350 GLU A O 1
ATOM 2826 N N . ILE A 1 351 ? -33.058 1.707 -1.304 1.00 59.66 351 ILE A N 1
ATOM 2827 C CA . ILE A 1 351 ? -34.499 1.448 -1.257 1.00 59.66 351 ILE A CA 1
ATOM 2828 C C . ILE A 1 351 ? -34.790 0.378 -2.305 1.00 59.66 351 ILE A C 1
ATOM 2830 O O . ILE A 1 351 ? -34.812 0.677 -3.497 1.00 59.66 351 ILE A O 1
ATOM 2834 N N . LYS A 1 352 ? -35.033 -0.861 -1.873 1.00 62.06 352 LYS A N 1
ATOM 2835 C CA . LYS A 1 352 ? -35.580 -1.893 -2.758 1.00 62.06 352 LYS A CA 1
ATOM 2836 C C . LYS A 1 352 ? -37.084 -1.958 -2.594 1.00 62.06 352 LYS A C 1
ATOM 2838 O O . LYS A 1 352 ? -37.583 -2.056 -1.478 1.00 62.06 352 LYS A O 1
ATOM 2843 N N . VAL A 1 353 ? -37.803 -1.941 -3.711 1.00 62.06 353 VAL A N 1
ATOM 2844 C CA . VAL A 1 353 ? -39.239 -2.217 -3.710 1.00 62.06 353 VAL A CA 1
ATOM 2845 C C . VAL A 1 353 ? -39.427 -3.722 -3.853 1.00 62.06 353 VAL A C 1
ATOM 2847 O O . VAL A 1 353 ? -39.103 -4.291 -4.894 1.00 62.06 353 VAL A O 1
ATOM 2850 N N . LYS A 1 354 ? -39.930 -4.383 -2.810 1.00 66.38 354 LYS A N 1
ATOM 2851 C CA . LYS A 1 354 ? -40.286 -5.807 -2.852 1.00 66.38 354 LYS A CA 1
ATOM 2852 C C . LYS A 1 354 ? -41.776 -5.921 -2.550 1.00 66.38 354 LYS A C 1
ATOM 2854 O O . LYS A 1 354 ? -42.208 -5.517 -1.483 1.00 66.38 354 LYS A O 1
ATOM 2859 N N . LYS A 1 355 ? -42.560 -6.443 -3.503 1.00 78.00 355 LYS A N 1
ATOM 2860 C CA . LYS A 1 355 ? -44.032 -6.561 -3.394 1.00 78.00 355 LYS A CA 1
ATOM 2861 C C . LYS A 1 355 ? -44.750 -5.233 -3.061 1.00 78.00 355 LYS A C 1
ATOM 2863 O O . LYS A 1 355 ? -45.698 -5.223 -2.292 1.00 78.00 355 LYS A O 1
ATOM 2868 N N . GLY A 1 356 ? -44.292 -4.113 -3.623 1.00 74.56 356 GLY A N 1
ATOM 2869 C CA . GLY A 1 356 ? -44.884 -2.787 -3.378 1.00 74.56 356 GLY A CA 1
ATOM 2870 C C . GLY A 1 356 ? -44.380 -2.071 -2.118 1.00 74.56 356 GLY A C 1
ATOM 2871 O O . GLY A 1 356 ? -44.598 -0.870 -1.987 1.00 74.56 356 GLY A O 1
ATOM 2872 N N . GLU A 1 357 ? -43.629 -2.745 -1.242 1.00 67.69 357 GLU A N 1
ATOM 2873 C CA . GLU A 1 357 ? -43.051 -2.139 -0.039 1.00 67.69 357 GLU A CA 1
ATOM 2874 C C . GLU A 1 357 ? -41.621 -1.651 -0.283 1.00 67.69 357 GLU A C 1
ATOM 2876 O O . GLU A 1 357 ? -40.778 -2.378 -0.817 1.00 67.69 357 GLU A O 1
ATOM 2881 N N . LYS A 1 358 ? -41.336 -0.409 0.128 1.00 68.06 358 LYS A N 1
ATOM 2882 C CA . LYS A 1 358 ? -39.990 0.178 0.127 1.00 68.06 358 LYS A CA 1
ATOM 2883 C C . LYS A 1 358 ? -39.211 -0.337 1.338 1.00 68.06 358 LYS A C 1
ATOM 2885 O O . LYS A 1 358 ? -39.377 0.168 2.443 1.00 68.06 358 LYS A O 1
ATOM 2890 N N . ILE A 1 359 ? -38.330 -1.305 1.121 1.00 72.12 359 ILE A N 1
ATOM 2891 C CA . ILE A 1 359 ? -37.427 -1.831 2.145 1.00 72.12 359 ILE A CA 1
ATOM 2892 C C . ILE A 1 359 ? -36.082 -1.112 2.020 1.00 72.12 359 ILE A C 1
ATOM 2894 O O . ILE A 1 359 ? -35.442 -1.152 0.968 1.00 72.12 359 ILE A O 1
ATOM 2898 N N . LEU A 1 360 ? -35.642 -0.466 3.100 1.00 58.19 360 LEU A N 1
ATOM 2899 C CA . LEU A 1 360 ? -34.281 0.058 3.226 1.00 58.19 360 LEU A CA 1
ATOM 2900 C C . LEU A 1 360 ? -33.333 -1.107 3.514 1.00 58.19 360 LEU A C 1
ATOM 2902 O O . LEU A 1 360 ? -33.308 -1.637 4.622 1.00 58.19 360 LEU A O 1
ATOM 2906 N N . ILE A 1 361 ? -32.545 -1.502 2.522 1.00 62.34 361 ILE A N 1
ATOM 2907 C CA . ILE A 1 361 ? -31.505 -2.516 2.682 1.00 62.34 361 ILE A CA 1
ATOM 2908 C C . ILE A 1 361 ? -30.186 -1.795 2.921 1.00 62.34 361 ILE A C 1
ATOM 2910 O O . ILE A 1 361 ? -29.763 -0.981 2.102 1.00 62.34 361 ILE A O 1
ATOM 2914 N N . ALA A 1 362 ? -29.518 -2.091 4.035 1.00 61.59 362 ALA A N 1
ATOM 2915 C CA . ALA A 1 362 ? -28.138 -1.667 4.227 1.00 61.59 362 ALA A CA 1
ATOM 2916 C C . ALA A 1 362 ? -27.271 -2.317 3.137 1.00 61.59 362 ALA A C 1
ATOM 2918 O O . ALA A 1 362 ? -27.124 -3.539 3.100 1.00 61.59 362 ALA A O 1
ATOM 2919 N N . ARG A 1 363 ? -26.720 -1.521 2.219 1.00 66.62 363 ARG A N 1
ATOM 2920 C CA . ARG A 1 363 ? -25.721 -2.007 1.269 1.00 66.62 363 ARG A CA 1
ATOM 2921 C C . ARG A 1 363 ? -24.437 -2.271 2.063 1.00 66.62 363 ARG A C 1
ATOM 2923 O O . ARG A 1 363 ? -24.082 -1.477 2.941 1.00 66.62 363 ARG A O 1
ATOM 2930 N N . PRO A 1 364 ? -23.769 -3.398 1.793 1.00 73.25 364 PRO A N 1
ATOM 2931 C CA . PRO A 1 364 ? -22.535 -3.749 2.474 1.00 73.25 364 PRO A CA 1
ATOM 2932 C C . PRO A 1 364 ? -21.459 -2.689 2.229 1.00 73.25 364 PRO A C 1
ATOM 2934 O O . PRO A 1 364 ? -21.500 -1.971 1.223 1.00 73.25 364 PRO A O 1
ATOM 2937 N N . TYR A 1 365 ? -20.487 -2.632 3.141 1.00 86.62 365 TYR A N 1
ATOM 2938 C CA . TYR A 1 365 ? -19.264 -1.852 2.995 1.00 86.62 365 TYR A CA 1
ATOM 2939 C C . TYR A 1 365 ? -18.690 -2.025 1.573 1.00 86.62 365 TYR A C 1
ATOM 2941 O O . TYR A 1 365 ? -18.500 -3.166 1.127 1.00 86.62 365 TYR A O 1
ATOM 2949 N N . PRO A 1 366 ? -18.450 -0.929 0.824 1.00 85.06 366 PRO A N 1
ATOM 2950 C CA . PRO A 1 366 ? -18.184 -1.002 -0.614 1.00 85.06 366 PRO A CA 1
ATOM 2951 C C . PRO A 1 366 ? -16.878 -1.716 -0.980 1.00 85.06 366 PRO A C 1
ATOM 2953 O O . PRO A 1 366 ? -16.736 -2.130 -2.128 1.00 85.06 366 PRO A O 1
ATOM 2956 N N . TYR A 1 367 ? -15.965 -1.892 -0.022 1.00 88.44 367 TYR A N 1
ATOM 2957 C CA . TYR A 1 367 ? -14.681 -2.574 -0.208 1.00 88.44 367 TYR A CA 1
ATOM 2958 C C . TYR A 1 367 ? -14.614 -3.930 0.516 1.00 88.44 367 TYR A C 1
ATOM 2960 O O . TYR A 1 367 ? -13.535 -4.473 0.701 1.00 88.44 367 TYR A O 1
ATOM 2968 N N . SER A 1 368 ? -15.760 -4.506 0.903 1.00 87.31 368 SER A N 1
ATOM 2969 C CA . SER A 1 368 ? -15.818 -5.826 1.564 1.00 87.31 368 SER A CA 1
ATOM 2970 C C . SER A 1 368 ? -15.355 -6.984 0.683 1.00 87.31 368 SER A C 1
ATOM 2972 O O . SER A 1 368 ? -14.926 -8.029 1.171 1.00 87.31 368 SER A O 1
ATOM 2974 N N . LYS A 1 369 ? -15.412 -6.799 -0.636 1.00 84.25 369 LYS A N 1
ATOM 2975 C CA . LYS A 1 369 ? -15.017 -7.800 -1.624 1.00 84.25 369 LYS A CA 1
ATOM 2976 C C . LYS A 1 369 ? -13.814 -7.321 -2.413 1.00 84.25 369 LYS A C 1
ATOM 2978 O O . LYS A 1 369 ? -13.694 -6.134 -2.710 1.00 84.25 369 LYS A O 1
ATOM 2983 N N . HIS A 1 370 ? -12.981 -8.273 -2.807 1.00 84.81 370 HIS A N 1
ATOM 2984 C CA . HIS A 1 370 ? -11.960 -8.034 -3.811 1.00 84.81 370 HIS A CA 1
ATOM 2985 C C . HIS A 1 370 ? -12.601 -7.633 -5.141 1.00 84.81 370 HIS A C 1
ATOM 2987 O O . HIS A 1 370 ? -13.598 -8.209 -5.576 1.00 84.81 370 HIS A O 1
ATOM 2993 N N . GLN A 1 371 ? -12.039 -6.602 -5.758 1.00 82.75 371 GLN A N 1
ATOM 2994 C CA . GLN A 1 371 ? -12.521 -5.987 -6.999 1.00 82.75 371 GLN A CA 1
ATOM 2995 C C . GLN A 1 371 ? -11.357 -5.522 -7.880 1.00 82.75 371 GLN A C 1
ATOM 2997 O O . GLN A 1 371 ? -11.547 -4.726 -8.793 1.00 82.75 371 GLN A O 1
ATOM 3002 N N . GLU A 1 372 ? -10.143 -5.956 -7.564 1.00 87.06 372 GLU A N 1
ATOM 3003 C CA . GLU A 1 372 ? -8.920 -5.591 -8.250 1.00 87.06 372 GLU A CA 1
ATOM 3004 C C . GLU A 1 372 ? -8.852 -6.275 -9.617 1.00 87.06 372 GLU A C 1
ATOM 3006 O O . GLU A 1 372 ? -9.177 -7.452 -9.779 1.00 87.06 372 GLU A O 1
ATOM 3011 N N . GLU A 1 373 ? -8.390 -5.526 -10.609 1.00 85.56 373 GLU A N 1
ATOM 3012 C CA . GLU A 1 373 ? -8.435 -5.922 -12.015 1.00 85.56 373 GLU A CA 1
ATOM 3013 C C . GLU A 1 373 ? -7.043 -6.038 -12.632 1.00 85.56 373 GLU A C 1
ATOM 3015 O O . GLU A 1 373 ? -6.872 -6.718 -13.645 1.00 85.56 373 GLU A O 1
ATOM 3020 N N . CYS A 1 374 ? -6.048 -5.405 -12.011 1.00 91.38 374 CYS A N 1
ATOM 3021 C CA . CYS A 1 374 ? -4.649 -5.476 -12.402 1.00 91.38 374 CYS A CA 1
ATOM 3022 C C . CYS A 1 374 ? -3.717 -5.576 -11.196 1.00 91.38 374 CYS A C 1
ATOM 3024 O O . CYS A 1 374 ? -4.104 -5.395 -10.037 1.00 91.38 374 CYS A O 1
ATOM 3026 N N . ILE A 1 375 ? -2.453 -5.842 -11.506 1.00 93.50 375 ILE A N 1
ATOM 3027 C CA . ILE A 1 375 ? -1.353 -5.853 -10.551 1.00 93.50 375 ILE A CA 1
ATOM 3028 C C . ILE A 1 375 ? -0.448 -4.677 -10.880 1.00 93.50 375 ILE A C 1
ATOM 3030 O O . ILE A 1 375 ? -0.110 -4.443 -12.038 1.00 93.50 375 ILE A O 1
ATOM 3034 N N . VAL A 1 376 ? -0.035 -3.944 -9.856 1.00 93.12 376 VAL A N 1
ATOM 3035 C CA . VAL A 1 376 ? 0.909 -2.841 -9.986 1.00 93.12 376 VAL A CA 1
ATOM 3036 C C . VAL A 1 376 ? 2.060 -3.120 -9.044 1.00 93.12 376 VAL A C 1
ATOM 3038 O O . VAL A 1 376 ? 1.931 -2.990 -7.829 1.00 93.12 376 VAL A O 1
ATOM 3041 N N . ALA A 1 377 ? 3.185 -3.506 -9.628 1.00 92.50 377 ALA A N 1
ATOM 3042 C CA . ALA A 1 377 ? 4.445 -3.647 -8.930 1.00 92.50 377 ALA A CA 1
ATOM 3043 C C . ALA A 1 377 ? 5.138 -2.281 -8.911 1.00 92.50 377 ALA A C 1
ATOM 3045 O O . ALA A 1 377 ? 5.658 -1.825 -9.928 1.00 92.50 377 ALA A O 1
ATOM 3046 N N . SER A 1 378 ? 5.102 -1.601 -7.769 1.00 88.31 378 SER A N 1
ATOM 3047 C CA . SER A 1 378 ? 5.635 -0.246 -7.599 1.00 88.31 378 SER A CA 1
ATOM 3048 C C . SER A 1 378 ? 6.132 -0.046 -6.171 1.00 88.31 378 SER A C 1
ATOM 3050 O O . SER A 1 378 ? 5.862 -0.843 -5.285 1.00 88.31 378 SER A O 1
ATOM 3052 N N . GLU A 1 379 ? 6.822 1.052 -5.890 1.00 75.31 379 GLU A N 1
ATOM 3053 C CA . GLU A 1 379 ? 7.214 1.415 -4.518 1.00 75.31 379 GLU A CA 1
ATOM 3054 C C . GLU A 1 379 ? 6.067 2.094 -3.733 1.00 75.31 379 GLU A C 1
ATOM 3056 O O . GLU A 1 379 ? 6.301 2.967 -2.899 1.00 75.31 379 GLU A O 1
ATOM 3061 N N . GLY A 1 380 ? 4.812 1.731 -4.016 1.00 72.62 380 GLY A N 1
ATOM 3062 C CA . GLY A 1 380 ? 3.613 2.315 -3.404 1.00 72.62 380 GLY A CA 1
ATOM 3063 C C . GLY A 1 380 ? 2.630 2.912 -4.414 1.00 72.62 380 GLY A C 1
ATOM 3064 O O . GLY A 1 380 ? 2.810 2.816 -5.629 1.00 72.62 380 GLY A O 1
ATOM 3065 N N . GLY A 1 381 ? 1.562 3.516 -3.904 1.00 74.06 381 GLY A N 1
ATOM 3066 C CA . GLY A 1 381 ? 0.525 4.166 -4.700 1.00 74.06 381 GLY A CA 1
ATOM 3067 C C . GLY A 1 381 ? -0.440 4.957 -3.822 1.00 74.06 381 GLY A C 1
ATOM 3068 O O . GLY A 1 381 ? -0.431 4.823 -2.602 1.00 74.06 381 GLY A O 1
ATOM 3069 N N . TYR A 1 382 ? -1.280 5.764 -4.460 1.00 81.00 382 TYR A N 1
ATOM 3070 C CA . TYR A 1 382 ? -2.177 6.731 -3.819 1.00 81.00 382 TYR A CA 1
ATOM 3071 C C . TYR A 1 382 ? -3.645 6.382 -4.077 1.00 81.00 382 TYR A C 1
ATOM 3073 O O . TYR A 1 382 ? -4.453 7.256 -4.381 1.00 81.00 382 TYR A O 1
ATOM 3081 N N . GLY A 1 383 ? -3.965 5.084 -4.046 1.00 83.25 383 GLY A N 1
ATOM 3082 C CA . GLY A 1 383 ? -5.325 4.602 -4.270 1.00 83.25 383 GLY A CA 1
ATOM 3083 C C . GLY A 1 383 ? -6.311 5.078 -3.188 1.00 83.25 383 GLY A C 1
ATOM 3084 O O . GLY A 1 383 ? -5.888 5.672 -2.198 1.00 83.25 383 GLY A O 1
ATOM 3085 N N . PRO A 1 384 ? -7.614 4.791 -3.345 1.00 86.81 384 PRO A N 1
ATOM 3086 C CA . PRO A 1 384 ? -8.210 4.052 -4.449 1.00 86.81 384 PRO A CA 1
ATOM 3087 C C . PRO A 1 384 ? -8.220 4.861 -5.751 1.00 86.81 384 PRO A C 1
ATOM 3089 O O . PRO A 1 384 ? -8.211 6.092 -5.765 1.00 86.81 384 PRO A O 1
ATOM 3092 N N . TYR A 1 385 ? -8.222 4.123 -6.854 1.00 86.88 385 TYR A N 1
ATOM 3093 C CA . TYR A 1 385 ? -8.335 4.632 -8.214 1.00 86.88 385 TYR A CA 1
ATOM 3094 C C . TYR A 1 385 ? -9.570 4.006 -8.859 1.00 86.88 385 TYR A C 1
ATOM 3096 O O . TYR A 1 385 ? -10.001 2.938 -8.426 1.00 86.88 385 TYR A O 1
ATOM 3104 N N . LYS A 1 386 ? -10.070 4.616 -9.940 1.00 83.38 386 LYS A N 1
ATOM 3105 C CA . LYS A 1 386 ? -11.129 4.024 -10.775 1.00 83.38 386 LYS A CA 1
ATOM 3106 C C . LYS A 1 386 ? -10.803 2.585 -11.171 1.00 83.38 386 LYS A C 1
ATOM 3108 O O . LYS A 1 386 ? -11.629 1.694 -11.036 1.00 83.38 386 LYS A O 1
ATOM 3113 N N . VAL A 1 387 ? -9.572 2.378 -11.637 1.00 85.38 387 VAL A N 1
ATOM 3114 C CA . VAL A 1 387 ? -9.031 1.052 -11.921 1.00 85.38 387 VAL A CA 1
ATOM 3115 C C . VAL A 1 387 ? -8.461 0.476 -10.632 1.00 85.38 387 VAL A C 1
ATOM 3117 O O . VAL A 1 387 ? -7.410 0.911 -10.150 1.00 85.38 387 VAL A O 1
ATOM 3120 N N . LYS A 1 388 ? -9.160 -0.505 -10.065 1.00 86.12 388 LYS A N 1
ATOM 3121 C CA . LYS A 1 388 ? -8.761 -1.140 -8.808 1.00 86.12 388 LYS A CA 1
ATOM 3122 C C . LYS A 1 388 ? -7.595 -2.088 -9.061 1.00 86.12 388 LYS A C 1
ATOM 3124 O O . LYS A 1 388 ? -7.623 -2.895 -9.987 1.00 86.12 388 LYS A O 1
ATOM 3129 N N . SER A 1 389 ? -6.555 -1.995 -8.239 1.00 88.19 389 SER A N 1
ATOM 3130 C CA . SER A 1 389 ? -5.299 -2.715 -8.459 1.00 88.19 389 SER A CA 1
ATOM 3131 C C . SER A 1 389 ? -4.741 -3.301 -7.171 1.00 88.19 389 SER A C 1
ATOM 3133 O O . SER A 1 389 ? -4.723 -2.608 -6.150 1.00 88.19 389 SER A O 1
ATOM 3135 N N . PHE A 1 390 ? -4.153 -4.494 -7.250 1.00 88.75 390 PHE A N 1
ATOM 3136 C CA . PHE A 1 390 ? -3.238 -4.973 -6.217 1.00 88.75 390 PHE A CA 1
ATOM 3137 C C . PHE A 1 390 ? -1.928 -4.188 -6.298 1.00 88.75 390 PHE A C 1
ATOM 3139 O O . PHE A 1 390 ? -1.235 -4.230 -7.315 1.00 88.75 390 PHE A O 1
ATOM 3146 N N . GLY A 1 391 ? -1.592 -3.460 -5.234 1.00 87.12 391 GLY A N 1
ATOM 3147 C CA . GLY A 1 391 ? -0.307 -2.775 -5.111 1.00 87.12 391 GLY A CA 1
ATOM 3148 C C . GLY A 1 391 ? 0.714 -3.707 -4.476 1.00 87.12 391 GLY A C 1
ATOM 3149 O O . GLY A 1 391 ? 0.589 -4.019 -3.298 1.00 87.12 391 GLY A O 1
ATOM 3150 N N . VAL A 1 392 ? 1.712 -4.144 -5.241 1.00 85.25 392 VAL A N 1
ATOM 3151 C CA . VAL A 1 392 ? 2.797 -5.009 -4.765 1.00 85.25 392 VAL A CA 1
ATOM 3152 C C . VAL A 1 392 ? 4.046 -4.162 -4.572 1.00 85.25 392 VAL A C 1
ATOM 3154 O O . VAL A 1 392 ? 4.599 -3.656 -5.550 1.00 85.25 392 VAL A O 1
ATOM 3157 N N . HIS A 1 393 ? 4.503 -4.012 -3.326 1.00 83.19 393 HIS A N 1
ATOM 3158 C CA . HIS A 1 393 ? 5.722 -3.256 -3.066 1.00 83.19 393 HIS A CA 1
ATOM 3159 C C . HIS A 1 393 ? 6.971 -4.035 -3.484 1.00 83.19 393 HIS A C 1
ATOM 3161 O O . HIS A 1 393 ? 7.147 -5.201 -3.121 1.00 83.19 393 HIS A O 1
ATOM 3167 N N . ILE A 1 394 ? 7.862 -3.378 -4.228 1.00 80.19 394 ILE A N 1
ATOM 3168 C CA . ILE A 1 394 ? 9.139 -3.956 -4.657 1.00 80.19 394 ILE A CA 1
ATOM 3169 C C . ILE A 1 394 ? 10.217 -3.607 -3.622 1.00 80.19 394 ILE A C 1
ATOM 3171 O O . ILE A 1 394 ? 10.935 -2.626 -3.786 1.00 80.19 394 ILE A O 1
ATOM 3175 N N . LEU A 1 395 ? 10.311 -4.385 -2.539 1.00 75.12 395 LEU A N 1
ATOM 3176 C CA . LEU A 1 395 ? 11.448 -4.286 -1.607 1.00 75.12 395 LEU A CA 1
ATOM 3177 C C . LEU A 1 395 ? 12.667 -5.062 -2.109 1.00 75.12 395 LEU A C 1
ATOM 3179 O O . LEU A 1 395 ? 13.795 -4.598 -2.002 1.00 75.12 395 LEU A O 1
ATOM 3183 N N . ASP A 1 396 ? 12.429 -6.251 -2.652 1.00 77.94 396 ASP A N 1
ATOM 3184 C CA . ASP A 1 396 ? 13.454 -7.175 -3.125 1.00 77.94 396 ASP A CA 1
ATOM 3185 C C . ASP A 1 396 ? 12.980 -7.788 -4.446 1.00 77.94 396 ASP A C 1
ATOM 3187 O O . ASP A 1 396 ? 11.865 -8.308 -4.548 1.00 77.94 396 ASP A O 1
ATOM 3191 N N . GLU A 1 397 ? 13.836 -7.742 -5.467 1.00 82.88 397 GLU A N 1
ATOM 3192 C CA . GLU A 1 397 ? 13.565 -8.341 -6.777 1.00 82.88 397 GLU A CA 1
ATOM 3193 C C . GLU A 1 397 ? 13.274 -9.846 -6.660 1.00 82.88 397 GLU A C 1
ATOM 3195 O O . GLU A 1 397 ? 12.515 -10.385 -7.462 1.00 82.88 397 GLU A O 1
ATOM 3200 N N . LYS A 1 398 ? 13.815 -10.530 -5.640 1.00 82.81 398 LYS A N 1
ATOM 3201 C CA . LYS A 1 398 ? 13.617 -11.974 -5.455 1.00 82.81 398 LYS A CA 1
ATOM 3202 C C . LYS A 1 398 ? 12.251 -12.346 -4.877 1.00 82.81 398 LYS A C 1
ATOM 3204 O O . LYS A 1 398 ? 11.823 -13.475 -5.079 1.00 82.81 398 LYS A O 1
ATOM 3209 N N . SER A 1 399 ? 11.585 -11.473 -4.115 1.00 81.44 399 SER A N 1
ATOM 3210 C CA . SER A 1 399 ? 10.237 -11.755 -3.570 1.00 81.44 399 SER A CA 1
ATOM 3211 C C . SER A 1 399 ? 9.114 -11.309 -4.507 1.00 81.44 399 SER A C 1
ATOM 3213 O O . SER A 1 399 ? 7.977 -11.766 -4.390 1.00 81.44 399 SER A O 1
ATOM 3215 N N . LEU A 1 400 ? 9.435 -10.445 -5.469 1.00 87.38 400 LEU A N 1
ATOM 3216 C CA . LEU A 1 400 ? 8.487 -9.892 -6.425 1.00 87.38 400 LEU A CA 1
ATOM 3217 C C . LEU A 1 400 ? 7.661 -10.954 -7.188 1.00 87.38 400 LEU A C 1
ATOM 3219 O O . LEU A 1 400 ? 6.438 -10.792 -7.255 1.00 87.38 400 LEU A O 1
ATOM 3223 N N . PRO A 1 401 ? 8.250 -12.050 -7.711 1.00 91.19 401 PRO A N 1
ATOM 3224 C CA . PRO A 1 401 ? 7.489 -13.070 -8.432 1.00 91.19 401 PRO A CA 1
ATOM 3225 C C . PRO A 1 401 ? 6.404 -13.749 -7.585 1.00 91.19 401 PRO A C 1
ATOM 3227 O O . PRO A 1 401 ? 5.268 -13.898 -8.028 1.00 91.19 401 PRO A O 1
ATOM 3230 N N . GLU A 1 402 ? 6.714 -14.121 -6.342 1.00 87.69 402 GLU A N 1
ATOM 3231 C CA . GLU A 1 402 ? 5.757 -14.783 -5.445 1.00 87.69 402 GLU A CA 1
ATOM 3232 C C . GLU A 1 402 ? 4.549 -13.894 -5.149 1.00 87.69 402 GLU A C 1
ATOM 3234 O O . GLU A 1 402 ? 3.401 -14.351 -5.184 1.00 87.69 402 GLU A O 1
ATOM 3239 N N . ASN A 1 403 ? 4.803 -12.603 -4.939 1.00 88.44 403 ASN A N 1
ATOM 3240 C CA . ASN A 1 403 ? 3.769 -11.616 -4.657 1.00 88.44 403 ASN A CA 1
ATOM 3241 C C . ASN A 1 403 ? 2.861 -11.385 -5.873 1.00 88.44 403 ASN A C 1
ATOM 3243 O O . ASN A 1 403 ? 1.638 -11.320 -5.732 1.00 88.44 403 ASN A O 1
ATOM 3247 N N . ILE A 1 404 ? 3.440 -11.313 -7.076 1.00 92.50 404 ILE A N 1
ATOM 3248 C CA . ILE A 1 404 ? 2.681 -11.199 -8.330 1.00 92.50 404 ILE A CA 1
ATOM 3249 C C . ILE A 1 404 ? 1.853 -12.460 -8.573 1.00 92.50 404 ILE A C 1
ATOM 3251 O O . ILE A 1 404 ? 0.684 -12.357 -8.937 1.00 92.50 404 ILE A O 1
ATOM 3255 N N . ALA A 1 405 ? 2.413 -13.648 -8.331 1.00 90.69 405 ALA A N 1
ATOM 3256 C CA . ALA A 1 405 ? 1.681 -14.902 -8.472 1.00 90.69 405 ALA A CA 1
ATOM 3257 C C . ALA A 1 405 ? 0.491 -14.982 -7.502 1.00 90.69 405 ALA A C 1
ATOM 3259 O O . ALA A 1 405 ? -0.589 -15.436 -7.885 1.00 90.69 405 ALA A O 1
ATOM 3260 N N . LEU A 1 406 ? 0.656 -14.518 -6.257 1.00 88.69 406 LEU A N 1
ATOM 3261 C CA . LEU A 1 406 ? -0.436 -14.423 -5.289 1.00 88.69 406 LEU A CA 1
ATOM 3262 C C . LEU A 1 406 ? -1.546 -13.483 -5.784 1.00 88.69 406 LEU A C 1
ATOM 3264 O O . LEU A 1 406 ? -2.697 -13.909 -5.867 1.00 88.69 406 LEU A O 1
ATOM 3268 N N . ALA A 1 407 ? -1.200 -12.250 -6.163 1.00 91.12 407 ALA A N 1
ATOM 3269 C CA . ALA A 1 407 ? -2.165 -11.264 -6.648 1.00 91.12 407 ALA A CA 1
ATOM 3270 C C . ALA A 1 407 ? -2.891 -11.739 -7.919 1.00 91.12 407 ALA A C 1
ATOM 3272 O O . ALA A 1 407 ? -4.114 -11.648 -8.008 1.00 91.12 407 ALA A O 1
ATOM 3273 N N . TYR A 1 408 ? -2.159 -12.326 -8.871 1.00 91.88 408 TYR A N 1
ATOM 3274 C CA . TYR A 1 408 ? -2.724 -12.904 -10.093 1.00 91.88 408 TYR A CA 1
ATOM 3275 C C . TYR A 1 408 ? -3.784 -13.964 -9.784 1.00 91.88 408 TYR A C 1
ATOM 3277 O O . TYR A 1 408 ? -4.864 -13.944 -10.370 1.00 91.88 408 TYR A O 1
ATOM 3285 N N . ASN A 1 409 ? -3.495 -14.879 -8.854 1.00 88.31 409 ASN A N 1
ATOM 3286 C CA . ASN A 1 409 ? -4.430 -15.944 -8.499 1.00 88.31 409 ASN A CA 1
ATOM 3287 C C . ASN A 1 409 ? -5.698 -15.394 -7.840 1.00 88.31 409 ASN A C 1
ATOM 3289 O O . ASN A 1 409 ? -6.784 -15.876 -8.148 1.00 88.31 409 ASN A O 1
ATOM 3293 N N . ILE A 1 410 ? -5.586 -14.369 -6.988 1.00 85.75 410 ILE A N 1
ATOM 3294 C CA . ILE A 1 410 ? -6.761 -13.728 -6.381 1.00 85.75 410 ILE A CA 1
ATOM 3295 C C . ILE A 1 410 ? -7.630 -13.081 -7.466 1.00 85.75 410 ILE A C 1
ATOM 3297 O O . ILE A 1 410 ? -8.826 -13.360 -7.524 1.00 85.75 410 ILE A O 1
ATOM 3301 N N . ILE A 1 411 ? -7.032 -12.302 -8.378 1.00 87.19 411 ILE A N 1
ATOM 3302 C CA . ILE A 1 411 ? -7.760 -11.700 -9.507 1.00 87.19 411 ILE A CA 1
ATOM 3303 C C . ILE A 1 411 ? -8.462 -12.792 -10.319 1.00 87.19 411 ILE A C 1
ATOM 3305 O O . ILE A 1 411 ? -9.660 -12.706 -10.563 1.00 87.19 411 ILE A O 1
ATOM 3309 N N . GLN A 1 412 ? -7.747 -13.843 -10.717 1.00 84.81 412 GLN A N 1
ATOM 3310 C CA . GLN A 1 412 ? -8.323 -14.920 -11.523 1.00 84.81 412 GLN A CA 1
ATOM 3311 C C . GLN A 1 412 ? -9.460 -15.658 -10.808 1.00 84.81 412 GLN A C 1
ATOM 3313 O O . GLN A 1 412 ? -10.470 -15.960 -11.439 1.00 84.81 412 GLN A O 1
ATOM 3318 N N . ASN A 1 413 ? -9.342 -15.924 -9.508 1.00 81.38 413 ASN A N 1
ATOM 3319 C CA . ASN A 1 413 ? -10.414 -16.562 -8.742 1.00 81.38 413 ASN A CA 1
ATOM 3320 C C . ASN A 1 413 ? -11.663 -15.676 -8.688 1.00 81.38 413 ASN A C 1
ATOM 3322 O O . ASN A 1 413 ? -12.768 -16.153 -8.930 1.00 81.38 413 ASN A O 1
ATOM 3326 N N . ASN A 1 414 ? -11.489 -14.371 -8.475 1.00 77.62 414 ASN A N 1
ATOM 3327 C CA . ASN A 1 414 ? -12.594 -13.415 -8.514 1.00 77.62 414 ASN A CA 1
ATOM 3328 C C . ASN A 1 414 ? -13.254 -13.370 -9.899 1.00 77.62 414 ASN A C 1
ATOM 3330 O O . ASN A 1 414 ? -14.477 -13.336 -10.006 1.00 77.62 414 ASN A O 1
ATOM 3334 N N . ARG A 1 415 ? -12.456 -13.425 -10.971 1.00 78.69 415 ARG A N 1
ATOM 3335 C CA . ARG A 1 415 ? -12.942 -13.417 -12.358 1.00 78.69 415 ARG A CA 1
ATOM 3336 C C . ARG A 1 415 ? -13.709 -14.675 -12.753 1.00 78.69 415 ARG A C 1
ATOM 3338 O O . ARG A 1 415 ? -14.634 -14.584 -13.549 1.00 78.69 415 ARG A O 1
ATOM 3345 N N . ASN A 1 416 ? -13.332 -15.832 -12.221 1.00 72.19 416 ASN A N 1
ATOM 3346 C CA . ASN A 1 416 ? -13.964 -17.110 -12.558 1.00 72.19 416 ASN A CA 1
ATOM 3347 C C . ASN A 1 416 ? -15.155 -17.449 -11.650 1.00 72.19 416 ASN A C 1
ATOM 3349 O O . ASN A 1 416 ? -15.904 -18.381 -11.948 1.00 72.19 416 ASN A O 1
ATOM 3353 N N . GLY A 1 417 ? -15.335 -16.697 -10.561 1.00 67.81 417 GLY A N 1
ATOM 3354 C CA . GLY A 1 417 ? -16.131 -17.151 -9.431 1.00 67.81 417 GLY A CA 1
ATOM 3355 C C . GLY A 1 417 ? -15.402 -18.259 -8.668 1.00 67.81 417 GLY A C 1
ATOM 3356 O O . GLY A 1 417 ? -14.509 -18.932 -9.191 1.00 67.81 417 GLY A O 1
ATOM 3357 N N . TYR A 1 418 ? -15.755 -18.441 -7.403 1.00 64.75 418 TYR A N 1
ATOM 3358 C CA . TYR A 1 418 ? -15.142 -19.466 -6.563 1.00 64.75 418 TYR A CA 1
ATOM 3359 C C . TYR A 1 418 ? -16.115 -19.952 -5.498 1.00 64.75 418 TYR A C 1
ATOM 3361 O O . TYR A 1 418 ? -17.019 -19.226 -5.094 1.00 64.75 418 TYR A O 1
ATOM 3369 N N . THR A 1 419 ? -15.913 -21.174 -5.022 1.00 65.56 419 THR A N 1
ATOM 3370 C CA . THR A 1 419 ? -16.593 -21.684 -3.832 1.00 65.56 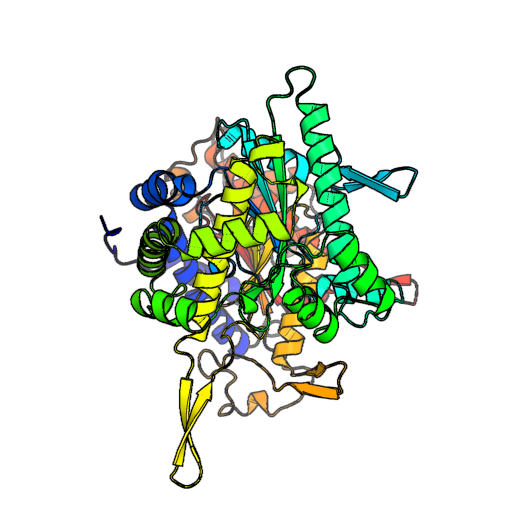419 THR A CA 1
ATOM 3371 C C . THR A 1 419 ? -15.677 -21.455 -2.640 1.00 65.56 419 THR A C 1
ATOM 3373 O O . THR A 1 419 ? -14.506 -21.830 -2.691 1.00 65.56 419 THR A O 1
ATOM 3376 N N . ASP A 1 420 ? -16.167 -20.785 -1.599 1.00 62.91 420 ASP A N 1
ATOM 3377 C CA . ASP A 1 420 ? -15.376 -20.605 -0.381 1.00 62.91 420 ASP A CA 1
ATOM 3378 C C . ASP A 1 420 ? -15.359 -21.868 0.495 1.00 62.91 420 ASP A C 1
ATOM 3380 O O . ASP A 1 420 ? -16.091 -22.826 0.252 1.00 62.91 420 ASP A O 1
ATOM 3384 N N . ASP A 1 421 ? -14.529 -21.864 1.540 1.00 49.34 421 ASP A N 1
ATOM 3385 C CA . ASP A 1 421 ? -14.388 -22.993 2.473 1.00 49.34 421 ASP A CA 1
ATOM 3386 C C . ASP A 1 421 ? -15.704 -23.352 3.202 1.00 49.34 421 ASP A C 1
ATOM 3388 O O . ASP A 1 421 ? -15.829 -24.448 3.743 1.00 49.34 421 ASP A O 1
ATOM 3392 N N . ALA A 1 422 ? -16.702 -22.458 3.198 1.00 51.84 422 ALA A N 1
ATOM 3393 C CA . ALA A 1 422 ? -18.040 -22.709 3.734 1.00 51.84 422 ALA A CA 1
ATOM 3394 C C . ALA A 1 422 ? -19.008 -23.284 2.679 1.00 51.84 422 ALA A C 1
ATOM 3396 O O . ALA A 1 422 ? -20.210 -23.375 2.928 1.00 51.84 422 ALA A O 1
ATOM 3397 N N . GLY A 1 423 ? -18.509 -23.644 1.494 1.00 63.47 423 GLY A N 1
ATOM 3398 C CA . GLY A 1 423 ? -19.302 -24.190 0.397 1.00 63.47 423 GLY A CA 1
ATOM 3399 C C . GLY A 1 423 ? -20.145 -23.149 -0.343 1.00 63.47 423 GLY A C 1
ATOM 3400 O O . GLY A 1 423 ? -21.003 -23.525 -1.139 1.00 63.47 423 GLY A O 1
ATOM 3401 N N . ARG A 1 424 ? -19.945 -21.846 -0.102 1.00 64.44 424 ARG A N 1
ATOM 3402 C CA . ARG A 1 424 ? -20.746 -20.795 -0.745 1.00 64.44 424 ARG A CA 1
ATOM 3403 C C . ARG A 1 424 ? -20.155 -20.451 -2.100 1.00 64.44 424 ARG A C 1
ATOM 3405 O O . ARG A 1 424 ? -18.980 -20.100 -2.190 1.00 64.44 424 ARG A O 1
ATOM 3412 N N . GLU A 1 425 ? -20.983 -20.503 -3.135 1.00 66.31 425 GLU A N 1
ATOM 3413 C CA . GLU A 1 425 ? -20.606 -20.060 -4.474 1.00 66.31 425 GLU A CA 1
ATOM 3414 C C . GLU A 1 425 ? -20.608 -18.531 -4.564 1.00 66.31 425 GLU A C 1
ATOM 3416 O O . GLU A 1 425 ? -21.597 -17.856 -4.264 1.00 66.31 425 GLU A O 1
ATOM 3421 N N . HIS A 1 426 ? -19.487 -17.980 -5.014 1.00 63.03 426 HIS A N 1
ATOM 3422 C CA . HIS A 1 426 ? -19.318 -16.571 -5.327 1.00 63.03 426 HIS A CA 1
ATOM 3423 C C . HIS A 1 426 ? -19.340 -16.406 -6.840 1.00 63.03 426 HIS A C 1
ATOM 3425 O O . HIS A 1 426 ? -18.537 -17.005 -7.556 1.00 63.03 426 HIS A O 1
ATOM 3431 N N . ALA A 1 427 ? -20.269 -15.585 -7.327 1.00 64.69 427 ALA A N 1
ATOM 3432 C CA . ALA A 1 427 ? -20.353 -15.259 -8.742 1.00 64.69 427 ALA A CA 1
ATOM 3433 C C . ALA A 1 427 ? -19.086 -14.515 -9.215 1.00 64.69 427 ALA A C 1
ATOM 3435 O O . ALA A 1 427 ? -18.515 -13.747 -8.434 1.00 64.69 427 ALA A O 1
ATOM 3436 N N . PRO A 1 428 ? -18.685 -14.684 -10.488 1.00 67.50 428 PRO A N 1
ATOM 3437 C CA . PRO A 1 428 ? -17.662 -13.868 -11.129 1.00 67.50 428 PRO A CA 1
ATOM 3438 C C . PRO A 1 428 ? -17.831 -12.372 -10.850 1.00 67.50 428 PRO A C 1
ATOM 3440 O O . PRO A 1 428 ? -18.880 -11.788 -11.130 1.00 67.50 428 PRO A O 1
ATOM 3443 N N . THR A 1 429 ? -16.782 -11.731 -10.346 1.00 63.44 429 THR A N 1
ATOM 3444 C CA . THR A 1 429 ? -16.696 -10.277 -10.203 1.00 63.44 429 THR A CA 1
ATOM 3445 C C . THR A 1 429 ? -15.690 -9.747 -11.215 1.00 63.44 429 THR A C 1
ATOM 3447 O O . THR A 1 429 ? -14.525 -9.513 -10.901 1.00 63.44 429 THR A O 1
ATOM 3450 N N . ILE A 1 430 ? -16.142 -9.577 -12.455 1.00 59.75 430 ILE A N 1
ATOM 3451 C CA . ILE A 1 430 ? -15.476 -8.708 -13.426 1.00 59.75 430 ILE A CA 1
ATOM 3452 C C . ILE A 1 430 ? -16.323 -7.455 -13.510 1.00 59.75 430 ILE A C 1
ATOM 3454 O O . ILE A 1 430 ? -17.512 -7.529 -13.827 1.00 59.75 430 ILE A O 1
ATOM 3458 N N . ASN A 1 431 ? -15.725 -6.297 -13.238 1.00 54.34 431 ASN A N 1
ATOM 3459 C CA . ASN A 1 431 ? -16.348 -5.075 -13.705 1.00 54.34 431 ASN A CA 1
ATOM 3460 C C . ASN A 1 431 ? -16.322 -5.176 -15.229 1.00 54.34 431 ASN A C 1
ATOM 3462 O O . ASN A 1 431 ? -15.253 -5.246 -15.830 1.00 54.34 431 ASN A O 1
ATOM 3466 N N . ASN A 1 432 ? -17.495 -5.257 -15.859 1.00 50.66 432 ASN A N 1
ATOM 3467 C CA . ASN A 1 432 ? -17.631 -5.231 -17.312 1.00 50.66 432 ASN A CA 1
ATOM 3468 C C . ASN A 1 432 ? -17.298 -3.821 -17.821 1.00 50.66 432 ASN A C 1
ATOM 3470 O O . ASN A 1 432 ? -18.149 -3.103 -18.352 1.00 50.66 432 ASN A O 1
ATOM 3474 N N . TYR A 1 433 ? -16.058 -3.393 -17.602 1.00 47.75 433 TYR A N 1
ATOM 3475 C CA . TYR A 1 433 ? -15.527 -2.197 -18.197 1.00 47.75 433 TYR A CA 1
ATOM 3476 C C . TYR A 1 433 ? -15.621 -2.398 -19.706 1.00 47.75 433 TYR A C 1
ATOM 3478 O O . TYR A 1 433 ? -14.961 -3.249 -20.300 1.00 47.75 433 TYR A O 1
ATOM 3486 N N . PHE A 1 434 ? -16.484 -1.583 -20.310 1.00 49.69 434 PHE A N 1
ATOM 3487 C CA . PHE A 1 434 ? -16.577 -1.354 -21.749 1.00 49.69 434 PHE A CA 1
ATOM 3488 C C . PHE A 1 434 ? -17.332 -2.380 -22.592 1.00 49.69 434 PHE A C 1
ATOM 3490 O O . PHE A 1 434 ? -17.281 -2.266 -23.812 1.00 49.69 434 PHE A O 1
ATOM 3497 N N . GLY A 1 435 ? -18.047 -3.335 -21.996 1.00 51.19 435 GLY A N 1
ATOM 3498 C CA . GLY A 1 435 ? -18.928 -4.235 -22.751 1.00 51.19 435 GLY A CA 1
ATOM 3499 C C . GLY A 1 435 ? -18.211 -5.297 -23.592 1.00 51.19 435 GLY A C 1
ATOM 3500 O O . GLY A 1 435 ? -18.876 -6.179 -24.124 1.00 51.19 435 GLY A O 1
ATOM 3501 N N . ILE A 1 436 ? -16.874 -5.267 -23.676 1.00 58.38 436 ILE A N 1
ATOM 3502 C CA . ILE A 1 436 ? -16.062 -6.179 -24.507 1.00 58.38 436 ILE A CA 1
ATOM 3503 C C . ILE A 1 436 ? -16.241 -7.639 -24.060 1.00 58.38 436 ILE A C 1
ATOM 3505 O O . ILE A 1 436 ? -16.329 -8.539 -24.888 1.00 58.38 436 ILE A O 1
ATOM 3509 N N . TYR A 1 437 ? -16.393 -7.854 -22.753 1.00 55.53 437 TYR A N 1
ATOM 3510 C CA . TYR A 1 437 ? -16.605 -9.166 -22.136 1.00 55.53 437 TYR A CA 1
ATOM 3511 C C . TYR A 1 437 ? -17.957 -9.264 -21.407 1.00 55.53 437 TYR A C 1
ATOM 3513 O O . TYR A 1 437 ? -18.130 -10.065 -20.492 1.00 55.53 437 TYR A O 1
ATOM 3521 N N . GLY A 1 438 ? -18.918 -8.407 -21.764 1.00 49.72 438 GLY A N 1
ATOM 3522 C CA . GLY A 1 438 ? -20.213 -8.341 -21.092 1.00 49.72 438 GLY A CA 1
ATOM 3523 C C . GLY A 1 438 ? -21.119 -9.546 -21.351 1.00 49.72 438 GLY A C 1
ATOM 3524 O O . GLY A 1 438 ? -20.911 -10.265 -22.321 1.00 49.72 438 GLY A O 1
ATOM 3525 N N . PRO A 1 439 ? -22.184 -9.734 -20.547 1.00 43.91 439 PRO A N 1
ATOM 3526 C CA . PRO A 1 439 ? -23.168 -10.808 -20.740 1.00 43.91 439 PRO A CA 1
ATOM 3527 C C . PRO A 1 439 ? -23.909 -10.750 -22.089 1.00 43.91 439 PRO A C 1
ATOM 3529 O O . PRO A 1 439 ? -24.499 -11.750 -22.500 1.00 43.91 439 PRO A O 1
ATOM 3532 N N . GLU A 1 440 ? -23.869 -9.601 -22.770 1.00 44.38 440 GLU A N 1
ATOM 3533 C CA . GLU A 1 440 ? -24.405 -9.396 -24.123 1.00 44.38 440 GLU A CA 1
ATOM 3534 C C . GLU A 1 440 ? -23.450 -9.870 -25.233 1.00 44.38 440 GLU A C 1
ATOM 3536 O O . GLU A 1 440 ? -23.888 -10.127 -26.349 1.00 44.38 440 GLU A O 1
ATOM 3541 N N . ASN A 1 441 ? -22.163 -10.058 -24.922 1.00 48.75 441 ASN A N 1
ATOM 3542 C CA . ASN A 1 441 ? -21.190 -10.690 -25.804 1.00 48.75 441 ASN A CA 1
ATOM 3543 C C . ASN A 1 441 ? -21.042 -12.165 -25.395 1.00 48.75 441 ASN A C 1
ATOM 3545 O O . ASN A 1 441 ? -20.466 -12.493 -24.358 1.00 48.75 441 ASN A O 1
ATOM 3549 N N . ASP A 1 442 ? -21.548 -13.077 -26.233 1.00 43.50 442 ASP A N 1
ATOM 3550 C CA . ASP A 1 442 ? -21.590 -14.542 -26.027 1.00 43.50 442 ASP A CA 1
ATOM 3551 C C . ASP A 1 442 ? -20.222 -15.209 -25.745 1.00 43.50 442 ASP A C 1
ATOM 3553 O O . ASP A 1 442 ? -20.146 -16.399 -25.426 1.00 43.50 442 ASP A O 1
ATOM 3557 N N . LEU A 1 443 ? -19.132 -14.445 -25.813 1.00 45.09 443 LEU A N 1
ATOM 3558 C CA . LEU A 1 443 ? -17.774 -14.861 -25.477 1.00 45.09 443 LEU A CA 1
ATOM 3559 C C . LEU A 1 443 ? -17.620 -15.257 -24.001 1.00 45.09 443 LEU A C 1
ATOM 3561 O O . LEU A 1 443 ? -16.877 -16.187 -23.716 1.00 45.09 443 LEU A O 1
ATOM 3565 N N . PHE A 1 444 ? -18.374 -14.654 -23.069 1.00 44.66 444 PHE A N 1
ATOM 3566 C CA . PHE A 1 444 ? -18.326 -15.068 -21.655 1.00 44.66 444 PHE A CA 1
ATOM 3567 C C . PHE A 1 444 ? -19.096 -16.367 -21.370 1.00 44.66 444 PHE A C 1
ATOM 3569 O O . PHE A 1 444 ? -18.813 -17.071 -20.400 1.00 44.66 444 PHE A O 1
ATOM 3576 N N . LYS A 1 445 ? -20.077 -16.711 -22.217 1.00 43.06 445 LYS A N 1
ATOM 3577 C CA . LYS A 1 445 ? -20.864 -17.948 -22.070 1.00 43.06 445 LYS A CA 1
ATOM 3578 C C . LYS A 1 445 ? -20.130 -19.172 -22.605 1.00 43.06 445 LYS A C 1
ATOM 3580 O O . LYS A 1 445 ? -20.434 -20.292 -22.189 1.00 43.06 445 LYS A O 1
ATOM 3585 N N . ARG A 1 446 ? -19.137 -18.988 -23.481 1.00 40.94 446 ARG A N 1
ATOM 3586 C CA . ARG A 1 446 ? -18.262 -20.072 -23.932 1.00 40.94 446 ARG A CA 1
ATOM 3587 C C . ARG A 1 446 ? -17.233 -20.367 -22.843 1.00 40.94 446 ARG A C 1
ATOM 3589 O O . ARG A 1 446 ? -16.098 -19.922 -22.894 1.00 40.94 446 ARG A O 1
ATOM 3596 N N . LYS A 1 447 ? -17.647 -21.163 -21.850 1.00 40.88 447 LYS A N 1
ATOM 3597 C CA . LYS A 1 447 ? -16.784 -21.832 -20.859 1.00 40.88 447 LYS A CA 1
ATOM 3598 C C . LYS A 1 447 ? -15.807 -22.808 -21.539 1.00 40.88 447 LYS A C 1
ATOM 3600 O O . LYS A 1 447 ? -15.839 -24.009 -21.274 1.00 40.88 447 LYS A O 1
ATOM 3605 N N . THR A 1 448 ? -14.920 -22.337 -22.407 1.00 43.50 448 THR A N 1
ATOM 3606 C CA . THR A 1 448 ? -13.694 -23.081 -22.677 1.00 43.50 448 THR A CA 1
ATOM 3607 C C . THR A 1 448 ? -12.637 -22.568 -21.708 1.00 43.50 448 THR A C 1
ATOM 3609 O O . THR A 1 448 ? -12.501 -21.370 -21.489 1.00 43.50 448 THR A O 1
ATOM 3612 N N . LYS A 1 449 ? -11.867 -23.468 -21.088 1.00 44.47 449 LYS A N 1
ATOM 3613 C CA . LYS A 1 449 ? -10.743 -23.120 -20.191 1.00 44.47 449 LYS A CA 1
ATOM 3614 C C . LYS A 1 449 ? -9.687 -22.189 -20.836 1.00 44.47 449 LYS A C 1
ATOM 3616 O O . LYS A 1 449 ? -8.747 -21.810 -20.137 1.00 44.47 449 LYS A O 1
ATOM 3621 N N . LYS A 1 450 ? -9.808 -21.883 -22.136 1.00 43.22 450 LYS A N 1
ATOM 3622 C CA . LYS A 1 450 ? -8.854 -21.138 -22.964 1.00 43.22 450 LYS A CA 1
ATOM 3623 C C . LYS A 1 450 ? -9.147 -19.635 -23.078 1.00 43.22 450 LYS A C 1
ATOM 3625 O O . LYS A 1 450 ? -8.215 -18.900 -23.361 1.00 43.22 450 LYS A O 1
ATOM 3630 N N . ASP A 1 451 ? -10.359 -19.166 -22.780 1.00 52.56 451 ASP A N 1
ATOM 3631 C CA . ASP A 1 451 ? -10.737 -17.751 -22.956 1.00 52.56 451 ASP A CA 1
ATOM 3632 C C . ASP A 1 451 ? -10.578 -16.951 -21.647 1.00 52.56 451 ASP A C 1
ATOM 3634 O O . ASP A 1 451 ? -11.534 -16.399 -21.099 1.00 52.56 451 ASP A O 1
ATOM 3638 N N . LYS A 1 452 ? -9.367 -16.936 -21.074 1.00 69.62 452 LYS A N 1
ATOM 3639 C CA . LYS A 1 452 ? -9.090 -16.139 -19.869 1.00 69.62 452 LYS A CA 1
ATOM 3640 C C . LYS A 1 452 ? -8.778 -14.703 -20.264 1.00 69.62 452 LYS A C 1
ATOM 3642 O O . LYS A 1 452 ? -7.783 -14.457 -20.932 1.00 69.62 452 LYS A O 1
ATOM 3647 N N . VAL A 1 453 ? -9.574 -13.752 -19.770 1.00 77.56 453 VAL A N 1
ATOM 3648 C CA . VAL A 1 453 ? -9.249 -12.321 -19.885 1.00 77.56 453 VAL A CA 1
ATOM 3649 C C . VAL A 1 453 ? -7.849 -12.095 -19.296 1.00 77.56 453 VAL A C 1
ATOM 3651 O O . VAL A 1 453 ? -7.623 -12.494 -18.140 1.00 77.56 453 VAL A O 1
ATOM 3654 N N . PRO A 1 454 ? -6.924 -11.444 -20.022 1.00 86.69 454 PRO A N 1
ATOM 3655 C CA . PRO A 1 454 ? -5.572 -11.209 -19.535 1.00 86.69 454 PRO A CA 1
ATOM 3656 C C . PRO A 1 454 ? -5.578 -10.333 -18.281 1.00 86.69 454 PRO A C 1
ATOM 3658 O O . PRO A 1 454 ? -6.448 -9.474 -18.088 1.00 86.69 454 PRO A O 1
ATOM 3661 N N . VAL A 1 455 ? -4.613 -10.546 -17.389 1.00 91.31 455 VAL A N 1
ATOM 3662 C CA . VAL A 1 455 ? -4.400 -9.691 -16.211 1.00 91.31 455 VAL A CA 1
ATOM 3663 C C . VAL A 1 455 ? -3.301 -8.684 -16.533 1.00 91.31 455 VAL A C 1
ATOM 3665 O O . VAL A 1 455 ? -2.146 -9.087 -16.673 1.00 91.31 455 VAL A O 1
ATOM 3668 N N . PRO A 1 456 ? -3.604 -7.378 -16.627 1.00 93.56 456 PRO A N 1
ATOM 3669 C CA . PRO A 1 456 ? -2.561 -6.378 -16.787 1.00 93.56 456 PRO A CA 1
ATOM 3670 C C . PRO A 1 456 ? -1.630 -6.365 -15.567 1.00 93.56 456 PRO A C 1
ATOM 3672 O O . PRO A 1 456 ? -2.086 -6.312 -14.421 1.00 93.56 456 PRO A O 1
ATOM 3675 N N . LEU A 1 457 ? -0.324 -6.393 -15.817 1.00 95.50 457 LEU A N 1
ATOM 3676 C CA . LEU A 1 457 ? 0.727 -6.232 -14.819 1.00 95.50 457 LEU A CA 1
ATOM 3677 C C . LEU A 1 457 ? 1.548 -4.997 -15.171 1.00 95.50 457 LEU A C 1
ATOM 3679 O O . LEU A 1 457 ? 2.290 -4.995 -16.148 1.00 95.50 457 LEU A O 1
ATOM 3683 N N . ILE A 1 458 ? 1.449 -3.958 -14.352 1.00 95.31 458 ILE A N 1
ATOM 3684 C CA . ILE A 1 458 ? 2.238 -2.743 -14.505 1.00 95.31 458 ILE A CA 1
ATOM 3685 C C . ILE A 1 458 ? 3.495 -2.894 -13.652 1.00 95.31 458 ILE A C 1
ATOM 3687 O O . ILE A 1 458 ? 3.414 -2.938 -12.423 1.00 95.31 458 ILE A O 1
ATOM 3691 N N . MET A 1 459 ? 4.652 -2.986 -14.306 1.00 95.94 459 MET A N 1
ATOM 3692 C CA . MET A 1 459 ? 5.956 -3.031 -13.646 1.00 95.94 459 MET A CA 1
ATOM 3693 C C . MET A 1 459 ? 6.551 -1.630 -13.648 1.00 95.94 459 MET A C 1
ATOM 3695 O O . MET A 1 459 ? 7.051 -1.171 -14.671 1.00 95.94 459 MET A O 1
ATOM 3699 N N . GLN A 1 460 ? 6.484 -0.942 -12.514 1.00 94.50 460 GLN A N 1
ATOM 3700 C CA . GLN A 1 460 ? 6.895 0.449 -12.402 1.00 94.50 460 GLN A CA 1
ATOM 3701 C C . GLN A 1 460 ? 8.261 0.566 -11.725 1.00 94.50 460 GLN A C 1
ATOM 3703 O O . GLN A 1 460 ? 8.469 0.118 -10.592 1.00 94.50 460 GLN A O 1
ATOM 3708 N N . HIS A 1 461 ? 9.187 1.247 -12.393 1.00 93.69 461 HIS A N 1
ATOM 3709 C CA . HIS A 1 461 ? 10.384 1.772 -11.754 1.00 93.69 461 HIS A CA 1
ATOM 3710 C C . HIS A 1 461 ? 10.250 3.280 -11.592 1.00 93.69 461 HIS A C 1
ATOM 3712 O O . HIS A 1 461 ? 10.030 4.001 -12.561 1.00 93.69 461 HIS A O 1
ATOM 3718 N N . THR A 1 462 ? 10.370 3.740 -10.349 1.00 91.06 462 THR A N 1
ATOM 3719 C CA . THR A 1 462 ? 10.454 5.166 -10.071 1.00 91.06 462 THR A CA 1
ATOM 3720 C C . THR A 1 462 ? 11.898 5.623 -10.076 1.00 91.06 462 THR A C 1
ATOM 3722 O O . THR A 1 462 ? 12.701 5.141 -9.276 1.00 91.06 462 THR A O 1
ATOM 3725 N N . VAL A 1 463 ? 12.178 6.568 -10.962 1.00 88.75 463 VAL A N 1
ATOM 3726 C CA . VAL A 1 463 ? 13.440 7.290 -11.040 1.00 88.75 463 VAL A CA 1
ATOM 3727 C C . VAL A 1 463 ? 13.484 8.264 -9.865 1.00 88.75 463 VAL A C 1
ATOM 3729 O O . VAL A 1 463 ? 12.596 9.104 -9.706 1.00 88.75 463 VAL A O 1
ATOM 3732 N N . ARG A 1 464 ? 14.479 8.106 -8.989 1.00 78.25 464 ARG A N 1
ATOM 3733 C CA . ARG A 1 464 ? 14.668 8.960 -7.809 1.00 78.25 464 ARG A CA 1
ATOM 3734 C C . ARG A 1 464 ? 15.809 9.927 -8.064 1.00 78.25 464 ARG A C 1
ATOM 3736 O O . ARG A 1 464 ? 16.901 9.484 -8.407 1.00 78.25 464 ARG A O 1
ATOM 3743 N N . THR A 1 465 ? 15.582 11.215 -7.839 1.00 64.19 465 THR A N 1
ATOM 3744 C CA . THR A 1 465 ? 16.658 12.207 -7.814 1.00 64.19 465 THR A CA 1
ATOM 3745 C C . THR A 1 465 ? 17.534 11.955 -6.588 1.00 64.19 465 THR A C 1
ATOM 3747 O O . THR A 1 465 ? 17.038 11.936 -5.462 1.00 64.19 465 THR A O 1
ATOM 3750 N N . GLY A 1 466 ? 18.823 11.687 -6.796 1.00 55.03 466 GLY A N 1
ATOM 3751 C CA . GLY A 1 466 ? 19.802 11.657 -5.705 1.00 55.03 466 GLY A CA 1
ATOM 3752 C C . GLY A 1 466 ? 20.292 13.069 -5.379 1.00 55.03 466 GLY A C 1
ATOM 3753 O O . GLY A 1 466 ? 20.086 13.978 -6.179 1.00 55.03 466 GLY A O 1
ATOM 3754 N N . GLU A 1 467 ? 21.022 13.241 -4.271 1.00 43.34 467 GLU A N 1
ATOM 3755 C CA . GLU A 1 467 ? 21.678 14.518 -3.906 1.00 43.34 467 GLU A CA 1
ATOM 3756 C C . GLU A 1 467 ? 22.608 15.068 -5.011 1.00 43.34 467 GLU A C 1
ATOM 3758 O O . GLU A 1 467 ? 22.895 16.259 -5.044 1.00 43.34 467 GLU A O 1
ATOM 3763 N N . PHE A 1 468 ? 23.029 14.216 -5.955 1.00 41.97 468 PHE A N 1
ATOM 3764 C CA . PHE A 1 468 ? 23.913 14.564 -7.075 1.00 41.97 468 PHE A CA 1
ATOM 3765 C C . PHE A 1 468 ? 23.225 14.606 -8.449 1.00 41.97 468 PHE A C 1
ATOM 3767 O O . PHE A 1 468 ? 23.872 14.934 -9.441 1.00 41.97 468 PHE A O 1
ATOM 3774 N N . PHE A 1 469 ? 21.934 14.272 -8.536 1.00 51.88 469 PHE A N 1
ATOM 3775 C CA . PHE A 1 469 ? 21.183 14.272 -9.792 1.00 51.88 469 PHE A CA 1
ATOM 3776 C C . PHE A 1 469 ? 19.787 14.835 -9.548 1.00 51.88 469 PHE A C 1
ATOM 3778 O O . PHE A 1 469 ? 18.841 14.093 -9.277 1.00 51.88 469 PHE A O 1
ATOM 3785 N N . PHE A 1 470 ? 19.649 16.154 -9.677 1.00 51.31 470 PHE A N 1
ATOM 3786 C CA . PHE A 1 470 ? 18.349 16.745 -9.962 1.00 51.31 470 PHE A CA 1
ATOM 3787 C C . PHE A 1 470 ? 17.989 16.331 -11.390 1.00 51.31 470 PHE A C 1
ATOM 3789 O O . PHE A 1 470 ? 18.546 16.834 -12.364 1.00 51.31 470 PHE A O 1
ATOM 3796 N N . TYR A 1 471 ? 17.111 15.341 -11.524 1.00 62.00 471 TYR A N 1
ATOM 3797 C CA . TYR A 1 471 ? 16.477 15.032 -12.798 1.00 62.00 471 TYR A CA 1
ATOM 3798 C C . TYR A 1 471 ? 15.527 16.186 -13.115 1.00 62.00 471 TYR A C 1
ATOM 3800 O O . TYR A 1 471 ? 14.375 16.194 -12.694 1.00 62.00 471 TYR A O 1
ATOM 3808 N N . GLU A 1 472 ? 16.070 17.201 -13.786 1.00 69.56 472 GLU A N 1
ATOM 3809 C CA . GLU A 1 472 ? 15.320 18.315 -14.363 1.00 69.56 472 GLU A CA 1
ATOM 3810 C C . GLU A 1 472 ? 14.367 17.804 -15.455 1.00 69.56 472 GLU A C 1
ATOM 3812 O O . GLU A 1 472 ? 14.555 16.707 -15.991 1.00 69.56 472 GLU A O 1
ATOM 3817 N N . ASP A 1 473 ? 13.420 18.644 -15.879 1.00 79.19 473 ASP A N 1
ATOM 3818 C CA . ASP A 1 473 ? 12.538 18.406 -17.034 1.00 79.19 473 ASP A CA 1
ATOM 3819 C C . ASP A 1 473 ? 13.298 17.876 -18.264 1.00 79.19 473 ASP A C 1
ATOM 3821 O O . ASP A 1 473 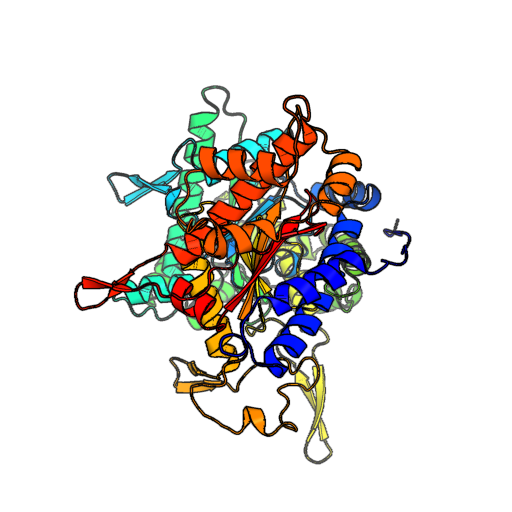? 12.794 17.039 -19.008 1.00 79.19 473 ASP A O 1
ATOM 3825 N N . LYS A 1 474 ? 14.572 18.262 -18.423 1.00 82.44 474 LYS A N 1
ATOM 3826 C CA . LYS A 1 474 ? 15.482 17.768 -19.468 1.00 82.44 474 LYS A CA 1
ATOM 3827 C C . LYS A 1 474 ? 15.662 16.246 -19.486 1.00 82.44 474 LYS A C 1
ATOM 3829 O O . LYS A 1 474 ? 15.824 15.685 -20.569 1.00 82.44 474 LYS A O 1
ATOM 3834 N N . TYR A 1 475 ? 15.662 15.567 -18.334 1.00 86.75 475 TYR A N 1
ATOM 3835 C CA . TYR A 1 475 ? 15.726 14.100 -18.286 1.00 86.75 475 TYR A CA 1
ATOM 3836 C C . TYR A 1 475 ? 14.484 13.498 -18.945 1.00 86.75 475 TYR A C 1
ATOM 3838 O O . TYR A 1 475 ? 14.600 12.620 -19.801 1.00 86.75 475 TYR A O 1
ATOM 3846 N N . TRP A 1 476 ? 13.305 14.006 -18.582 1.00 87.25 476 TRP A N 1
ATOM 3847 C CA . TRP A 1 476 ? 12.026 13.520 -19.092 1.00 87.25 476 TRP A CA 1
ATOM 3848 C C . TRP A 1 476 ? 11.835 13.866 -20.567 1.00 87.25 476 TRP A C 1
ATOM 3850 O O . TRP A 1 476 ? 11.470 12.985 -21.343 1.00 87.25 476 TRP A O 1
ATOM 3860 N N . GLU A 1 477 ? 12.170 15.091 -20.981 1.00 87.06 477 GLU A N 1
ATOM 3861 C CA . GLU A 1 477 ? 12.171 15.505 -22.390 1.00 87.06 477 GLU A CA 1
ATOM 3862 C C . GLU A 1 477 ? 13.093 14.630 -23.238 1.00 87.06 477 GLU A C 1
ATOM 3864 O O . GLU A 1 477 ? 12.715 14.162 -24.311 1.00 87.06 477 GLU A O 1
ATOM 3869 N N . ARG A 1 478 ? 14.278 14.296 -22.723 1.00 87.38 478 ARG A N 1
ATOM 3870 C CA . ARG A 1 478 ? 15.169 13.385 -23.432 1.00 87.38 478 ARG A CA 1
ATOM 3871 C C . ARG A 1 478 ? 14.632 11.960 -23.488 1.00 87.38 478 ARG A C 1
ATOM 3873 O O . ARG A 1 478 ? 14.668 11.342 -24.549 1.00 87.38 478 ARG A O 1
ATOM 3880 N N . LEU A 1 479 ? 14.161 11.420 -22.362 1.00 87.81 479 LEU A N 1
ATOM 3881 C CA . LEU A 1 479 ? 13.634 10.055 -22.269 1.00 87.81 479 LEU A CA 1
ATOM 3882 C C . LEU A 1 479 ? 12.480 9.831 -23.245 1.00 87.81 479 LEU A C 1
ATOM 3884 O O . LEU A 1 479 ? 12.386 8.779 -23.889 1.00 87.81 479 LEU A O 1
ATOM 3888 N N . LYS A 1 480 ? 11.618 10.839 -23.356 1.00 86.19 480 LYS A N 1
ATOM 3889 C CA . LYS A 1 480 ? 10.508 10.889 -24.293 1.00 86.19 480 LYS A CA 1
ATOM 3890 C C . LYS A 1 480 ? 10.993 10.516 -25.703 1.00 86.19 480 LYS A C 1
ATOM 3892 O O . LYS A 1 480 ? 10.445 9.569 -26.281 1.00 86.19 480 LYS A O 1
ATOM 3897 N N . ASP A 1 481 ? 12.045 11.143 -26.228 1.00 87.19 481 ASP A N 1
ATOM 3898 C CA . ASP A 1 481 ? 12.527 10.988 -27.618 1.00 87.19 481 ASP A CA 1
ATOM 3899 C C . ASP A 1 481 ? 13.282 9.692 -27.930 1.00 87.19 481 ASP A C 1
ATOM 3901 O O . ASP A 1 481 ? 13.530 9.371 -29.094 1.00 87.19 481 ASP A O 1
ATOM 3905 N N . LEU A 1 482 ? 13.585 8.882 -26.918 1.00 89.69 482 LEU A N 1
ATOM 3906 C CA . LEU A 1 482 ? 14.309 7.629 -27.106 1.00 89.69 482 LEU A CA 1
ATOM 3907 C C . LEU A 1 482 ? 13.387 6.495 -27.583 1.00 89.69 482 LEU A C 1
ATOM 3909 O O . LEU A 1 482 ? 12.278 6.283 -27.076 1.00 89.69 482 LEU A O 1
ATOM 3913 N N . ASN A 1 483 ? 13.882 5.718 -28.551 1.00 89.94 483 ASN A N 1
ATOM 3914 C CA . ASN A 1 483 ? 13.203 4.545 -29.096 1.00 89.94 483 ASN A CA 1
ATOM 3915 C C . ASN A 1 483 ? 13.828 3.247 -28.560 1.00 89.94 483 ASN A C 1
ATOM 3917 O O . ASN A 1 483 ? 14.928 2.855 -28.947 1.00 89.94 483 ASN A O 1
ATOM 3921 N N . PHE A 1 484 ? 13.071 2.535 -27.728 1.00 91.75 484 PHE A N 1
ATOM 3922 C CA . PHE A 1 484 ? 13.502 1.298 -27.071 1.00 91.75 484 PHE A CA 1
ATOM 3923 C C . PHE A 1 484 ? 13.149 0.008 -27.832 1.00 91.75 484 PHE A C 1
ATOM 3925 O O . PHE A 1 484 ? 13.397 -1.088 -27.334 1.00 91.75 484 PHE A O 1
ATOM 3932 N N . SER A 1 485 ? 12.641 0.094 -29.068 1.00 90.00 485 SER A N 1
ATOM 3933 C CA . SER A 1 485 ? 12.367 -1.083 -29.922 1.00 90.00 485 SER A CA 1
ATOM 3934 C C . SER A 1 485 ? 13.607 -1.936 -30.220 1.00 90.00 485 SER A C 1
ATOM 3936 O O . SER A 1 485 ? 13.493 -3.075 -30.670 1.00 90.00 485 SER A O 1
ATOM 3938 N N . PHE A 1 486 ? 14.819 -1.419 -29.975 1.00 89.81 486 PHE A N 1
ATOM 3939 C CA . PHE A 1 486 ? 16.044 -2.214 -30.075 1.00 89.81 486 PHE A CA 1
ATOM 3940 C C . PHE A 1 486 ? 16.037 -3.432 -29.138 1.00 89.81 486 PHE A C 1
ATOM 3942 O O . PHE A 1 486 ? 16.622 -4.445 -29.502 1.00 89.81 486 PHE A O 1
ATOM 3949 N N . ILE A 1 487 ? 15.352 -3.363 -27.988 1.00 90.81 487 ILE A N 1
ATOM 3950 C CA . ILE A 1 487 ? 15.274 -4.461 -27.009 1.00 90.81 487 ILE A CA 1
ATOM 3951 C C . ILE A 1 487 ? 14.672 -5.716 -27.652 1.00 90.81 487 ILE A C 1
ATOM 3953 O O . ILE A 1 487 ? 15.187 -6.815 -27.467 1.00 90.81 487 ILE A O 1
ATOM 3957 N N . LEU A 1 488 ? 13.634 -5.543 -28.473 1.00 86.69 488 LEU A N 1
ATOM 3958 C CA . LEU A 1 488 ? 12.999 -6.638 -29.211 1.00 86.69 488 LEU A CA 1
ATOM 3959 C C . LEU A 1 488 ? 13.922 -7.172 -30.318 1.00 86.69 488 LEU A C 1
ATOM 3961 O O . LEU A 1 488 ? 14.073 -8.379 -30.495 1.00 86.69 488 LEU A O 1
ATOM 3965 N N . ARG A 1 489 ? 14.637 -6.267 -31.001 1.00 83.81 489 ARG A N 1
ATOM 3966 C CA . ARG A 1 489 ? 15.577 -6.608 -32.083 1.00 83.81 489 ARG A CA 1
ATOM 3967 C C . ARG A 1 489 ? 16.832 -7.340 -31.599 1.00 83.81 489 ARG A C 1
ATOM 3969 O O . ARG A 1 489 ? 17.446 -8.042 -32.398 1.00 83.81 489 ARG A O 1
ATOM 3976 N N . MET A 1 490 ? 17.226 -7.199 -30.328 1.00 85.38 490 MET A N 1
ATOM 3977 C CA . MET A 1 490 ? 18.380 -7.912 -29.754 1.00 85.38 490 MET A CA 1
ATOM 3978 C C . MET A 1 490 ? 18.212 -9.433 -29.851 1.00 85.38 490 MET A C 1
ATOM 3980 O O . MET A 1 490 ? 19.145 -10.124 -30.267 1.00 85.38 490 MET A O 1
ATOM 3984 N N . LYS A 1 491 ? 17.011 -9.944 -29.547 1.00 78.69 491 LYS A N 1
ATOM 3985 C CA . LYS A 1 491 ? 16.714 -11.378 -29.654 1.00 78.69 491 LYS A CA 1
ATOM 3986 C C . LYS A 1 491 ? 16.685 -11.823 -31.117 1.00 78.69 491 LYS A C 1
ATOM 3988 O O . LYS A 1 491 ? 17.310 -12.818 -31.462 1.00 78.69 491 LYS A O 1
ATOM 3993 N N . GLU A 1 492 ? 16.021 -11.058 -31.982 1.00 79.06 492 GLU A N 1
ATOM 3994 C CA . GLU A 1 492 ? 15.828 -11.414 -33.396 1.00 79.06 492 GLU A CA 1
ATOM 3995 C C . GLU A 1 492 ? 17.119 -11.371 -34.224 1.00 79.06 492 GLU A C 1
ATOM 3997 O O . GLU A 1 492 ? 17.386 -12.278 -35.008 1.00 79.06 492 GLU A O 1
ATOM 4002 N N . LYS A 1 493 ? 17.924 -10.311 -34.073 1.00 80.12 493 LYS A N 1
ATOM 4003 C CA . LYS A 1 493 ? 19.083 -10.049 -34.942 1.00 80.12 493 LYS A CA 1
ATOM 4004 C C . LYS A 1 493 ? 20.400 -10.516 -34.350 1.00 80.12 493 LYS A C 1
ATOM 4006 O O . LYS A 1 493 ? 21.248 -11.018 -35.079 1.00 80.12 493 LYS A O 1
ATOM 4011 N N . GLU A 1 494 ? 20.590 -10.324 -33.047 1.00 81.00 494 GLU A N 1
ATOM 4012 C CA . GLU A 1 494 ? 21.856 -10.650 -32.381 1.00 81.00 494 GLU A CA 1
ATOM 4013 C C . GLU A 1 494 ? 21.817 -12.008 -31.671 1.00 81.00 494 GLU A C 1
ATOM 4015 O O . GLU A 1 494 ? 22.853 -12.462 -31.193 1.00 81.00 494 GLU A O 1
ATOM 4020 N N . LYS A 1 495 ? 20.646 -12.664 -31.608 1.00 81.56 495 LYS A N 1
ATOM 4021 C CA . LYS A 1 495 ? 20.417 -13.896 -30.833 1.00 81.56 495 LYS A CA 1
ATOM 4022 C C . LYS A 1 495 ? 20.788 -13.740 -29.352 1.00 81.56 495 LYS A C 1
ATOM 4024 O O . LYS A 1 495 ? 21.211 -14.697 -28.711 1.00 81.56 495 LYS A O 1
ATOM 4029 N N . VAL A 1 496 ? 20.631 -12.530 -28.808 1.00 83.12 496 VAL A N 1
ATOM 4030 C CA . VAL A 1 496 ? 20.918 -12.226 -27.402 1.00 83.12 496 VAL A CA 1
ATOM 4031 C C . VAL A 1 496 ? 19.610 -12.038 -26.642 1.00 83.12 496 VAL A C 1
ATOM 4033 O O . VAL A 1 496 ? 18.789 -11.197 -27.008 1.00 83.12 496 VAL A O 1
ATOM 4036 N N . ASP A 1 497 ? 19.424 -12.803 -25.567 1.00 88.25 497 ASP A N 1
ATOM 4037 C CA . ASP A 1 497 ? 18.243 -12.702 -24.712 1.00 88.25 497 ASP A CA 1
ATOM 4038 C C . ASP A 1 497 ? 18.473 -11.706 -23.574 1.00 88.25 497 ASP A C 1
ATOM 4040 O O . ASP A 1 497 ? 19.248 -11.959 -22.645 1.00 88.25 497 ASP A O 1
ATOM 4044 N N . TRP A 1 498 ? 17.753 -10.583 -23.620 1.00 92.88 498 TRP A N 1
ATOM 4045 C CA . TRP A 1 498 ? 17.885 -9.526 -22.629 1.00 92.88 498 TRP A CA 1
ATOM 4046 C C . TRP A 1 498 ? 17.554 -9.972 -21.199 1.00 92.88 498 TRP A C 1
ATOM 4048 O O . TRP A 1 498 ? 18.032 -9.351 -20.240 1.00 92.88 498 TRP A O 1
ATOM 4058 N N . VAL A 1 499 ? 16.775 -11.049 -21.041 1.00 93.12 499 VAL A N 1
ATOM 4059 C CA . VAL A 1 499 ? 16.430 -11.634 -19.742 1.00 93.12 499 VAL A CA 1
ATOM 4060 C C . VAL A 1 499 ? 17.699 -12.085 -19.024 1.00 93.12 499 VAL A C 1
ATOM 4062 O O . VAL A 1 499 ? 17.874 -11.799 -17.838 1.00 93.12 499 VAL A O 1
ATOM 4065 N N . TYR A 1 500 ? 18.619 -12.743 -19.731 1.00 92.19 500 TYR A N 1
ATOM 4066 C CA . TYR A 1 500 ? 19.800 -13.387 -19.147 1.00 92.19 500 TYR A CA 1
ATOM 4067 C C . TYR A 1 500 ? 21.086 -12.567 -19.260 1.00 92.19 500 TYR A C 1
ATOM 4069 O O . TYR A 1 500 ? 22.106 -12.999 -18.739 1.00 92.19 500 TYR A O 1
ATOM 4077 N N . MET A 1 501 ? 21.046 -11.383 -19.875 1.00 93.75 501 MET A N 1
ATOM 4078 C CA . MET A 1 501 ? 22.229 -10.523 -19.960 1.00 93.75 501 MET A CA 1
ATOM 4079 C C . MET A 1 501 ? 22.668 -9.982 -18.601 1.00 93.75 501 MET A C 1
ATOM 4081 O O . MET A 1 501 ? 21.836 -9.604 -17.760 1.00 93.75 501 MET A O 1
ATOM 4085 N N . GLU A 1 502 ? 23.988 -9.864 -18.470 1.00 95.56 502 GLU A N 1
ATOM 4086 C CA . GLU A 1 502 ? 24.663 -9.142 -17.401 1.00 95.56 502 GLU A CA 1
ATOM 4087 C C . GLU A 1 502 ? 24.403 -7.633 -17.490 1.00 95.56 502 GLU A C 1
ATOM 4089 O O . GLU A 1 502 ? 24.218 -7.063 -18.572 1.00 95.56 502 GLU A O 1
ATOM 4094 N N . ASP A 1 503 ? 24.409 -6.975 -16.330 1.00 96.12 503 ASP A N 1
ATOM 4095 C CA . ASP A 1 503 ? 24.078 -5.551 -16.204 1.00 96.12 503 ASP A CA 1
ATOM 4096 C C . ASP A 1 503 ? 25.011 -4.667 -17.052 1.00 96.12 503 ASP A C 1
ATOM 4098 O O . ASP A 1 503 ? 24.548 -3.775 -17.768 1.00 96.12 503 ASP A O 1
ATOM 4102 N N . ALA A 1 504 ? 26.318 -4.947 -17.031 1.00 96.56 504 ALA A N 1
ATOM 4103 C CA . ALA A 1 504 ? 27.314 -4.188 -17.787 1.00 96.56 504 ALA A CA 1
ATOM 4104 C C . ALA A 1 504 ? 27.090 -4.280 -19.308 1.00 96.56 504 ALA A C 1
ATOM 4106 O O . ALA A 1 504 ? 27.166 -3.268 -20.012 1.00 96.56 504 ALA A O 1
ATOM 4107 N N . ASP A 1 505 ? 26.753 -5.469 -19.811 1.00 95.56 505 ASP A N 1
ATOM 4108 C CA . ASP A 1 505 ? 26.517 -5.696 -21.237 1.00 95.56 505 ASP A CA 1
ATOM 4109 C C . ASP A 1 505 ? 25.221 -5.042 -21.710 1.00 95.56 505 ASP A C 1
ATOM 4111 O O . ASP A 1 505 ? 25.197 -4.409 -22.772 1.00 95.56 505 ASP A O 1
ATOM 4115 N N . PHE A 1 506 ? 24.148 -5.135 -20.916 1.00 96.00 506 PHE A N 1
ATOM 4116 C CA . PHE A 1 506 ? 22.899 -4.459 -21.254 1.00 96.00 506 PHE A CA 1
ATOM 4117 C C . PHE A 1 506 ? 23.063 -2.940 -21.275 1.00 96.00 506 PHE A C 1
ATOM 4119 O O . PHE A 1 506 ? 22.603 -2.296 -22.221 1.00 96.00 506 PHE A O 1
ATOM 4126 N N . ILE A 1 507 ? 23.748 -2.362 -20.282 1.00 96.00 507 ILE A N 1
ATOM 4127 C CA . ILE A 1 507 ? 24.014 -0.918 -20.235 1.00 96.00 507 ILE A CA 1
ATOM 4128 C C . ILE A 1 507 ? 24.848 -0.499 -21.448 1.00 96.00 507 ILE A C 1
ATOM 4130 O O . ILE A 1 507 ? 24.470 0.434 -22.155 1.00 96.00 507 ILE A O 1
ATOM 4134 N N . LYS A 1 508 ? 25.929 -1.225 -21.762 1.00 94.81 508 LYS A N 1
ATOM 4135 C CA . LYS A 1 508 ? 26.779 -0.947 -22.930 1.00 94.81 508 LYS A CA 1
ATOM 4136 C C . LYS A 1 508 ? 25.988 -0.976 -24.237 1.00 94.81 508 LYS A C 1
ATOM 4138 O O . LYS A 1 508 ? 26.145 -0.086 -25.075 1.00 94.81 508 LYS A O 1
ATOM 4143 N N . LYS A 1 509 ? 25.121 -1.976 -24.428 1.00 94.38 509 LYS A N 1
ATOM 4144 C CA . LYS A 1 509 ? 24.266 -2.046 -25.619 1.00 94.38 509 LYS A CA 1
ATOM 4145 C C . LYS A 1 509 ? 23.225 -0.927 -25.633 1.00 94.38 509 LYS A C 1
ATOM 4147 O O . LYS A 1 509 ? 23.013 -0.342 -26.687 1.00 94.38 509 LYS A O 1
ATOM 4152 N N . THR A 1 510 ? 22.629 -0.591 -24.492 1.00 94.12 510 THR A N 1
ATOM 4153 C CA . THR A 1 510 ? 21.672 0.520 -24.372 1.00 94.12 510 THR A CA 1
ATOM 4154 C C . THR A 1 510 ? 22.321 1.846 -24.770 1.00 94.12 510 THR A C 1
ATOM 4156 O O . THR A 1 510 ? 21.782 2.551 -25.616 1.00 94.12 510 THR A O 1
ATOM 4159 N N . ILE A 1 511 ? 23.527 2.132 -24.267 1.00 94.25 511 ILE A N 1
ATOM 4160 C CA . ILE A 1 511 ? 24.328 3.308 -24.645 1.00 94.25 511 ILE A CA 1
ATOM 4161 C C . ILE A 1 511 ? 24.560 3.348 -26.158 1.00 94.25 511 ILE A C 1
ATOM 4163 O O . ILE A 1 511 ? 24.285 4.361 -26.800 1.00 94.25 511 ILE A O 1
ATOM 4167 N N . LYS A 1 512 ? 24.997 2.226 -26.746 1.00 93.19 512 LYS A N 1
ATOM 4168 C CA . LYS A 1 512 ? 25.235 2.111 -28.191 1.00 93.19 512 LYS A CA 1
ATOM 4169 C C . LYS A 1 512 ? 23.961 2.353 -29.010 1.00 93.19 512 LYS A C 1
ATOM 4171 O O . LYS A 1 512 ? 23.990 3.117 -29.967 1.00 93.19 512 LYS A O 1
ATOM 4176 N N . TYR A 1 513 ? 22.857 1.696 -28.658 1.00 91.75 513 TYR A N 1
ATOM 4177 C CA . TYR A 1 513 ? 21.604 1.755 -29.417 1.00 91.75 513 TYR A CA 1
ATOM 4178 C C . TYR A 1 513 ? 20.888 3.099 -29.310 1.00 91.75 513 TYR A C 1
ATOM 4180 O O . TYR A 1 513 ? 20.192 3.491 -30.245 1.00 91.75 513 TYR A O 1
ATOM 4188 N N . LEU A 1 514 ? 21.070 3.799 -28.192 1.00 91.50 514 LEU A N 1
ATOM 4189 C CA . LEU A 1 514 ? 20.505 5.124 -27.956 1.00 91.50 514 LEU A CA 1
ATOM 4190 C C . LEU A 1 514 ? 21.470 6.259 -28.332 1.00 91.50 514 LEU A C 1
ATOM 4192 O O . LEU A 1 514 ? 21.140 7.422 -28.113 1.00 91.50 514 LEU A O 1
ATOM 4196 N N . ASN A 1 515 ? 22.639 5.932 -28.900 1.00 92.69 515 ASN A N 1
ATOM 4197 C CA . ASN A 1 515 ? 23.689 6.881 -29.281 1.00 92.69 515 ASN A CA 1
ATOM 4198 C C . ASN A 1 515 ? 24.065 7.852 -28.140 1.00 92.69 515 ASN A C 1
ATOM 4200 O O . ASN A 1 515 ? 24.211 9.058 -28.343 1.00 92.69 515 ASN A O 1
ATOM 4204 N N . ILE A 1 516 ? 24.171 7.319 -26.919 1.00 90.69 516 ILE A N 1
ATOM 4205 C CA . ILE A 1 516 ? 24.544 8.077 -25.721 1.00 90.69 516 ILE A CA 1
ATOM 4206 C C . ILE A 1 516 ? 26.055 8.321 -25.763 1.00 90.69 516 ILE A C 1
ATOM 4208 O O . ILE A 1 516 ? 26.842 7.378 -25.871 1.00 90.69 516 ILE A O 1
ATOM 4212 N N . LYS A 1 517 ? 26.465 9.589 -25.691 1.00 92.25 517 LYS A N 1
ATOM 4213 C CA . LYS A 1 517 ? 27.884 9.964 -25.688 1.00 92.25 517 LYS A CA 1
ATOM 4214 C C . LYS A 1 517 ? 28.519 9.696 -24.311 1.00 92.25 517 LYS A C 1
ATOM 4216 O O . LYS A 1 517 ? 27.807 9.682 -23.311 1.00 92.25 517 LYS A O 1
ATOM 4221 N N . PRO A 1 518 ? 29.844 9.499 -24.208 1.00 88.31 518 PRO A N 1
ATOM 4222 C CA . PRO A 1 518 ? 30.497 9.268 -22.915 1.00 88.31 518 PRO A CA 1
ATOM 4223 C C . PRO A 1 518 ? 30.321 10.404 -21.891 1.00 88.31 518 PRO A C 1
ATOM 4225 O O . PRO A 1 518 ? 30.295 10.142 -20.693 1.00 88.31 518 PRO A O 1
ATOM 4228 N N . ASP A 1 519 ? 30.191 11.646 -22.357 1.00 89.31 519 ASP A N 1
ATOM 4229 C CA . ASP A 1 519 ? 29.984 12.863 -21.558 1.00 89.31 519 ASP A CA 1
ATOM 4230 C C . ASP A 1 519 ? 28.502 13.144 -21.239 1.00 89.31 519 ASP A C 1
ATOM 4232 O O . ASP A 1 519 ? 28.171 14.081 -20.513 1.00 89.31 519 ASP A O 1
ATOM 4236 N N . ASP A 1 520 ? 27.591 12.318 -21.751 1.00 88.69 520 ASP A N 1
ATOM 4237 C CA . ASP A 1 520 ? 26.154 12.485 -21.604 1.00 88.69 520 ASP A CA 1
ATOM 4238 C C . ASP A 1 520 ? 25.628 11.853 -20.309 1.00 88.69 520 ASP A C 1
ATOM 4240 O O . ASP A 1 520 ? 25.106 10.734 -20.277 1.00 88.69 520 ASP A O 1
ATOM 4244 N N . THR A 1 521 ? 25.750 12.603 -19.219 1.00 89.06 521 THR A N 1
ATOM 4245 C CA . THR A 1 521 ? 25.336 12.177 -17.875 1.00 89.06 521 THR A CA 1
ATOM 4246 C C . THR A 1 521 ? 23.857 11.781 -17.795 1.00 89.06 521 THR A C 1
ATOM 4248 O O . THR A 1 521 ? 23.532 10.782 -17.151 1.00 89.06 521 THR A O 1
ATOM 4251 N N . ILE A 1 522 ? 22.968 12.502 -18.492 1.00 87.00 522 ILE A N 1
ATOM 4252 C CA . ILE A 1 522 ? 21.526 12.209 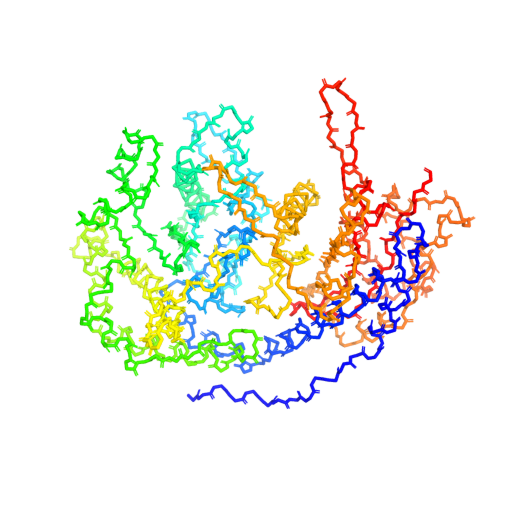-18.546 1.00 87.00 522 ILE A CA 1
ATOM 4253 C C . ILE A 1 522 ? 21.284 10.885 -19.270 1.00 87.00 522 ILE A C 1
ATOM 4255 O O . ILE A 1 522 ? 20.574 10.021 -18.757 1.00 87.00 522 ILE A O 1
ATOM 4259 N N . GLY A 1 523 ? 21.890 10.693 -20.444 1.00 89.00 523 GLY A N 1
ATOM 4260 C CA . GLY A 1 523 ? 21.775 9.440 -21.187 1.00 89.00 523 GLY A CA 1
ATOM 4261 C C . GLY A 1 523 ? 22.284 8.241 -20.383 1.00 89.00 523 GLY A C 1
ATOM 4262 O O . GLY A 1 523 ? 21.624 7.201 -20.328 1.00 89.00 523 GLY A O 1
ATOM 4263 N N . LEU A 1 524 ? 23.418 8.393 -19.693 1.00 90.94 524 LEU A N 1
ATOM 4264 C CA . LEU A 1 524 ? 23.969 7.357 -18.816 1.00 90.94 524 LEU A CA 1
ATOM 4265 C C . LEU A 1 524 ? 23.036 7.022 -17.645 1.00 90.94 524 LEU A C 1
ATOM 4267 O O . LEU A 1 524 ? 22.900 5.848 -17.296 1.00 90.94 524 LEU A O 1
ATOM 4271 N N . ALA A 1 525 ? 22.382 8.021 -17.052 1.00 90.25 525 ALA A N 1
ATOM 4272 C CA . ALA A 1 525 ? 21.379 7.808 -16.013 1.00 90.25 525 ALA A CA 1
ATOM 4273 C C . ALA A 1 525 ? 20.158 7.040 -16.547 1.00 90.25 525 ALA A C 1
ATOM 4275 O O . ALA A 1 525 ? 19.801 6.007 -15.983 1.00 90.25 525 ALA A O 1
ATOM 4276 N N . ILE A 1 526 ? 19.613 7.448 -17.702 1.00 92.12 526 ILE A N 1
ATOM 4277 C CA . ILE A 1 526 ? 18.518 6.732 -18.379 1.00 92.12 526 ILE A CA 1
ATOM 4278 C C . ILE A 1 526 ? 18.891 5.263 -18.610 1.00 92.12 526 ILE A C 1
ATOM 4280 O O . ILE A 1 526 ? 18.100 4.367 -18.319 1.00 92.12 526 ILE A O 1
ATOM 4284 N N . ALA A 1 527 ? 20.105 4.984 -19.096 1.00 94.00 527 ALA A N 1
ATOM 4285 C CA . ALA A 1 527 ? 20.553 3.612 -19.331 1.00 94.00 527 ALA A CA 1
ATOM 4286 C C . ALA A 1 527 ? 20.573 2.766 -18.041 1.00 94.00 527 ALA A C 1
ATOM 4288 O O . ALA A 1 527 ? 20.228 1.581 -18.077 1.00 94.00 527 ALA A O 1
ATOM 4289 N N . LYS A 1 528 ? 20.934 3.365 -16.898 1.00 94.06 528 LYS A N 1
ATOM 4290 C CA . LYS A 1 528 ? 20.910 2.701 -15.586 1.00 94.06 528 LYS A CA 1
ATOM 4291 C C . LYS A 1 528 ? 19.482 2.425 -15.114 1.00 94.06 528 LYS A C 1
ATOM 4293 O O . LYS A 1 528 ? 19.195 1.288 -14.746 1.00 94.06 528 LYS A O 1
ATOM 4298 N N . ASP A 1 529 ? 18.586 3.406 -15.184 1.00 93.56 529 ASP A N 1
ATOM 4299 C CA . ASP A 1 529 ? 17.184 3.244 -14.764 1.00 93.56 529 ASP A CA 1
ATOM 4300 C C . ASP A 1 529 ? 16.454 2.200 -15.624 1.00 93.56 529 ASP A C 1
ATOM 4302 O O . ASP A 1 529 ? 15.731 1.335 -15.120 1.00 93.56 529 ASP A O 1
ATOM 4306 N N . VAL A 1 530 ? 16.713 2.200 -16.935 1.00 95.38 530 VAL A N 1
ATOM 4307 C CA . VAL A 1 530 ? 16.197 1.181 -17.860 1.00 95.38 530 VAL A CA 1
ATOM 4308 C C . VAL A 1 530 ? 16.727 -0.209 -17.493 1.00 95.38 530 VAL A C 1
ATOM 4310 O O . VAL A 1 530 ? 15.968 -1.179 -17.549 1.00 95.38 530 VAL A O 1
ATOM 4313 N N . ASN A 1 531 ? 17.987 -0.335 -17.059 1.00 96.25 531 ASN A N 1
ATOM 4314 C CA . ASN A 1 531 ? 18.522 -1.611 -16.574 1.00 96.25 531 ASN A CA 1
ATOM 4315 C C . ASN A 1 531 ? 17.886 -2.063 -15.248 1.00 96.25 531 ASN A C 1
ATOM 4317 O O . ASN A 1 531 ? 17.610 -3.250 -15.076 1.00 96.25 531 ASN A O 1
ATOM 4321 N N . ILE A 1 532 ? 17.599 -1.145 -14.324 1.00 94.31 532 ILE A N 1
ATOM 4322 C CA . ILE A 1 532 ? 16.886 -1.478 -13.081 1.00 94.31 532 ILE A CA 1
ATOM 4323 C C . ILE A 1 532 ? 15.479 -1.996 -13.404 1.00 94.31 532 ILE A C 1
ATOM 4325 O O . ILE A 1 532 ? 15.051 -3.024 -12.873 1.00 94.31 532 ILE A O 1
ATOM 4329 N N . LEU A 1 533 ? 14.760 -1.330 -14.314 1.00 95.44 533 LEU A N 1
ATOM 4330 C CA . LEU A 1 533 ? 13.459 -1.808 -14.780 1.00 95.44 533 LEU A CA 1
ATOM 4331 C C . LEU A 1 533 ? 13.574 -3.189 -15.448 1.00 95.44 533 LEU A C 1
ATOM 4333 O O . LEU A 1 533 ? 12.786 -4.083 -15.132 1.00 95.44 533 LEU A O 1
ATOM 4337 N N . ARG A 1 534 ? 14.587 -3.397 -16.302 1.00 95.94 534 ARG A N 1
ATOM 4338 C CA . ARG A 1 534 ? 14.878 -4.697 -16.927 1.00 95.94 534 ARG A CA 1
ATOM 4339 C C . ARG A 1 534 ? 15.032 -5.796 -15.883 1.00 95.94 534 ARG A C 1
ATOM 4341 O O . ARG A 1 534 ? 14.406 -6.839 -16.030 1.00 95.94 534 ARG A O 1
ATOM 4348 N N . ARG A 1 535 ? 15.843 -5.591 -14.840 1.00 95.25 535 ARG A N 1
ATOM 4349 C CA . ARG A 1 535 ? 16.098 -6.601 -13.797 1.00 95.25 535 ARG A CA 1
ATOM 4350 C C . ARG A 1 535 ? 14.819 -7.052 -13.102 1.00 95.25 535 ARG A C 1
ATOM 4352 O O . ARG A 1 535 ? 14.587 -8.254 -12.972 1.00 95.25 535 ARG A O 1
ATOM 4359 N N . LYS A 1 536 ? 13.955 -6.100 -12.741 1.00 94.56 536 LYS A N 1
ATOM 4360 C CA . LYS A 1 536 ? 12.638 -6.375 -12.143 1.00 94.56 536 LYS A CA 1
ATOM 4361 C C . LYS A 1 536 ? 11.761 -7.220 -13.061 1.00 94.56 536 LYS A C 1
ATOM 4363 O O . LYS A 1 536 ? 11.129 -8.169 -12.604 1.00 94.56 536 LYS A O 1
ATOM 4368 N N . VAL A 1 537 ? 11.742 -6.908 -14.358 1.00 95.38 537 VAL A N 1
ATOM 4369 C CA . VAL A 1 537 ? 11.001 -7.702 -15.347 1.00 95.38 537 VAL A CA 1
ATOM 4370 C C . VAL A 1 537 ? 11.637 -9.086 -15.537 1.00 95.38 537 VAL A C 1
ATOM 4372 O O . VAL A 1 537 ? 10.934 -10.095 -15.524 1.00 95.38 537 VAL A O 1
ATOM 4375 N N . ALA A 1 538 ? 12.960 -9.161 -15.675 1.00 94.56 538 ALA A N 1
ATOM 4376 C CA . ALA A 1 538 ? 13.699 -10.406 -15.869 1.00 94.56 538 ALA A CA 1
ATOM 4377 C C . ALA A 1 538 ? 13.504 -11.380 -14.697 1.00 94.56 538 ALA A C 1
ATOM 4379 O O . ALA A 1 538 ? 13.438 -12.589 -14.914 1.00 94.56 538 ALA A O 1
ATOM 4380 N N . ALA A 1 539 ? 13.347 -10.872 -13.470 1.00 94.19 539 ALA A N 1
ATOM 4381 C CA . ALA A 1 539 ? 13.029 -11.685 -12.299 1.00 94.19 539 ALA A CA 1
ATOM 4382 C C . ALA A 1 539 ? 11.729 -12.495 -12.473 1.00 94.19 539 ALA A C 1
ATOM 4384 O O . ALA A 1 539 ? 11.648 -13.617 -11.981 1.00 94.19 539 ALA A O 1
ATOM 4385 N N . LEU A 1 540 ? 10.741 -11.979 -13.217 1.00 94.62 540 LEU A N 1
ATOM 4386 C CA . LEU A 1 540 ? 9.486 -12.694 -13.483 1.00 94.62 540 LEU A CA 1
ATOM 4387 C C . LEU A 1 540 ? 9.681 -13.880 -14.430 1.00 94.62 540 LEU A C 1
ATOM 4389 O O . LEU A 1 540 ? 9.096 -14.939 -14.215 1.00 94.62 540 LEU A O 1
ATOM 4393 N N . TYR A 1 541 ? 10.519 -13.709 -15.455 1.00 93.44 541 TYR A N 1
ATOM 4394 C CA . TYR A 1 541 ? 10.831 -14.762 -16.424 1.00 93.44 541 TYR A CA 1
ATOM 4395 C C . TYR A 1 541 ? 11.763 -15.831 -15.840 1.00 93.44 541 TYR A C 1
ATOM 4397 O O . TYR A 1 541 ? 11.655 -17.003 -16.185 1.00 93.44 541 TYR A O 1
ATOM 4405 N N . LYS A 1 542 ? 12.659 -15.450 -14.923 1.00 92.62 542 LYS A N 1
ATOM 4406 C CA . LYS A 1 542 ? 13.602 -16.373 -14.270 1.00 92.62 542 LYS A CA 1
ATOM 4407 C C . LYS A 1 542 ? 12.999 -17.145 -13.096 1.00 92.62 542 LYS A C 1
ATOM 4409 O O . LYS A 1 542 ? 13.631 -18.085 -12.617 1.00 92.62 542 LYS A O 1
ATOM 4414 N N . TYR A 1 543 ? 11.829 -16.741 -12.604 1.00 91.50 543 TYR A N 1
ATOM 4415 C CA . TYR A 1 543 ? 11.226 -17.341 -11.420 1.00 91.50 543 TYR A CA 1
ATOM 4416 C C . TYR A 1 543 ? 10.754 -18.770 -11.684 1.00 91.50 543 TYR A C 1
ATOM 4418 O O . TYR A 1 543 ? 9.923 -19.001 -12.565 1.00 91.50 543 TYR A O 1
ATOM 4426 N N . TYR A 1 544 ? 11.242 -19.701 -10.865 1.00 89.75 544 TYR A N 1
ATOM 4427 C CA . TYR A 1 544 ? 10.823 -21.092 -10.886 1.00 89.75 544 TYR A CA 1
ATOM 4428 C C . TYR A 1 544 ? 10.490 -21.607 -9.487 1.00 89.75 544 TYR A C 1
ATOM 4430 O O . TYR A 1 544 ? 11.016 -21.128 -8.482 1.00 89.75 544 TYR A O 1
ATOM 4438 N N . ILE A 1 545 ? 9.628 -22.616 -9.453 1.00 88.19 545 ILE A N 1
ATOM 4439 C CA . ILE A 1 545 ? 9.352 -23.464 -8.293 1.00 88.19 545 ILE A CA 1
ATOM 4440 C C . ILE A 1 545 ? 9.634 -24.915 -8.675 1.00 88.19 545 ILE A C 1
ATOM 4442 O O . ILE A 1 545 ? 9.663 -25.238 -9.860 1.00 88.19 545 ILE A O 1
ATOM 4446 N N . PHE A 1 546 ? 9.832 -25.777 -7.684 1.00 89.75 546 PHE A N 1
ATOM 4447 C CA . PHE A 1 546 ? 9.885 -27.217 -7.907 1.00 89.75 546 PHE A CA 1
ATOM 4448 C C . PHE A 1 546 ? 8.486 -27.811 -7.741 1.00 89.75 546 PHE A C 1
ATOM 4450 O O . PHE A 1 546 ? 7.787 -27.464 -6.785 1.00 89.75 546 PHE A O 1
ATOM 4457 N N . ASP A 1 547 ? 8.063 -28.649 -8.684 1.00 89.12 547 ASP A N 1
ATOM 4458 C CA . ASP A 1 547 ? 6.819 -29.411 -8.566 1.00 89.12 547 ASP A CA 1
ATOM 4459 C C . ASP A 1 547 ? 6.983 -30.652 -7.665 1.00 89.12 547 ASP A C 1
ATOM 4461 O O . ASP A 1 547 ? 8.044 -30.891 -7.087 1.00 89.12 547 ASP A O 1
ATOM 4465 N N . GLU A 1 548 ? 5.921 -31.454 -7.531 1.00 88.69 548 GLU A N 1
ATOM 4466 C CA . GLU A 1 548 ? 5.924 -32.690 -6.728 1.00 88.69 548 GLU A CA 1
ATOM 4467 C C . GLU A 1 548 ? 6.944 -33.733 -7.214 1.00 88.69 548 GLU A C 1
ATOM 4469 O O . GLU A 1 548 ? 7.299 -34.642 -6.466 1.00 88.69 548 GLU A O 1
ATOM 4474 N N . LYS A 1 549 ? 7.429 -33.606 -8.455 1.00 92.75 549 LYS A N 1
ATOM 4475 C CA . LYS A 1 549 ? 8.442 -34.480 -9.053 1.00 92.75 549 LYS A CA 1
ATOM 4476 C C . LYS A 1 549 ? 9.855 -33.907 -8.926 1.00 92.75 549 LYS A C 1
ATOM 4478 O O . LYS A 1 549 ? 10.802 -34.562 -9.346 1.00 92.75 549 LYS A O 1
ATOM 4483 N N . GLY A 1 550 ? 10.011 -32.720 -8.336 1.00 91.25 550 GLY A N 1
ATOM 4484 C CA . GLY A 1 550 ? 11.294 -32.032 -8.232 1.00 91.25 550 GLY A CA 1
ATOM 4485 C C . GLY A 1 550 ? 11.724 -31.334 -9.523 1.00 91.25 550 GLY A C 1
ATOM 4486 O O . GLY A 1 550 ? 12.889 -30.958 -9.641 1.00 91.25 550 GLY A O 1
ATOM 4487 N N . GLU A 1 551 ? 10.811 -31.121 -10.474 1.00 93.50 551 GLU A N 1
ATOM 4488 C CA . GLU A 1 551 ? 11.099 -30.452 -11.743 1.00 93.50 551 GLU A CA 1
ATOM 4489 C C . GLU A 1 551 ? 10.862 -28.944 -11.656 1.00 93.50 551 GLU A C 1
ATOM 4491 O O . GLU A 1 551 ? 9.948 -28.469 -10.974 1.00 93.50 551 GLU A O 1
ATOM 4496 N N . LYS A 1 552 ? 11.685 -28.164 -12.368 1.00 93.06 552 LYS A N 1
ATOM 4497 C CA . LYS A 1 552 ? 11.532 -26.704 -12.410 1.00 93.06 552 LYS A CA 1
ATOM 4498 C C . LYS A 1 552 ? 10.323 -26.317 -13.253 1.00 93.06 552 LYS A C 1
ATOM 4500 O O . LYS A 1 552 ? 10.284 -26.546 -14.458 1.00 93.06 552 LYS A O 1
ATOM 4505 N N . VAL A 1 553 ? 9.389 -25.609 -12.634 1.00 90.88 553 VAL A N 1
ATOM 4506 C CA . VAL A 1 553 ? 8.232 -25.000 -13.290 1.00 90.88 553 VAL A CA 1
ATOM 4507 C C . VAL A 1 553 ? 8.362 -23.487 -13.219 1.00 90.88 553 VAL A C 1
ATOM 4509 O O . VAL A 1 553 ? 8.665 -22.947 -12.159 1.00 90.88 553 VAL A O 1
ATOM 4512 N N . TYR A 1 554 ? 8.081 -22.797 -14.326 1.00 91.50 554 TYR A N 1
ATOM 4513 C CA . TYR A 1 554 ? 8.167 -21.337 -14.448 1.00 91.50 554 TYR A CA 1
ATOM 4514 C C . TYR A 1 554 ? 6.766 -20.707 -14.506 1.00 91.50 554 TYR A C 1
ATOM 4516 O O . TYR A 1 554 ? 6.294 -20.306 -15.575 1.00 91.50 554 TYR A O 1
ATOM 4524 N N . PRO A 1 555 ? 6.040 -20.633 -13.374 1.00 88.25 555 PRO A N 1
ATOM 4525 C CA . PRO A 1 555 ? 4.611 -20.332 -13.375 1.00 88.25 555 PRO A CA 1
ATOM 4526 C C . PRO A 1 555 ? 4.280 -18.931 -13.897 1.00 88.25 555 PRO A C 1
ATOM 4528 O O . PRO A 1 555 ? 3.195 -18.741 -14.440 1.00 88.25 555 PRO A O 1
ATOM 4531 N N . LEU A 1 556 ? 5.181 -17.955 -13.739 1.00 92.75 556 LEU A N 1
ATOM 4532 C CA . LEU A 1 556 ? 4.980 -16.602 -14.262 1.00 92.75 556 LEU A CA 1
ATOM 4533 C C . LEU A 1 556 ? 5.481 -16.434 -15.693 1.00 92.75 556 LEU A C 1
ATOM 4535 O O . LEU A 1 556 ? 4.783 -15.805 -16.481 1.00 92.75 556 LEU A O 1
ATOM 4539 N N . ALA A 1 557 ? 6.631 -17.015 -16.048 1.00 92.69 557 ALA A N 1
ATOM 4540 C CA . ALA A 1 557 ? 7.144 -16.941 -17.415 1.00 92.69 557 ALA A CA 1
ATOM 4541 C C . ALA A 1 557 ? 6.121 -17.502 -18.410 1.00 92.69 557 ALA A C 1
ATOM 4543 O O . ALA A 1 557 ? 5.780 -16.831 -19.379 1.00 92.69 557 ALA A O 1
ATOM 4544 N N . ASN A 1 558 ? 5.535 -18.665 -18.101 1.00 90.81 558 ASN A N 1
ATOM 4545 C CA . ASN A 1 558 ? 4.498 -19.275 -18.934 1.00 90.81 558 ASN A CA 1
ATOM 4546 C C . ASN A 1 558 ? 3.271 -18.364 -19.086 1.00 90.81 558 ASN A C 1
ATOM 4548 O O . ASN A 1 558 ? 2.709 -18.265 -20.169 1.00 90.81 558 ASN A O 1
ATOM 4552 N N . LYS A 1 559 ? 2.870 -17.656 -18.024 1.00 92.56 559 LYS A N 1
ATOM 4553 C CA . LYS A 1 559 ? 1.738 -16.717 -18.070 1.00 92.56 559 LYS A CA 1
ATOM 4554 C C . LYS A 1 559 ? 2.024 -15.481 -18.913 1.00 92.56 559 LYS A C 1
ATOM 4556 O O . LYS A 1 559 ? 1.141 -15.009 -19.615 1.00 92.56 559 LYS A O 1
ATOM 4561 N N . LEU A 1 560 ? 3.242 -14.957 -18.827 1.00 92.75 560 LEU A N 1
ATOM 4562 C CA . LEU A 1 560 ? 3.684 -13.813 -19.623 1.00 92.75 560 LEU A CA 1
ATOM 4563 C C . LEU A 1 560 ? 3.774 -14.187 -21.106 1.00 92.75 560 LEU A C 1
ATOM 4565 O O . LEU A 1 560 ? 3.251 -13.473 -21.954 1.00 92.75 560 LEU A O 1
ATOM 4569 N N . ILE A 1 561 ? 4.383 -15.336 -21.407 1.00 90.38 561 ILE A N 1
ATOM 4570 C CA . ILE A 1 561 ? 4.565 -15.837 -22.774 1.00 90.38 561 ILE A CA 1
ATOM 4571 C C . ILE A 1 561 ? 3.216 -16.141 -23.432 1.00 90.38 561 ILE A C 1
ATOM 4573 O O . ILE A 1 561 ? 3.009 -15.752 -24.579 1.00 90.38 561 ILE A O 1
ATOM 4577 N N . ASN A 1 562 ? 2.294 -16.775 -22.704 1.00 88.44 562 ASN A N 1
ATOM 4578 C CA . ASN A 1 562 ? 0.980 -17.164 -23.222 1.00 88.44 562 ASN A CA 1
ATOM 4579 C C . ASN A 1 562 ? -0.046 -16.018 -23.238 1.00 88.44 562 ASN A C 1
ATOM 4581 O O . ASN A 1 562 ? -1.188 -16.250 -23.616 1.00 88.44 562 ASN A O 1
ATOM 4585 N N . GLY A 1 563 ? 0.313 -14.817 -22.774 1.00 87.25 563 GLY A N 1
ATOM 4586 C CA . GLY A 1 563 ? -0.607 -13.678 -22.712 1.00 87.25 563 GLY A CA 1
ATOM 4587 C C . GLY A 1 563 ? -1.648 -13.726 -21.585 1.00 87.25 563 GLY A C 1
ATOM 4588 O O . GLY A 1 563 ? -2.469 -12.821 -21.494 1.00 87.25 563 GLY A O 1
ATOM 4589 N N . ASP A 1 564 ? -1.585 -14.694 -20.659 1.00 89.50 564 ASP A N 1
ATOM 4590 C CA . ASP A 1 564 ? -2.407 -14.698 -19.431 1.00 89.50 564 ASP A CA 1
ATOM 4591 C C . ASP A 1 564 ? -2.158 -13.429 -18.583 1.00 89.50 564 ASP A C 1
ATOM 4593 O O . ASP A 1 564 ? -3.036 -12.956 -17.849 1.00 89.50 564 ASP A O 1
ATOM 4597 N N . ILE A 1 565 ? -0.930 -12.901 -18.645 1.00 93.12 565 ILE A N 1
ATOM 4598 C CA . ILE A 1 565 ? -0.518 -11.637 -18.032 1.00 93.12 565 ILE A CA 1
ATOM 4599 C C . ILE A 1 565 ? -0.014 -10.699 -19.127 1.00 93.12 565 ILE A C 1
ATOM 4601 O O . ILE A 1 565 ? 1.011 -10.972 -19.750 1.00 93.12 565 ILE A O 1
ATOM 4605 N N . THR A 1 566 ? -0.663 -9.543 -19.281 1.00 93.12 566 THR A N 1
ATOM 4606 C CA . THR A 1 566 ? -0.168 -8.479 -20.164 1.00 93.12 566 THR A CA 1
ATOM 4607 C C . THR A 1 566 ? 0.738 -7.543 -19.378 1.00 93.12 566 THR A C 1
ATOM 4609 O O . THR A 1 566 ? 0.275 -6.721 -18.584 1.00 93.12 566 THR A O 1
ATOM 4612 N N . LEU A 1 567 ? 2.045 -7.663 -19.586 1.00 94.94 567 LEU A N 1
ATOM 4613 C CA . LEU A 1 567 ? 3.054 -6.850 -18.918 1.00 94.94 567 LEU A CA 1
ATOM 4614 C C . LEU A 1 567 ? 3.167 -5.458 -19.554 1.00 94.94 567 LEU A C 1
ATOM 4616 O O . LEU A 1 567 ? 3.306 -5.340 -20.773 1.00 94.94 567 LEU A O 1
ATOM 4620 N N . LEU A 1 568 ? 3.193 -4.419 -18.718 1.00 95.44 568 LEU A N 1
ATOM 4621 C CA . LEU A 1 568 ? 3.480 -3.031 -19.072 1.00 95.44 568 LEU A CA 1
ATOM 4622 C C . LEU A 1 568 ? 4.631 -2.492 -18.198 1.00 95.44 568 LEU A C 1
ATOM 4624 O O . LEU A 1 568 ? 4.394 -2.051 -17.069 1.00 95.44 568 LEU A O 1
ATOM 4628 N N . PRO A 1 569 ? 5.883 -2.533 -18.680 1.00 96.06 569 PRO A N 1
ATOM 4629 C CA . PRO A 1 569 ? 7.021 -1.936 -17.992 1.00 96.06 569 PRO A CA 1
ATOM 4630 C C . PRO A 1 569 ? 7.027 -0.421 -18.188 1.00 96.06 569 PRO A C 1
ATOM 4632 O O . PRO A 1 569 ? 6.994 0.057 -19.324 1.00 96.06 569 PRO A O 1
ATOM 4635 N N . VAL A 1 570 ? 7.092 0.330 -17.091 1.00 95.50 570 VAL A N 1
ATOM 4636 C CA . VAL A 1 570 ? 7.031 1.794 -17.118 1.00 95.50 570 VAL A CA 1
ATOM 4637 C C . VAL A 1 570 ? 8.116 2.448 -16.274 1.00 95.50 570 VAL A C 1
ATOM 4639 O O . VAL A 1 570 ? 8.465 1.967 -15.190 1.00 95.50 570 VAL A O 1
ATOM 4642 N N . LEU A 1 571 ? 8.611 3.582 -16.767 1.00 94.06 571 LEU A N 1
ATOM 4643 C CA . LEU A 1 571 ? 9.386 4.537 -15.982 1.00 94.06 571 LEU A CA 1
ATOM 4644 C C . LEU A 1 571 ? 8.455 5.637 -15.486 1.00 94.06 571 LEU A C 1
ATOM 4646 O O . LEU A 1 571 ? 7.647 6.178 -16.248 1.00 94.06 571 LEU A O 1
ATOM 4650 N N . ALA A 1 572 ? 8.575 5.938 -14.201 1.00 92.56 572 ALA A N 1
ATOM 4651 C CA . ALA A 1 572 ? 7.804 6.968 -13.534 1.00 92.56 572 ALA A CA 1
ATOM 4652 C C . ALA A 1 572 ? 8.711 7.883 -12.710 1.00 92.56 572 ALA A C 1
ATOM 4654 O O . ALA A 1 572 ? 9.795 7.474 -12.292 1.00 92.56 572 ALA A O 1
ATOM 4655 N N . ASP A 1 573 ? 8.254 9.095 -12.436 1.00 89.38 573 ASP A N 1
ATOM 4656 C CA . ASP A 1 573 ? 8.962 10.015 -11.552 1.00 89.38 573 ASP A CA 1
ATOM 4657 C C . ASP A 1 573 ? 8.712 9.707 -10.063 1.00 89.38 573 ASP A C 1
ATOM 4659 O O . ASP A 1 573 ? 8.003 8.757 -9.691 1.00 89.38 573 ASP A O 1
ATOM 4663 N N . GLN A 1 574 ? 9.304 10.526 -9.192 1.00 86.06 574 GLN A N 1
ATOM 4664 C CA . GLN A 1 574 ? 9.160 10.449 -7.736 1.00 86.06 574 GLN A CA 1
ATOM 4665 C C . GLN A 1 574 ? 7.723 10.644 -7.227 1.00 86.06 574 GLN A C 1
ATOM 4667 O O . GLN A 1 574 ? 7.361 10.069 -6.199 1.00 86.06 574 GLN A O 1
ATOM 4672 N N . ASN A 1 575 ? 6.891 11.381 -7.969 1.00 84.94 575 ASN A N 1
ATOM 4673 C CA . ASN A 1 575 ? 5.462 11.566 -7.704 1.00 84.94 575 ASN A CA 1
ATOM 4674 C C . ASN A 1 575 ? 4.610 10.444 -8.315 1.00 84.94 575 ASN A C 1
ATOM 4676 O O . ASN A 1 575 ? 3.390 10.428 -8.156 1.00 84.94 575 ASN A O 1
ATOM 4680 N N . ARG A 1 576 ? 5.260 9.458 -8.945 1.00 88.12 576 ARG A N 1
ATOM 4681 C CA . ARG A 1 576 ? 4.666 8.291 -9.602 1.00 88.12 576 ARG A CA 1
ATOM 4682 C C . ARG A 1 576 ? 3.908 8.634 -10.889 1.00 88.12 576 ARG A C 1
ATOM 4684 O O . ARG A 1 576 ? 3.090 7.819 -11.317 1.00 88.12 576 ARG A O 1
ATOM 4691 N N . GLU A 1 577 ? 4.190 9.778 -11.509 1.00 90.25 577 GLU A N 1
ATOM 4692 C CA . GLU A 1 577 ? 3.718 10.084 -12.860 1.00 90.25 577 GLU A CA 1
ATOM 4693 C C . GLU A 1 577 ? 4.450 9.189 -13.860 1.00 90.25 577 GLU A C 1
ATOM 4695 O O . GLU A 1 577 ? 5.672 9.072 -13.818 1.00 90.25 577 GLU A O 1
ATOM 4700 N N . ILE A 1 578 ? 3.704 8.507 -14.727 1.00 92.06 578 ILE A N 1
ATOM 4701 C CA . ILE A 1 578 ? 4.252 7.631 -15.763 1.00 92.06 578 ILE A CA 1
ATOM 4702 C C . ILE A 1 578 ? 4.693 8.489 -16.944 1.00 92.06 578 ILE A C 1
ATOM 4704 O O . ILE A 1 578 ? 3.869 9.207 -17.504 1.00 92.06 578 ILE A O 1
ATOM 4708 N N . HIS A 1 579 ? 5.955 8.337 -17.353 1.00 91.69 579 HIS A N 1
ATOM 4709 C CA . HIS A 1 579 ? 6.577 9.122 -18.428 1.00 91.69 579 HIS A CA 1
ATOM 4710 C C . HIS A 1 579 ? 6.973 8.290 -19.652 1.00 91.69 579 HIS A C 1
ATOM 4712 O O . HIS A 1 579 ? 7.117 8.837 -20.743 1.00 91.69 579 HIS A O 1
ATOM 4718 N N . LYS A 1 580 ? 7.175 6.973 -19.501 1.00 93.88 580 LYS A N 1
ATOM 4719 C CA . LYS A 1 580 ? 7.651 6.122 -20.605 1.00 93.88 580 LYS A CA 1
ATOM 4720 C C . LYS A 1 580 ? 7.215 4.669 -20.471 1.00 93.88 580 LYS A C 1
ATOM 4722 O O . LYS A 1 580 ? 7.293 4.112 -19.374 1.00 93.88 580 LYS A O 1
ATOM 4727 N N . ILE A 1 581 ? 6.853 4.038 -21.591 1.00 95.00 581 ILE A N 1
ATOM 4728 C CA . ILE A 1 581 ? 6.646 2.583 -21.696 1.00 95.00 581 ILE A CA 1
ATOM 4729 C C . ILE A 1 581 ? 7.853 1.944 -22.400 1.00 95.00 581 ILE A C 1
ATOM 4731 O O . ILE A 1 581 ? 8.262 2.380 -23.477 1.00 95.00 581 ILE A O 1
ATOM 4735 N N . ILE A 1 582 ? 8.425 0.892 -21.804 1.00 94.75 582 ILE A N 1
ATOM 4736 C CA . ILE A 1 582 ? 9.603 0.187 -22.340 1.00 94.75 582 ILE A CA 1
ATOM 4737 C C . ILE A 1 582 ? 9.218 -1.253 -22.727 1.00 94.75 582 ILE A C 1
ATOM 4739 O O . ILE A 1 582 ? 8.703 -1.982 -21.878 1.00 94.75 582 ILE A O 1
ATOM 4743 N N . PRO A 1 583 ? 9.482 -1.717 -23.966 1.00 93.31 583 PRO A N 1
ATOM 4744 C CA . PRO A 1 583 ? 8.986 -3.002 -24.458 1.00 93.31 583 PRO A CA 1
ATOM 4745 C C . PRO A 1 583 ? 9.857 -4.191 -24.007 1.00 93.31 583 PRO A C 1
ATOM 4747 O O . PRO A 1 583 ? 10.465 -4.881 -24.824 1.00 93.31 583 PRO A O 1
ATOM 4750 N N . PHE A 1 584 ? 9.924 -4.453 -22.698 1.00 92.62 584 PHE A N 1
ATOM 4751 C CA . PHE A 1 584 ? 10.539 -5.675 -22.159 1.00 92.62 584 PHE A CA 1
ATOM 4752 C C . PHE A 1 584 ? 9.593 -6.873 -22.294 1.00 92.62 584 PHE A C 1
ATOM 4754 O O . PHE A 1 584 ? 8.943 -7.286 -21.332 1.00 92.62 584 PHE A O 1
ATOM 4761 N N . LEU A 1 585 ? 9.512 -7.425 -23.503 1.00 88.00 585 LEU A N 1
ATOM 4762 C CA . LEU A 1 585 ? 8.748 -8.632 -23.810 1.00 88.00 585 LEU A CA 1
ATOM 4763 C C . LEU A 1 585 ? 9.703 -9.760 -24.200 1.00 88.00 585 LEU A C 1
ATOM 4765 O O . LEU A 1 585 ? 10.678 -9.539 -24.924 1.00 88.00 585 LEU A O 1
ATOM 4769 N N . ALA A 1 586 ? 9.440 -10.961 -23.690 1.00 83.69 586 ALA A N 1
ATOM 4770 C CA . ALA A 1 586 ? 10.106 -12.173 -24.139 1.00 83.69 586 ALA A CA 1
ATOM 4771 C C . ALA A 1 586 ? 9.065 -13.056 -24.829 1.00 83.69 586 ALA A C 1
ATOM 4773 O O . ALA A 1 586 ? 8.073 -13.451 -24.219 1.00 83.69 586 ALA A O 1
ATOM 4774 N N . ASN A 1 587 ? 9.294 -13.355 -26.105 1.00 71.38 587 ASN A N 1
ATOM 4775 C CA . ASN A 1 587 ? 8.449 -14.282 -26.851 1.00 71.38 587 ASN A CA 1
ATOM 4776 C C . ASN A 1 587 ? 8.888 -15.716 -26.542 1.00 71.38 587 ASN A C 1
ATOM 4778 O O . ASN A 1 587 ? 10.096 -15.968 -26.422 1.00 71.38 587 ASN A O 1
ATOM 4782 N N . GLY A 1 588 ? 7.917 -16.625 -26.415 1.00 60.38 588 GLY A N 1
ATOM 4783 C CA . GLY A 1 588 ? 8.171 -18.056 -26.263 1.00 60.38 588 GLY A CA 1
ATOM 4784 C C . GLY A 1 588 ? 8.980 -18.570 -27.449 1.00 60.38 588 GLY A C 1
ATOM 4785 O O . GLY A 1 588 ? 8.661 -18.260 -28.594 1.00 60.38 588 GLY A O 1
ATOM 4786 N N . SER A 1 589 ? 10.058 -19.289 -27.163 1.00 41.88 589 SER A N 1
ATOM 4787 C CA . SER A 1 589 ? 10.889 -19.984 -28.147 1.00 41.88 589 SER A CA 1
ATOM 4788 C C . SER A 1 589 ? 11.020 -21.431 -27.738 1.00 41.88 589 SER A C 1
ATOM 4790 O O . SER A 1 589 ? 11.349 -21.615 -26.542 1.00 41.88 589 SER A O 1
#

Secondary structure (DSSP, 8-state):
-------------HHHHHHHHHHHHTS-TTTS-HHHHHHHHHHHHHHHHHHHHHHHHHTSHHHHHHIIIIIGGGSSS-EEEEEES-TT--HHHHH---TTSSEEEEEGGG--GGGEEEPTTS-EEEPTTSHHHHHHHHHHHHHT-SEEEEEEE--TT-HHHHHHHHHTT---TTTTHHHHHHHHHHHHHHHHHHHHHHTGGG---EEEEEEEEE-TTTS-EEE-TTSHHHHHHHHHTTS--HHHHHHHHHTTSSEETTTT--HHHHHHHHTT-----TTT-HHHHHHHHHHHHHHHHTSHHHHHHHHHHHHHTGGG-HHHH--HHHHHHHHHHHHHHHHHHHHHHHT-EEEEEETTEEEEEE---TTSS----EEEEES------SS-EEEEE-S-TTTHHHHHHHHHHHHHHHHH-EE-TTSPEEP-----TTSTTSTTSTTTT---TT-PPPEEEEEEEE---BTTB---HHHHHHHHH--TTHHHHHHHHH---TTT--HHHHHHHHHHHTT--TT-HHHHHHHHHHHHHHHHHHHHHH--EE-TTS-EE-HHHHHHHTTSEEEEEEEE-TT--EEEE--------

Foldseek 3Di:
DAQDDPPDPQDQPVLVLVQLLVLLVPQDCLQAPPLLSVVVSVLVSQVQSLFQVLLVVCPDPSNVCCLVPQPCVLALFQEEEQEELFLLIDPCLLFNQFVPSHYYFYAQQSDPPVQWDQDVPRFIAGHPPALVNVVVVVRCVVVVAQEHEYERELEFPRPSQLVVCVVVVHDFPRSRSLVSLQVLLRVQVNSQVSQCVVVPPVSSHGYHYFYKYAYSFQSKIKGQCNPPVNSVLQVVVRHPDPVSVVVCCVVLLMPILVVLPDVVNLVVLVVLADQADCAPPVSNNSSSLSVVLVVVCVDVSLVVQLVSCCVNCVVCPCVVPVNPNVSSNNSSSNSSSSSSSCNQQVPQFDQDQDPNDGDTDRHTRPRSDDQAQAEEEDCDGGDDYPHRYSYHYPSDLQCLQVRRVSRLVSNQCLQCWDQDPVRDTGDRRDPCVPVSCDPVPCLVVPPDPQSASAHEYEQEDADEADPPGPPPVVLLVLVSPFDQCVQVVCCVPVVDHLLPDDLVVQLVVQCVRRVPDPPRPSSSSVSNSVSVLSSSVSSLLPDWDQDPVRDTDNVRNCCQQSNSYHYWRFYAYPSRNTRDTHNNHDHDD

Organism: NCBI:txid1618485

pLDDT: mean 86.13, std 13.41, range [40.88, 98.5]